Protein AF-A0A7J2NFL2-F1 (afdb_monomer)

pLDDT: mean 80.94, std 16.02, range [26.75, 98.38]

Solvent-accessible surface area (backbone atoms only — not comparable to full-atom values): 23659 Å² total; per-residue (Å²): 135,91,90,79,69,69,69,62,57,56,56,52,50,56,55,51,52,57,61,68,66,68,77,74,76,83,85,75,80,80,70,67,92,34,74,87,46,98,51,38,49,65,42,27,37,53,50,14,54,74,68,57,34,61,72,36,27,69,54,45,63,71,88,46,96,72,76,50,71,69,48,54,36,52,32,29,49,29,23,37,47,20,17,52,74,68,64,45,62,71,40,22,71,73,30,80,47,57,99,84,28,92,46,38,37,64,57,32,46,50,51,26,23,62,75,65,72,35,48,70,55,32,68,80,39,61,78,66,63,20,50,60,37,38,76,71,30,16,82,70,50,50,62,67,60,53,52,57,50,46,56,52,44,55,56,37,51,51,51,29,68,77,39,74,82,50,59,66,53,49,54,49,41,50,50,51,51,54,44,51,35,55,48,47,76,48,27,40,73,66,48,46,50,49,46,54,48,51,52,53,48,60,71,46,64,84,61,83,50,66,69,58,51,50,50,39,53,53,52,42,55,48,50,50,67,78,66,54,96,62,49,65,61,58,54,53,50,53,45,48,52,45,44,55,50,52,53,50,54,48,53,51,50,54,50,51,49,52,49,53,50,52,52,48,50,52,45,50,50,46,72,70,69,64,70,55,73,68,58,55,55,53,46,53,51,52,47,55,54,51,50,52,51,50,52,52,52,47,52,49,50,51,57,56,31,71,76,41,58,81,86,37,69,64,22,48,52,46,48,53,49,49,51,51,50,49,50,52,52,53,51,54,50,50,51,51,55,54,43,50,51,35,50,57,34,38,78,67,68,50,26,46,67,74,49,36,44,54,50,40,52,48,58,43,50,57,50,50,52,39,51,61,42,69,73,41,86,87,55,67,72,59,60,51,54,56,47,52,59,54,45,54,52,48,53,53,50,50,51,52,49,36,33,42,52,39,53,51,50,52,27,70,78,39,66,89,77,51,78,66,86,82,69,58,101,117

Sequence (426 aa):
MSCKSTTFLLFFLVILASLLLTGCDEFFTSRDPCRDDPDPNSCYMRVAAQMNSSFYCGKIGSQDEKADKSLISLKDECYSTVAMNTGDYSNCDEIVGGKDSKHTRDGCILSVATAKEDPVACTLLTGKSQRDCFDKLGSMIKISDFESLQEKIDRMEEAVRNNPRDRDLRDELKKLKEQKDTVYNNAPGIVQRDYFRQQREEILSSIYDEDVRRAIARDYIKYRNDVGEESITQLLEGLSEIKETQDTIKRIDEQANALIDKLKEGAIDYAKDGAGVVAEEGWKWAWQRSSEDMKWEMARLEGLKDKYDKASAQYQAINKKVQQFKKIYDEVNGVYKQVKKFDDLLAQGKIQEGHAEVLKGAVFLGKGLEYATAYVPVFGSTASTISKETFEVVVKLATQRAKRSTRLEDCFVDPANCDLDGITAY

Nearest PDB structures (foldseek):
  3lg7-assembly1_B  TM=7.490E-01  e=2.368E+00  synthetic construct
  6y6b-assembly1_B  TM=2.101E-01  e=3.793E+00  Homo sapiens
  7a6y-assembly2_D  TM=1.794E-01  e=8.557E+00  Homo sapiens

Structure (mmCIF, N/CA/C/O backbone):
data_AF-A0A7J2NFL2-F1
#
_entry.id   AF-A0A7J2NFL2-F1
#
loop_
_atom_site.group_PDB
_atom_site.id
_atom_site.type_symbol
_atom_site.label_atom_id
_atom_site.label_alt_id
_atom_site.label_comp_id
_atom_site.label_asym_id
_atom_site.label_entity_id
_atom_site.label_seq_id
_atom_site.pdbx_PDB_ins_code
_atom_site.Cartn_x
_atom_site.Cartn_y
_atom_site.Cartn_z
_atom_site.occupancy
_atom_site.B_iso_or_equiv
_atom_site.auth_seq_id
_atom_site.auth_comp_id
_atom_site.auth_asym_id
_atom_site.auth_atom_id
_atom_site.pdbx_PDB_model_num
ATOM 1 N N . MET A 1 1 ? -6.081 70.485 -18.821 1.00 50.84 1 MET A N 1
ATOM 2 C CA . MET A 1 1 ? -6.077 69.831 -20.147 1.00 50.84 1 MET A CA 1
ATOM 3 C C . MET A 1 1 ? -4.981 68.779 -20.166 1.00 50.84 1 MET A C 1
ATOM 5 O O . MET A 1 1 ? -3.891 69.073 -19.709 1.00 50.84 1 MET A O 1
ATOM 9 N N . SER A 1 2 ? -5.295 67.606 -20.720 1.00 52.56 2 SER A N 1
ATOM 10 C CA . SER A 1 2 ? -4.362 66.575 -21.201 1.00 52.56 2 SER A CA 1
ATOM 11 C C . SER A 1 2 ? -3.543 65.775 -20.174 1.00 52.56 2 SER A C 1
ATOM 13 O O . SER A 1 2 ? -2.442 66.161 -19.811 1.00 52.56 2 SER A O 1
ATOM 15 N N . CYS A 1 3 ? -4.066 64.608 -19.770 1.00 52.34 3 CYS A N 1
ATOM 16 C CA . CYS A 1 3 ? -3.257 63.422 -19.441 1.00 52.34 3 CYS A CA 1
ATOM 17 C C . CYS A 1 3 ? -4.160 62.169 -19.360 1.00 52.34 3 CYS A C 1
ATOM 19 O O . CYS A 1 3 ? -4.466 61.674 -18.281 1.00 52.34 3 CYS A O 1
ATOM 21 N N . LYS A 1 4 ? -4.693 61.703 -20.500 1.00 51.44 4 LYS A N 1
ATOM 22 C CA . LYS A 1 4 ? -5.447 60.426 -20.596 1.00 51.44 4 LYS A CA 1
ATOM 23 C C . LYS A 1 4 ? -5.134 59.602 -21.861 1.00 51.44 4 LYS A C 1
ATOM 25 O O . LYS A 1 4 ? -5.829 58.637 -22.141 1.00 51.44 4 LYS A O 1
ATOM 30 N N . SER A 1 5 ? -4.092 59.952 -22.623 1.00 57.38 5 SER A N 1
ATOM 31 C CA . SER A 1 5 ? -3.856 59.362 -23.957 1.00 57.38 5 SER A CA 1
ATOM 32 C C . SER A 1 5 ? -2.898 58.157 -23.976 1.00 57.38 5 SER A C 1
ATOM 34 O O . SER A 1 5 ? -2.893 57.385 -24.928 1.00 57.38 5 SER A O 1
ATOM 36 N N . THR A 1 6 ? -2.086 57.945 -22.937 1.00 59.09 6 THR A N 1
ATOM 37 C CA . THR A 1 6 ? -0.983 56.965 -22.988 1.00 59.09 6 THR A CA 1
ATOM 38 C C . THR A 1 6 ? -1.408 55.517 -22.731 1.00 59.09 6 THR A C 1
ATOM 40 O O . THR A 1 6 ? -0.791 54.600 -23.264 1.00 59.09 6 THR A O 1
ATOM 43 N N . THR A 1 7 ? -2.484 55.275 -21.978 1.00 63.94 7 THR A N 1
ATOM 44 C CA . THR A 1 7 ? -2.915 53.906 -21.632 1.00 63.94 7 THR A CA 1
ATOM 45 C C . THR A 1 7 ? -3.608 53.190 -22.799 1.00 63.94 7 THR A C 1
ATOM 47 O O . THR A 1 7 ? -3.533 51.971 -22.906 1.00 63.94 7 THR A O 1
ATOM 50 N N . PHE A 1 8 ? -4.237 53.936 -23.713 1.00 67.56 8 PHE A N 1
ATOM 51 C CA . PHE A 1 8 ? -4.969 53.356 -24.845 1.00 67.56 8 PHE A CA 1
ATOM 52 C C . PHE A 1 8 ? -4.033 52.859 -25.962 1.00 67.56 8 PHE A C 1
ATOM 54 O O . PHE A 1 8 ? -4.316 51.860 -26.619 1.00 67.56 8 PHE A O 1
ATOM 61 N N . LEU A 1 9 ? -2.877 53.511 -26.136 1.00 69.31 9 LEU A N 1
ATOM 62 C CA . LEU A 1 9 ? -1.899 53.154 -27.168 1.00 69.31 9 LEU A CA 1
ATOM 63 C C . LEU A 1 9 ? -1.137 51.858 -26.833 1.00 69.31 9 LEU A C 1
ATOM 65 O O . LEU A 1 9 ? -0.792 51.088 -27.726 1.00 69.31 9 LEU A O 1
ATOM 69 N N . LEU A 1 10 ? -0.924 51.588 -25.540 1.00 73.69 10 LEU A N 1
ATOM 70 C CA . LEU A 1 10 ? -0.232 50.385 -25.069 1.00 73.69 10 LEU A CA 1
ATOM 71 C C . LEU A 1 10 ? -1.102 49.126 -25.222 1.00 73.69 10 LEU A C 1
ATOM 73 O O . LEU A 1 10 ? -0.599 48.072 -25.596 1.00 73.69 10 LEU A O 1
ATOM 77 N N . PHE A 1 11 ? -2.417 49.252 -25.019 1.00 77.00 11 PHE A N 1
ATOM 78 C CA . PHE A 1 11 ? -3.362 48.146 -25.201 1.00 77.00 11 PHE A CA 1
ATOM 79 C C . PHE A 1 11 ? -3.479 47.725 -26.675 1.00 77.00 11 PHE A C 1
ATOM 81 O O . PHE A 1 11 ? -3.510 46.535 -26.981 1.00 77.00 11 PHE A O 1
ATOM 88 N N . PHE A 1 12 ? -3.459 48.691 -27.601 1.00 75.38 12 PHE A N 1
ATOM 89 C CA . PHE A 1 12 ? -3.464 48.400 -29.038 1.00 75.38 12 PHE A CA 1
ATOM 90 C C . PHE A 1 12 ? -2.170 47.722 -29.507 1.00 75.38 12 PHE A C 1
ATOM 92 O O . PHE A 1 12 ? -2.237 46.817 -30.332 1.00 75.38 12 PHE A O 1
ATOM 99 N N . LEU A 1 13 ? -1.008 48.092 -28.956 1.00 73.94 13 LEU A N 1
ATOM 100 C CA . LEU A 1 13 ? 0.273 47.451 -29.283 1.00 73.94 13 LEU A CA 1
ATOM 101 C C . LEU A 1 13 ? 0.348 45.990 -28.815 1.00 73.94 13 LEU A C 1
ATOM 103 O O . LEU A 1 13 ? 0.879 45.155 -29.542 1.00 73.94 13 LEU A O 1
ATOM 107 N N . VAL A 1 14 ? -0.226 45.656 -27.654 1.00 77.50 14 VAL A N 1
ATOM 108 C CA . VAL A 1 14 ? -0.270 44.268 -27.151 1.00 77.50 14 VAL A CA 1
ATOM 109 C C . VAL A 1 14 ? -1.196 43.388 -28.005 1.00 77.50 14 VAL A C 1
ATOM 111 O O . VAL A 1 14 ? -0.859 42.237 -28.286 1.00 77.50 14 VAL A O 1
ATOM 114 N N . ILE A 1 15 ? -2.318 43.936 -28.486 1.00 76.25 15 ILE A N 1
ATOM 115 C CA . ILE A 1 15 ? -3.248 43.224 -29.382 1.00 76.25 15 ILE A CA 1
ATOM 116 C C . ILE A 1 15 ? -2.659 43.080 -30.800 1.00 76.25 15 ILE A C 1
ATOM 118 O O . ILE A 1 15 ? -2.787 42.027 -31.421 1.00 76.25 15 ILE A O 1
ATOM 122 N N . LEU A 1 16 ? -1.952 44.094 -31.315 1.00 72.31 16 LEU A N 1
ATOM 123 C CA . LEU A 1 16 ? -1.306 44.006 -32.633 1.00 72.31 16 LEU A CA 1
ATOM 124 C C . LEU A 1 16 ? -0.098 43.053 -32.629 1.00 72.31 16 LEU A C 1
ATOM 126 O O . LEU A 1 16 ? 0.125 42.343 -33.607 1.00 72.31 16 LEU A O 1
ATOM 130 N N . ALA A 1 17 ? 0.664 43.005 -31.530 1.00 69.44 17 ALA A N 1
ATOM 131 C CA . ALA A 1 17 ? 1.794 42.086 -31.381 1.00 69.44 17 ALA A CA 1
ATOM 132 C C . ALA A 1 17 ? 1.346 40.616 -31.321 1.00 69.44 17 ALA A C 1
ATOM 134 O O . ALA A 1 17 ? 2.033 39.749 -31.854 1.00 69.44 17 ALA A O 1
ATOM 135 N N . SER A 1 18 ? 0.174 40.334 -30.743 1.00 69.06 18 SER A N 1
ATOM 136 C CA . SER A 1 18 ? -0.400 38.981 -30.738 1.00 69.06 18 SER A CA 1
ATOM 137 C C . SER A 1 18 ? -0.954 38.572 -32.111 1.00 69.06 18 SER A C 1
ATOM 139 O O . SER A 1 18 ? -0.861 37.404 -32.476 1.00 69.06 18 SER A O 1
ATOM 141 N N . LEU A 1 19 ? -1.422 39.519 -32.933 1.00 66.00 19 LEU A N 1
ATOM 142 C CA . LEU A 1 19 ? -1.824 39.248 -34.323 1.00 66.00 19 LEU A CA 1
ATOM 143 C C . LEU A 1 19 ? -0.634 39.047 -35.277 1.00 66.00 19 LEU A C 1
ATOM 145 O O . LEU A 1 19 ? -0.742 38.266 -36.215 1.00 66.00 19 LEU A O 1
ATOM 149 N N . LEU A 1 20 ? 0.516 39.685 -35.036 1.00 60.84 20 LEU A N 1
ATOM 150 C CA . LEU A 1 20 ? 1.722 39.486 -35.858 1.00 60.84 20 LEU A CA 1
ATOM 151 C C . LEU A 1 20 ? 2.505 38.207 -35.510 1.00 60.84 20 LEU A C 1
ATOM 153 O O . LEU A 1 20 ? 3.316 37.760 -36.316 1.00 60.84 20 LEU A O 1
ATOM 157 N N . LEU A 1 21 ? 2.249 37.594 -34.350 1.00 58.47 21 LEU A N 1
ATOM 158 C CA . LEU A 1 21 ? 2.882 36.335 -33.933 1.00 58.47 21 LEU A CA 1
ATOM 159 C C . LEU A 1 21 ? 2.086 35.075 -34.320 1.00 58.47 21 LEU A C 1
ATOM 161 O O . LEU A 1 21 ? 2.609 33.976 -34.178 1.00 58.47 21 LEU A O 1
ATOM 165 N N . THR A 1 22 ? 0.866 35.207 -34.853 1.00 60.78 22 THR A N 1
ATOM 166 C CA . THR A 1 22 ? 0.035 34.063 -35.303 1.00 60.78 22 THR A CA 1
ATOM 167 C C . THR A 1 22 ? 0.259 33.677 -36.774 1.00 60.78 22 THR A C 1
ATOM 169 O O . THR A 1 22 ? -0.422 32.805 -37.301 1.00 60.78 22 THR A O 1
ATOM 172 N N . GLY A 1 23 ? 1.236 34.292 -37.453 1.00 54.34 23 GLY A N 1
ATOM 173 C CA . GLY A 1 23 ? 1.531 34.064 -38.875 1.00 54.34 23 GLY A CA 1
ATOM 174 C C . GLY A 1 23 ? 2.550 32.959 -39.197 1.00 54.34 23 GLY A C 1
ATOM 175 O O . GLY A 1 23 ? 2.951 32.857 -40.354 1.00 54.34 23 GLY A O 1
ATOM 176 N N . CYS A 1 24 ? 3.000 32.160 -38.222 1.00 61.16 24 CYS A N 1
ATOM 177 C CA . CYS A 1 24 ? 4.076 31.171 -38.418 1.00 61.16 24 CYS A CA 1
ATOM 178 C C . CYS A 1 24 ? 3.637 29.693 -38.437 1.00 61.16 24 CYS A C 1
ATOM 180 O O . CYS A 1 24 ? 4.505 28.834 -38.580 1.00 61.16 24 CYS A O 1
ATOM 182 N N . ASP A 1 25 ? 2.344 29.367 -38.340 1.00 53.59 25 ASP A N 1
ATOM 183 C CA . ASP A 1 25 ? 1.936 27.980 -38.040 1.00 53.59 25 ASP A CA 1
ATOM 184 C C . ASP A 1 25 ? 1.555 27.095 -39.244 1.00 53.59 25 ASP A C 1
ATOM 186 O O . ASP A 1 25 ? 1.511 25.874 -39.101 1.00 53.59 25 ASP A O 1
ATOM 190 N N . GLU A 1 26 ? 1.351 27.633 -40.453 1.00 52.62 26 GLU A N 1
ATOM 191 C CA . GLU A 1 26 ? 0.763 26.822 -41.543 1.00 52.62 26 GLU A CA 1
ATOM 192 C C . GLU A 1 26 ? 1.717 26.384 -42.668 1.00 52.62 26 GLU A C 1
ATOM 194 O O . GLU A 1 26 ? 1.332 25.563 -43.498 1.00 52.62 26 GLU A O 1
ATOM 199 N N . PHE A 1 27 ? 2.972 26.852 -42.707 1.00 52.19 27 PHE A N 1
ATOM 200 C CA . PHE A 1 27 ? 3.875 26.549 -43.837 1.00 52.19 27 PHE A CA 1
ATOM 201 C C . PHE A 1 27 ? 5.063 25.622 -43.535 1.00 52.19 27 PHE A C 1
ATOM 203 O O . PHE A 1 27 ? 5.766 25.228 -44.466 1.00 52.19 27 PHE A O 1
ATOM 210 N N . PHE A 1 28 ? 5.276 25.215 -42.279 1.00 54.19 28 PHE A N 1
ATOM 211 C CA . PHE A 1 28 ? 6.429 24.381 -41.896 1.00 54.19 28 PHE A CA 1
ATOM 212 C C . PHE A 1 28 ? 6.093 22.932 -41.501 1.00 54.19 28 PHE A C 1
ATOM 214 O O . PHE A 1 28 ? 7.008 22.156 -41.248 1.00 54.19 28 PHE A O 1
ATOM 221 N N . THR A 1 29 ? 4.822 22.521 -41.474 1.00 53.81 29 THR A N 1
ATOM 222 C CA . THR A 1 29 ? 4.415 21.279 -40.779 1.00 53.81 29 THR A CA 1
ATOM 223 C C . THR A 1 29 ? 4.072 20.074 -41.660 1.00 53.81 29 THR A C 1
ATOM 225 O O . THR A 1 29 ? 3.751 19.022 -41.117 1.00 53.81 29 THR A O 1
ATOM 228 N N . SER A 1 30 ? 4.166 20.145 -42.993 1.00 61.22 30 SER A N 1
ATOM 229 C CA . SER A 1 30 ? 3.758 19.009 -43.851 1.00 61.22 30 SER A CA 1
ATOM 230 C C . SER A 1 30 ? 4.814 18.479 -44.815 1.00 61.22 30 SER A C 1
ATOM 232 O O . SER A 1 30 ? 4.600 17.428 -45.428 1.00 61.22 30 SER A O 1
ATOM 234 N N . ARG A 1 31 ? 5.960 19.154 -44.961 1.00 83.25 31 ARG A N 1
ATOM 235 C CA . ARG A 1 31 ? 7.034 18.629 -45.803 1.00 83.25 31 ARG A CA 1
ATOM 236 C C . ARG A 1 31 ? 7.958 17.782 -44.946 1.00 83.25 31 ARG A C 1
ATOM 238 O O . ARG A 1 31 ? 8.623 18.290 -44.052 1.00 83.25 31 ARG A O 1
ATOM 245 N N . ASP A 1 32 ? 7.952 16.485 -45.225 1.00 90.62 32 ASP A N 1
ATOM 246 C CA . ASP A 1 32 ? 8.875 15.530 -44.631 1.00 90.62 32 ASP A CA 1
ATOM 247 C C . ASP A 1 32 ? 10.321 16.054 -44.768 1.00 90.62 32 ASP A C 1
ATOM 249 O O . ASP A 1 32 ? 10.775 16.264 -45.902 1.00 90.62 32 ASP A O 1
ATOM 253 N N . PRO A 1 33 ? 11.023 16.304 -43.643 1.00 92.50 33 PRO A N 1
ATOM 254 C CA . PRO A 1 33 ? 12.310 16.995 -43.643 1.00 92.50 33 PRO A CA 1
ATOM 255 C C . PRO A 1 33 ? 13.410 16.215 -44.369 1.00 92.50 33 PRO A C 1
ATOM 257 O O . PRO A 1 33 ? 14.425 16.806 -44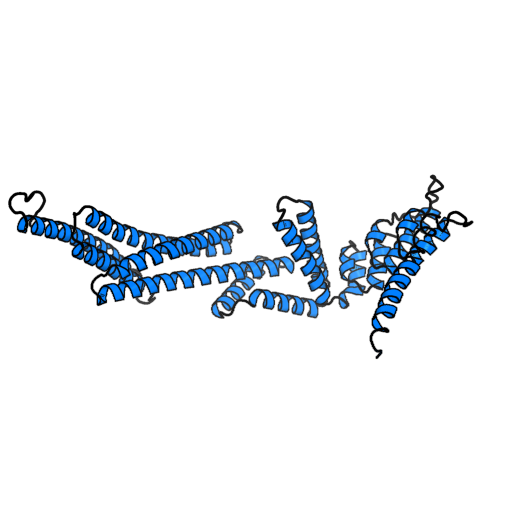.727 1.00 92.50 33 PRO A O 1
ATOM 260 N N . CYS A 1 34 ? 13.209 14.917 -44.607 1.00 94.69 34 CYS A N 1
ATOM 261 C CA . CYS A 1 34 ? 14.203 14.030 -45.199 1.00 94.69 34 CYS A CA 1
ATOM 262 C C . CYS A 1 34 ? 13.812 13.509 -46.585 1.00 94.69 34 CYS A C 1
ATOM 264 O O . CYS A 1 34 ? 14.545 12.711 -47.163 1.00 94.69 34 CYS A O 1
ATOM 266 N N . ARG A 1 35 ? 12.684 13.966 -47.148 1.00 92.38 35 ARG A N 1
ATOM 267 C CA . ARG A 1 35 ? 12.190 13.496 -48.454 1.00 92.38 35 ARG A CA 1
ATOM 268 C C . ARG A 1 35 ? 13.179 13.713 -49.597 1.00 92.38 35 ARG A C 1
ATOM 270 O O . ARG A 1 35 ? 13.257 12.878 -50.491 1.00 92.38 35 ARG A O 1
ATOM 277 N N . ASP A 1 36 ? 13.863 14.851 -49.578 1.00 92.50 36 ASP A N 1
ATOM 278 C CA . ASP A 1 36 ? 14.760 15.285 -50.650 1.00 92.50 36 ASP A CA 1
ATOM 279 C C . ASP A 1 36 ? 16.250 15.014 -50.296 1.00 92.50 36 ASP A C 1
ATOM 281 O O . ASP A 1 36 ? 17.141 15.428 -51.039 1.00 92.50 36 ASP A O 1
ATOM 285 N N . ASP A 1 37 ? 16.541 14.333 -49.173 1.00 93.88 37 ASP A N 1
ATOM 286 C CA . ASP A 1 37 ? 17.909 13.964 -48.763 1.00 93.88 37 ASP A CA 1
ATOM 287 C C . ASP A 1 37 ? 18.387 12.724 -49.555 1.00 93.88 37 ASP A C 1
ATOM 289 O O . ASP A 1 37 ? 17.621 11.770 -49.710 1.00 93.88 37 ASP A O 1
ATOM 293 N N . PRO A 1 38 ? 19.630 12.702 -50.077 1.00 93.81 38 PRO A N 1
ATOM 294 C CA . PRO A 1 38 ? 20.171 11.541 -50.789 1.00 93.81 38 PRO A CA 1
ATOM 295 C C . PRO A 1 38 ? 20.325 10.283 -49.915 1.00 93.81 38 PRO A C 1
ATOM 297 O O . PRO A 1 38 ? 20.423 9.186 -50.462 1.00 93.81 38 PRO A O 1
ATOM 300 N N . ASP A 1 39 ? 20.343 10.423 -48.586 1.00 94.00 39 ASP A N 1
ATOM 301 C CA . ASP A 1 39 ? 20.272 9.329 -47.614 1.00 94.00 39 ASP A CA 1
ATOM 302 C C . ASP A 1 39 ? 19.185 9.625 -46.557 1.00 94.00 39 ASP A C 1
ATOM 304 O O . ASP A 1 39 ? 19.474 10.091 -45.441 1.00 94.00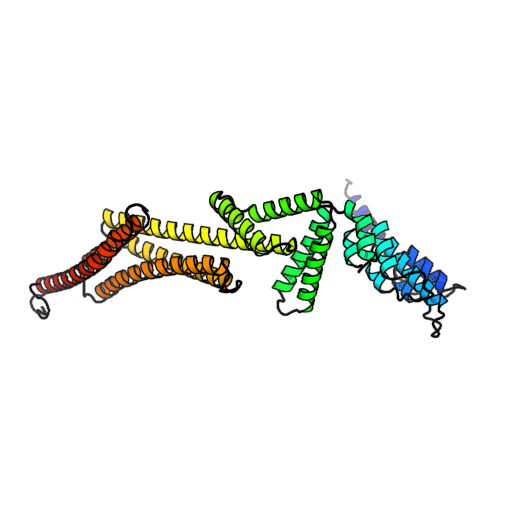 39 ASP A O 1
ATOM 308 N N . PRO A 1 40 ? 17.909 9.338 -46.884 1.00 93.50 40 PRO A N 1
ATOM 309 C CA . PRO A 1 40 ? 16.783 9.643 -46.008 1.00 93.50 40 PRO A CA 1
ATOM 310 C C . PRO A 1 40 ? 16.897 8.982 -44.632 1.00 93.50 40 PRO A C 1
ATOM 312 O O . PRO A 1 40 ? 16.525 9.583 -43.629 1.00 93.50 40 PRO A O 1
ATOM 315 N N . ASN A 1 41 ? 17.448 7.767 -44.553 1.00 94.56 41 ASN A N 1
ATOM 316 C CA . ASN A 1 41 ? 17.553 7.017 -43.300 1.00 94.56 41 ASN A CA 1
ATOM 317 C C . ASN A 1 41 ? 18.516 7.694 -42.316 1.00 94.56 41 ASN A C 1
ATOM 319 O O . ASN A 1 41 ? 18.159 7.916 -41.155 1.00 94.56 41 ASN A O 1
ATOM 323 N N . SER A 1 42 ? 19.705 8.088 -42.785 1.00 94.94 42 SER A N 1
ATOM 324 C CA . SER A 1 42 ? 20.645 8.869 -41.973 1.00 94.94 42 SER A CA 1
ATOM 325 C C . SER A 1 42 ? 20.077 10.240 -41.604 1.00 94.94 42 SER A C 1
ATOM 327 O O . SER A 1 42 ? 20.310 10.724 -40.494 1.00 94.94 42 SER A O 1
ATOM 329 N N . CYS A 1 43 ? 19.315 10.873 -42.503 1.00 96.81 43 CYS A N 1
ATOM 330 C CA . CYS A 1 43 ? 18.615 12.118 -42.199 1.00 96.81 43 CYS A CA 1
ATOM 331 C C . CYS A 1 43 ? 17.609 11.944 -41.054 1.00 96.81 43 CYS A C 1
ATOM 333 O O . CYS A 1 43 ? 17.693 12.679 -40.067 1.00 96.81 43 CYS A O 1
ATOM 335 N N . TYR A 1 44 ? 16.720 10.946 -41.121 1.00 96.94 44 TYR A N 1
ATOM 336 C CA . TYR A 1 44 ? 15.725 10.714 -40.071 1.00 96.94 44 TYR A CA 1
ATOM 337 C C . TYR A 1 44 ? 16.366 10.422 -38.721 1.00 96.94 44 TYR A C 1
ATOM 339 O O . TYR A 1 44 ? 15.879 10.929 -37.716 1.00 96.94 44 TYR A O 1
ATOM 347 N N . MET A 1 45 ? 17.471 9.673 -38.679 1.00 96.62 45 MET A N 1
ATOM 348 C CA . MET A 1 45 ? 18.195 9.428 -37.429 1.00 96.62 45 MET A CA 1
ATOM 349 C C . MET A 1 45 ? 18.723 10.730 -36.805 1.00 96.62 45 MET A C 1
ATOM 351 O O . MET A 1 45 ? 18.543 10.959 -35.609 1.00 96.62 45 MET A O 1
ATOM 355 N N . ARG A 1 46 ? 19.331 11.620 -37.606 1.00 97.19 46 ARG A N 1
ATOM 356 C CA . ARG A 1 46 ? 19.801 12.933 -37.123 1.00 97.19 46 ARG A CA 1
ATOM 357 C C . ARG A 1 46 ? 18.646 13.800 -36.629 1.00 97.19 46 ARG A C 1
ATOM 359 O O . ARG A 1 46 ? 18.755 14.400 -35.564 1.00 97.19 46 ARG A O 1
ATOM 366 N N . VAL A 1 47 ? 17.545 13.848 -37.382 1.00 96.50 47 VAL A N 1
ATOM 367 C CA . VAL A 1 47 ? 16.346 14.613 -37.009 1.00 96.50 47 VAL A CA 1
ATOM 368 C C . VAL A 1 47 ? 15.732 14.054 -35.726 1.00 96.50 47 VAL A C 1
ATOM 370 O O . VAL A 1 47 ? 15.423 14.827 -34.823 1.00 96.50 47 VAL A O 1
ATOM 373 N N . ALA A 1 48 ? 15.625 12.729 -35.594 1.00 97.31 48 ALA A N 1
ATOM 374 C CA . ALA A 1 48 ? 15.141 12.068 -34.384 1.00 97.31 48 ALA A CA 1
ATOM 375 C C . ALA A 1 48 ? 15.970 12.463 -33.159 1.00 97.31 48 ALA A C 1
ATOM 377 O O . ALA A 1 48 ? 15.405 12.852 -32.139 1.00 97.31 48 ALA A O 1
ATOM 378 N N . ALA A 1 49 ? 17.300 12.412 -33.276 1.00 96.56 49 ALA A N 1
ATOM 379 C CA . ALA A 1 49 ? 18.216 12.775 -32.201 1.00 96.56 49 ALA A CA 1
ATOM 380 C C . ALA A 1 49 ? 18.151 14.272 -31.856 1.00 96.56 49 ALA A C 1
ATOM 382 O O . ALA A 1 49 ? 18.155 14.627 -30.682 1.00 96.56 49 ALA A O 1
ATOM 383 N N . GLN A 1 50 ? 18.060 15.153 -32.858 1.00 96.75 50 GLN A N 1
ATOM 384 C CA . GLN A 1 50 ? 17.981 16.603 -32.652 1.00 96.75 50 GLN A CA 1
ATOM 385 C C . GLN A 1 50 ? 16.643 17.031 -32.038 1.00 96.75 50 GLN A C 1
ATOM 387 O O . GLN A 1 50 ? 16.603 17.923 -31.193 1.00 96.75 50 GLN A O 1
ATOM 392 N N . MET A 1 51 ? 15.547 16.409 -32.472 1.00 96.12 51 MET A N 1
ATOM 393 C CA . MET A 1 51 ? 14.195 16.715 -32.004 1.00 96.12 51 MET A CA 1
ATOM 394 C C . MET A 1 51 ? 13.776 15.876 -30.795 1.00 96.12 51 MET A C 1
ATOM 396 O O . MET A 1 51 ? 12.687 16.091 -30.271 1.00 96.12 51 MET A O 1
ATOM 400 N N . ASN A 1 52 ? 14.609 14.923 -30.364 1.00 97.19 52 ASN A N 1
ATOM 401 C CA . ASN A 1 52 ? 14.297 13.959 -29.310 1.00 97.19 52 ASN A CA 1
ATOM 402 C C . ASN A 1 52 ? 12.962 13.231 -29.544 1.00 97.19 52 ASN A C 1
ATOM 404 O O . ASN A 1 52 ? 12.168 13.055 -28.624 1.00 97.19 52 ASN A O 1
ATOM 408 N N . SER A 1 53 ? 12.693 12.835 -30.792 1.00 96.81 53 SER A N 1
ATOM 409 C CA . SER A 1 53 ? 11.414 12.243 -31.188 1.00 96.81 53 SER A CA 1
ATOM 410 C C . SER A 1 53 ? 11.610 10.904 -31.886 1.00 96.81 53 SER A C 1
ATOM 412 O O . SER A 1 53 ? 12.175 10.822 -32.978 1.00 96.81 53 SER A O 1
ATOM 414 N N . SER A 1 54 ? 11.076 9.851 -31.272 1.00 96.81 54 SER A N 1
ATOM 415 C CA . SER A 1 54 ? 11.128 8.482 -31.787 1.00 96.81 54 SER A CA 1
ATOM 416 C C . SER A 1 54 ? 10.241 8.243 -33.007 1.00 96.81 54 SER A C 1
ATOM 418 O O . SER A 1 54 ? 10.446 7.275 -33.742 1.00 96.81 54 SER A O 1
ATOM 420 N N . PHE A 1 55 ? 9.321 9.169 -33.296 1.00 96.19 55 PHE A N 1
ATOM 421 C CA . PHE A 1 55 ? 8.506 9.155 -34.509 1.00 96.19 55 PHE A CA 1
ATOM 422 C C . PHE A 1 55 ? 9.363 9.028 -35.778 1.00 96.19 55 PHE A C 1
ATOM 424 O O . PHE A 1 55 ? 9.046 8.235 -36.666 1.00 96.19 55 PHE A O 1
ATOM 431 N N . TYR A 1 56 ? 10.476 9.766 -35.850 1.00 96.56 56 TYR A N 1
ATOM 432 C CA . TYR A 1 56 ? 11.371 9.734 -37.008 1.00 96.56 56 TYR A CA 1
ATOM 433 C C . TYR A 1 56 ? 12.190 8.438 -37.084 1.00 96.56 56 TYR A C 1
ATOM 435 O O . TYR A 1 56 ? 12.448 7.961 -38.187 1.00 96.56 56 TYR A O 1
ATOM 443 N N . CYS A 1 57 ? 12.508 7.794 -35.954 1.00 97.00 57 CYS A N 1
ATOM 444 C CA . CYS A 1 57 ? 13.126 6.461 -35.967 1.00 97.00 57 CYS A CA 1
ATOM 445 C C . CYS A 1 57 ? 12.211 5.426 -36.642 1.00 97.00 57 CYS A C 1
ATOM 447 O O . CYS A 1 57 ? 12.676 4.578 -37.400 1.00 97.00 57 CYS A O 1
ATOM 449 N N . GLY A 1 58 ? 10.892 5.548 -36.464 1.00 95.38 58 GLY A N 1
ATOM 450 C CA . GLY A 1 58 ? 9.902 4.704 -37.139 1.00 95.38 58 GLY A CA 1
ATOM 451 C C . GLY A 1 58 ? 9.875 4.844 -38.668 1.00 95.38 58 GLY A C 1
ATOM 452 O O . GLY A 1 58 ? 9.384 3.942 -39.346 1.00 95.38 58 GLY A O 1
ATOM 453 N N . LYS A 1 59 ? 10.406 5.944 -39.222 1.00 94.94 59 LYS A N 1
ATOM 454 C CA . LYS A 1 59 ? 10.457 6.206 -40.673 1.00 94.94 59 LYS A CA 1
ATOM 455 C C . LYS A 1 59 ? 11.657 5.560 -41.369 1.00 94.94 59 LYS A C 1
ATOM 457 O O . LYS A 1 59 ? 11.608 5.383 -42.589 1.00 94.94 59 LYS A O 1
ATOM 462 N N . ILE A 1 60 ? 12.686 5.165 -40.618 1.00 93.75 60 ILE A N 1
ATOM 463 C CA . ILE A 1 60 ? 13.869 4.474 -41.146 1.00 93.75 60 ILE A CA 1
ATOM 464 C C . ILE A 1 60 ? 13.444 3.130 -41.755 1.00 93.75 60 ILE A C 1
ATOM 466 O O . ILE A 1 60 ? 12.793 2.317 -41.100 1.00 93.75 60 ILE A O 1
ATOM 470 N N . GLY A 1 61 ? 13.806 2.906 -43.021 1.00 88.38 61 GLY A N 1
ATOM 471 C CA . GLY A 1 61 ? 13.487 1.683 -43.766 1.00 88.38 61 GLY A CA 1
ATOM 472 C C . GLY A 1 61 ? 12.044 1.568 -44.271 1.00 88.38 61 GLY A C 1
ATOM 473 O O . GLY A 1 61 ? 11.667 0.518 -44.775 1.00 88.38 61 GLY A O 1
ATOM 474 N N . SER A 1 62 ? 11.232 2.628 -44.178 1.00 77.94 62 SER A N 1
ATOM 475 C CA . SER A 1 62 ? 9.825 2.597 -44.620 1.00 77.94 62 SER A CA 1
ATOM 476 C C . SER A 1 62 ? 9.619 2.559 -46.144 1.00 77.94 62 SER A C 1
ATOM 478 O O . SER A 1 62 ? 8.501 2.314 -46.589 1.00 77.94 62 SER A O 1
ATOM 480 N N . GLN A 1 63 ? 10.665 2.800 -46.943 1.00 69.00 63 GLN A N 1
ATOM 481 C CA . GLN A 1 63 ? 10.563 2.896 -48.407 1.00 69.00 63 GLN A CA 1
ATOM 482 C C . GLN A 1 63 ? 10.941 1.607 -49.156 1.00 69.00 63 GLN A C 1
ATOM 484 O O . GLN A 1 63 ? 10.559 1.470 -50.314 1.00 69.00 63 GLN A O 1
ATOM 489 N N . ASP A 1 64 ? 11.599 0.641 -48.502 1.00 64.62 64 ASP A N 1
ATOM 490 C CA . ASP A 1 64 ? 12.034 -0.617 -49.120 1.00 64.62 64 ASP A CA 1
ATOM 491 C C . ASP A 1 64 ? 11.637 -1.823 -48.248 1.00 64.62 64 ASP A C 1
ATOM 493 O O . ASP A 1 64 ? 12.258 -2.118 -47.230 1.00 64.62 64 ASP A O 1
ATOM 497 N N . GLU A 1 65 ? 10.599 -2.560 -48.664 1.00 58.72 65 GLU A N 1
ATOM 498 C CA . GLU A 1 65 ? 9.984 -3.671 -47.903 1.00 58.72 65 GLU A CA 1
ATOM 499 C C . GLU A 1 65 ? 10.905 -4.884 -47.653 1.00 58.72 65 GLU A C 1
ATOM 501 O O . GLU A 1 65 ? 10.554 -5.803 -46.909 1.00 58.72 65 GLU A O 1
ATOM 506 N N . LYS A 1 66 ? 12.105 -4.914 -48.238 1.00 69.19 66 LYS A N 1
ATOM 507 C CA . LYS A 1 66 ? 13.117 -5.926 -47.920 1.00 69.19 66 LYS A CA 1
ATOM 508 C C . LYS A 1 66 ? 14.070 -5.334 -46.899 1.00 69.19 66 LYS A C 1
ATOM 510 O O . LYS A 1 66 ? 15.089 -4.773 -47.280 1.00 69.19 66 LYS A O 1
ATOM 515 N N . ALA A 1 67 ? 13.716 -5.467 -45.620 1.00 62.25 67 ALA A N 1
ATOM 516 C CA . ALA A 1 67 ? 14.523 -5.002 -44.499 1.00 62.25 67 ALA A CA 1
ATOM 517 C C . ALA A 1 67 ? 15.962 -5.531 -44.613 1.00 62.25 67 ALA A C 1
ATOM 519 O O . ALA A 1 67 ? 16.263 -6.675 -44.262 1.00 62.25 67 ALA A O 1
ATOM 520 N N . ASP A 1 68 ? 16.848 -4.687 -45.138 1.00 82.44 68 ASP A N 1
ATOM 521 C CA . ASP A 1 68 ? 18.280 -4.894 -45.053 1.00 82.44 68 ASP A CA 1
ATOM 522 C C . ASP A 1 68 ? 18.635 -4.927 -43.564 1.00 82.44 68 ASP A C 1
ATOM 524 O O . ASP A 1 68 ? 18.192 -4.090 -42.773 1.00 82.44 68 ASP A O 1
ATOM 528 N N . LYS A 1 69 ? 19.434 -5.913 -43.164 1.00 82.81 69 LYS A N 1
ATOM 529 C CA . LYS A 1 69 ? 19.933 -6.049 -41.794 1.00 82.81 69 LYS A CA 1
ATOM 530 C C . LYS A 1 69 ? 20.610 -4.765 -41.310 1.00 82.81 69 LYS A C 1
ATOM 532 O O . LYS A 1 69 ? 20.527 -4.444 -40.126 1.00 82.81 69 LYS A O 1
ATOM 537 N N . SER A 1 70 ? 21.230 -4.013 -42.226 1.00 86.44 70 SER A N 1
ATOM 538 C CA . SER A 1 70 ? 21.829 -2.710 -41.929 1.00 86.44 70 SER A CA 1
ATOM 539 C C . SER A 1 70 ? 20.801 -1.686 -41.429 1.00 86.44 70 SER A C 1
ATOM 541 O O . SER A 1 70 ? 21.130 -0.861 -40.579 1.00 86.44 70 SER A O 1
ATOM 543 N N . LEU A 1 71 ? 19.553 -1.744 -41.907 1.00 90.25 71 LEU A N 1
ATOM 544 C CA . LEU A 1 71 ? 18.497 -0.809 -41.509 1.00 90.25 71 LEU A CA 1
ATOM 545 C C . LEU A 1 71 ? 17.969 -1.101 -40.104 1.00 90.25 71 LEU A C 1
ATOM 547 O O . LEU A 1 71 ? 17.654 -0.161 -39.381 1.00 90.25 71 LEU A O 1
ATOM 551 N N . ILE A 1 72 ? 17.924 -2.374 -39.690 1.00 90.62 72 ILE A N 1
ATOM 552 C CA . ILE A 1 72 ? 17.530 -2.747 -38.320 1.00 90.62 72 ILE A CA 1
ATOM 553 C C . ILE A 1 72 ? 18.530 -2.165 -37.319 1.00 90.62 72 ILE A C 1
ATOM 555 O O . ILE A 1 72 ? 18.125 -1.492 -36.378 1.00 90.62 72 ILE A O 1
ATOM 559 N N . SER A 1 73 ? 19.834 -2.344 -37.565 1.00 93.44 73 SER A N 1
ATOM 560 C CA . SER A 1 73 ? 20.864 -1.791 -36.678 1.00 93.44 73 SER A CA 1
ATOM 561 C C . SER A 1 73 ? 20.795 -0.263 -36.591 1.00 93.44 73 SER A C 1
ATOM 563 O O . SER A 1 73 ? 20.963 0.278 -35.503 1.00 93.44 73 SER A O 1
ATOM 565 N N . LEU A 1 74 ? 20.539 0.429 -37.709 1.00 94.25 74 LEU A N 1
ATOM 566 C CA . LEU A 1 74 ? 20.413 1.891 -37.728 1.00 94.25 74 LEU A CA 1
ATOM 567 C C . LEU A 1 74 ? 19.156 2.368 -36.983 1.00 94.25 74 LEU A C 1
ATOM 569 O O . LEU A 1 74 ? 19.184 3.368 -36.268 1.00 94.25 74 LEU A O 1
ATOM 573 N N . LYS A 1 75 ? 18.046 1.639 -37.131 1.00 95.44 75 LYS A N 1
ATOM 574 C CA . LYS A 1 75 ? 16.794 1.932 -36.431 1.00 95.44 75 LYS A CA 1
ATOM 575 C C . LYS A 1 75 ? 16.938 1.733 -34.920 1.00 95.44 75 LYS A C 1
ATOM 577 O O . LYS A 1 75 ? 16.538 2.611 -34.158 1.00 95.44 75 LYS A O 1
ATOM 582 N N . ASP A 1 76 ? 17.555 0.632 -34.496 1.00 96.62 76 ASP A N 1
ATOM 583 C CA . ASP A 1 76 ? 17.834 0.354 -33.083 1.00 96.62 76 ASP A CA 1
ATOM 584 C C . ASP A 1 76 ? 18.760 1.429 -32.468 1.00 96.62 76 ASP A C 1
ATOM 586 O O . ASP A 1 76 ? 18.519 1.898 -31.354 1.00 96.62 76 ASP A O 1
ATOM 590 N N . GLU A 1 77 ? 19.789 1.870 -33.204 1.00 96.88 77 GLU A N 1
ATOM 591 C CA . GLU A 1 77 ? 20.690 2.961 -32.794 1.00 96.88 77 GLU A CA 1
ATOM 592 C C . GLU A 1 77 ? 19.945 4.297 -32.634 1.00 96.88 77 GLU A C 1
ATOM 594 O O . GLU A 1 77 ? 20.159 5.022 -31.655 1.00 96.88 77 GLU A O 1
ATOM 599 N N . CYS A 1 78 ? 19.023 4.600 -33.556 1.00 97.94 78 CYS A N 1
ATOM 600 C CA . CYS A 1 78 ? 18.162 5.778 -33.485 1.00 97.94 78 CYS A CA 1
ATOM 601 C C . CYS A 1 78 ? 17.330 5.782 -32.198 1.00 97.94 78 CYS A C 1
ATOM 603 O O . CYS A 1 78 ? 17.400 6.741 -31.425 1.00 97.94 78 CYS A O 1
ATOM 605 N N . TYR A 1 79 ? 16.592 4.700 -31.925 1.00 98.38 79 TYR A N 1
ATOM 606 C CA . TYR A 1 79 ? 15.783 4.600 -30.708 1.00 98.38 79 TYR A CA 1
ATOM 607 C C . TYR A 1 79 ? 16.638 4.671 -29.444 1.00 98.38 79 TYR A C 1
ATOM 609 O O . TYR A 1 79 ? 16.283 5.398 -28.517 1.00 98.38 79 TYR A O 1
ATOM 617 N N . SER A 1 80 ? 17.793 3.997 -29.421 1.00 97.75 80 SER A N 1
ATOM 618 C CA . SER A 1 80 ? 18.720 4.056 -28.287 1.00 97.75 80 SER A CA 1
ATOM 619 C C . SER A 1 80 ? 19.218 5.480 -28.023 1.00 97.75 80 SER A C 1
ATOM 621 O O . SER A 1 80 ? 19.318 5.891 -26.869 1.00 97.75 80 SER A O 1
ATOM 623 N N . THR A 1 81 ? 19.508 6.251 -29.074 1.00 97.69 81 THR A N 1
ATOM 624 C CA . THR A 1 81 ? 19.965 7.645 -28.955 1.00 97.69 81 THR A CA 1
ATOM 625 C C . THR A 1 81 ? 18.853 8.554 -28.433 1.00 97.69 81 THR A C 1
ATOM 627 O O . THR A 1 81 ? 19.078 9.341 -27.512 1.00 97.69 81 THR A O 1
ATOM 630 N N . VAL A 1 82 ? 17.634 8.423 -28.968 1.00 97.94 82 VAL A N 1
ATOM 631 C CA . VAL A 1 82 ? 16.464 9.177 -28.483 1.00 97.94 82 VAL A CA 1
ATOM 632 C C . VAL A 1 82 ? 16.185 8.836 -27.018 1.00 97.94 82 VAL A C 1
ATOM 634 O O . VAL A 1 82 ? 15.994 9.750 -26.213 1.00 97.94 82 VAL A O 1
ATOM 637 N N . ALA A 1 83 ? 16.245 7.556 -26.640 1.00 97.94 83 ALA A N 1
ATOM 638 C CA . ALA A 1 83 ? 16.084 7.112 -25.257 1.00 97.94 83 ALA A CA 1
ATOM 639 C C . ALA A 1 83 ? 17.136 7.743 -24.330 1.00 97.94 83 ALA A C 1
ATOM 641 O O . ALA A 1 83 ? 16.797 8.253 -23.267 1.00 97.94 83 ALA A O 1
ATOM 642 N N . MET A 1 84 ? 18.410 7.782 -24.739 1.00 97.00 84 MET A N 1
ATOM 643 C CA . MET A 1 84 ? 19.483 8.399 -23.946 1.00 97.00 84 MET A CA 1
ATOM 644 C C . MET A 1 84 ? 19.297 9.907 -23.774 1.00 97.00 84 MET A C 1
ATOM 646 O O . MET A 1 84 ? 19.515 10.438 -22.681 1.00 97.00 84 MET A O 1
ATOM 650 N N . ASN A 1 85 ? 18.864 10.607 -24.822 1.00 97.19 85 ASN A N 1
ATOM 651 C CA . ASN A 1 85 ? 18.638 12.045 -24.743 1.00 97.19 85 ASN A CA 1
ATOM 652 C C . ASN A 1 85 ? 17.450 12.374 -23.829 1.00 97.19 85 ASN A C 1
ATOM 654 O O . ASN A 1 85 ? 17.565 13.218 -22.935 1.00 97.19 85 ASN A O 1
ATOM 658 N N . THR A 1 86 ? 16.331 11.671 -24.009 1.00 97.12 86 THR A N 1
ATOM 659 C CA . THR A 1 86 ? 15.063 11.932 -23.306 1.00 97.12 86 THR A CA 1
ATOM 660 C C . THR A 1 86 ? 15.006 11.349 -21.897 1.00 97.12 86 THR A C 1
ATOM 662 O O . THR A 1 86 ? 14.405 11.955 -21.018 1.00 97.12 86 THR A O 1
ATOM 665 N N . GLY A 1 87 ? 15.649 10.204 -21.660 1.00 96.38 87 GLY A N 1
ATOM 666 C CA . GLY A 1 87 ? 15.414 9.374 -20.476 1.00 96.38 87 GLY A CA 1
ATOM 667 C C . GLY A 1 87 ? 14.152 8.507 -20.566 1.00 96.38 87 GLY A C 1
ATOM 668 O O . GLY A 1 87 ? 13.757 7.924 -19.563 1.00 96.38 87 GLY A O 1
ATOM 669 N N . ASP A 1 88 ? 13.501 8.428 -21.729 1.00 96.75 88 ASP A N 1
ATOM 670 C CA . ASP A 1 88 ? 12.283 7.639 -21.915 1.00 96.75 88 ASP A CA 1
ATOM 671 C C . ASP A 1 88 ? 12.612 6.209 -22.368 1.00 96.75 88 ASP A C 1
ATOM 673 O O . ASP A 1 88 ? 12.970 5.959 -23.526 1.00 96.75 88 ASP A O 1
ATOM 677 N N . TYR A 1 89 ? 12.464 5.271 -21.429 1.00 96.56 89 TYR A N 1
ATOM 678 C CA . TYR A 1 89 ? 12.739 3.847 -21.613 1.00 96.56 89 TYR A CA 1
ATOM 679 C C . TYR A 1 89 ? 11.785 3.146 -22.582 1.00 96.56 89 TYR A C 1
ATOM 681 O O . TYR A 1 89 ? 12.162 2.098 -23.103 1.00 96.56 89 TYR A O 1
ATOM 689 N N . SER A 1 90 ? 10.604 3.707 -22.872 1.00 96.44 90 SER A N 1
ATOM 690 C CA . SER A 1 90 ? 9.676 3.099 -23.839 1.00 96.44 90 SER A CA 1
ATOM 691 C C . SER A 1 90 ? 10.284 3.028 -25.244 1.00 96.44 90 SER A C 1
ATOM 693 O O . SER A 1 90 ? 10.042 2.086 -25.991 1.00 96.44 90 SER A O 1
ATOM 695 N N . ASN A 1 91 ? 11.199 3.945 -25.573 1.00 97.56 91 ASN A N 1
ATOM 696 C CA . ASN A 1 91 ? 11.960 3.894 -26.821 1.00 97.56 91 ASN A CA 1
ATOM 697 C C . ASN A 1 91 ? 12.902 2.680 -26.887 1.00 97.56 91 ASN A C 1
ATOM 699 O O . ASN A 1 91 ? 13.179 2.184 -27.974 1.00 97.56 91 ASN A O 1
ATOM 703 N N . CYS A 1 92 ? 13.379 2.163 -25.749 1.00 98.00 92 CYS A N 1
ATOM 704 C CA . CYS A 1 92 ? 14.166 0.929 -25.733 1.00 98.00 92 CYS A CA 1
ATOM 705 C C . CYS A 1 92 ? 13.306 -0.313 -26.030 1.00 98.00 92 CYS A C 1
ATOM 707 O O . CYS A 1 92 ? 13.860 -1.318 -26.474 1.00 98.00 92 CYS A O 1
ATOM 709 N N . ASP A 1 93 ? 11.986 -0.270 -25.806 1.00 97.19 93 ASP A N 1
ATOM 710 C CA . ASP A 1 93 ? 11.077 -1.382 -26.123 1.00 97.19 93 ASP A CA 1
ATOM 711 C C . ASP A 1 93 ? 10.860 -1.542 -27.639 1.00 97.19 93 ASP A C 1
ATOM 713 O O . ASP A 1 93 ? 10.554 -2.639 -28.103 1.00 97.19 93 ASP A O 1
ATOM 717 N N . GLU A 1 94 ? 11.100 -0.482 -28.418 1.00 97.00 94 GLU A N 1
ATOM 718 C CA . GLU A 1 94 ? 11.044 -0.491 -29.888 1.00 97.00 94 GLU A CA 1
ATOM 719 C C . GLU A 1 94 ? 12.297 -1.107 -30.543 1.00 97.00 94 GLU A C 1
ATOM 721 O O . GLU A 1 94 ? 12.333 -1.311 -31.761 1.00 97.00 94 GLU A O 1
ATOM 726 N N . ILE A 1 95 ? 13.335 -1.415 -29.754 1.00 96.50 95 ILE A N 1
ATOM 727 C CA . ILE A 1 95 ? 14.560 -2.062 -30.238 1.00 96.50 95 ILE A CA 1
ATOM 728 C C . ILE A 1 95 ? 14.283 -3.542 -30.489 1.00 96.50 95 ILE A C 1
ATOM 730 O O . ILE A 1 95 ? 14.026 -4.317 -29.565 1.00 96.50 95 ILE A O 1
ATOM 734 N N . VAL A 1 96 ? 14.417 -3.952 -31.749 1.00 94.31 96 VAL A N 1
ATOM 735 C CA . VAL A 1 96 ? 14.194 -5.343 -32.168 1.00 94.31 96 VAL A CA 1
ATOM 736 C C . VAL A 1 96 ? 15.405 -6.203 -31.809 1.00 94.31 96 VAL A C 1
ATOM 738 O O . VAL A 1 96 ? 15.265 -7.354 -31.385 1.00 94.31 96 VAL A O 1
ATOM 741 N N . GLY A 1 97 ? 16.607 -5.641 -31.962 1.00 91.56 97 GLY A N 1
ATOM 742 C CA . GLY A 1 97 ? 17.860 -6.360 -31.790 1.00 91.56 97 GLY A CA 1
ATOM 743 C C . GLY A 1 97 ? 18.100 -7.413 -32.880 1.00 91.56 97 GLY A C 1
ATOM 744 O O . GLY A 1 97 ? 17.471 -7.441 -33.937 1.00 91.56 97 GLY A O 1
ATOM 745 N N . GLY A 1 98 ? 19.063 -8.302 -32.637 1.00 89.31 98 GLY A N 1
ATOM 746 C CA . GLY A 1 98 ? 19.421 -9.393 -33.547 1.00 89.31 98 GLY A CA 1
ATOM 747 C C . GLY A 1 98 ? 20.898 -9.765 -33.444 1.00 89.31 98 GLY A C 1
ATOM 748 O O . GLY A 1 98 ? 21.668 -9.074 -32.789 1.00 89.31 98 GLY A O 1
ATOM 749 N N . LYS A 1 99 ? 21.321 -10.850 -34.112 1.00 86.00 99 LYS A N 1
ATOM 750 C CA . LYS A 1 99 ? 22.741 -11.275 -34.121 1.00 86.00 99 LYS A CA 1
ATOM 751 C C . LYS A 1 99 ? 23.683 -10.208 -34.687 1.00 86.00 99 LYS A C 1
ATOM 753 O O . LYS A 1 99 ? 24.845 -10.169 -34.299 1.00 86.00 99 LYS A O 1
ATOM 758 N N . ASP A 1 100 ? 23.163 -9.385 -35.594 1.00 82.62 100 ASP A N 1
ATOM 759 C CA . ASP A 1 100 ? 23.916 -8.355 -36.309 1.00 82.62 100 ASP A CA 1
ATOM 760 C C . ASP A 1 100 ? 23.671 -6.941 -35.734 1.00 82.62 100 ASP A C 1
ATOM 762 O O . ASP A 1 100 ? 24.363 -6.004 -36.125 1.00 82.62 100 ASP A O 1
ATOM 766 N N . SER A 1 101 ? 22.719 -6.773 -34.799 1.00 86.31 101 SER A N 1
ATOM 767 C CA . SER A 1 101 ? 22.478 -5.485 -34.133 1.00 86.31 101 SER A CA 1
ATOM 768 C C . SER A 1 101 ? 23.422 -5.331 -32.945 1.00 86.31 101 SER A C 1
ATOM 770 O O . SER A 1 101 ? 23.537 -6.219 -32.098 1.00 86.31 101 SER A O 1
ATOM 772 N N . LYS A 1 102 ? 24.105 -4.186 -32.870 1.00 91.25 102 LYS A N 1
ATOM 773 C CA . LYS A 1 102 ? 24.953 -3.830 -31.719 1.00 91.25 102 LYS A CA 1
ATOM 774 C C . LYS A 1 102 ? 24.135 -3.393 -30.504 1.00 91.25 102 LYS A C 1
ATOM 776 O O . LYS A 1 102 ? 24.677 -3.326 -29.403 1.00 91.25 102 LYS A O 1
ATOM 781 N N . HIS A 1 103 ? 22.859 -3.085 -30.711 1.00 94.25 103 HIS A N 1
ATOM 782 C CA . HIS A 1 103 ? 21.967 -2.564 -29.693 1.00 94.25 103 HIS A CA 1
ATOM 783 C C . HIS A 1 103 ? 20.974 -3.650 -29.296 1.00 94.25 103 HIS A C 1
ATOM 785 O O . HIS A 1 103 ? 20.340 -4.298 -30.126 1.00 94.25 103 HIS A O 1
ATOM 791 N N . THR A 1 104 ? 20.854 -3.865 -27.995 1.00 96.44 104 THR A N 1
ATOM 792 C CA . THR A 1 104 ? 19.815 -4.708 -27.411 1.00 96.44 104 THR A CA 1
ATOM 793 C C . THR A 1 104 ? 18.941 -3.838 -26.528 1.00 96.44 104 THR A C 1
ATOM 795 O O . THR A 1 104 ? 19.415 -2.834 -25.991 1.00 96.44 104 THR A O 1
ATOM 798 N N . ARG A 1 105 ? 17.683 -4.239 -26.336 1.00 96.62 105 ARG A N 1
ATOM 799 C CA . ARG A 1 105 ? 16.769 -3.585 -25.392 1.00 96.62 105 ARG A CA 1
ATOM 800 C C . ARG A 1 105 ? 17.424 -3.378 -24.021 1.00 96.62 105 ARG A C 1
ATOM 802 O O . ARG A 1 105 ? 17.487 -2.257 -23.528 1.00 96.62 105 ARG A O 1
ATOM 809 N N . ASP A 1 106 ? 17.991 -4.438 -23.446 1.00 97.12 106 ASP A N 1
ATOM 810 C CA . ASP A 1 106 ? 18.674 -4.375 -22.148 1.00 97.12 106 ASP A CA 1
ATOM 811 C C . ASP A 1 106 ? 19.901 -3.448 -22.168 1.00 97.12 106 ASP A C 1
ATOM 813 O O . ASP A 1 106 ? 20.145 -2.715 -21.211 1.00 97.12 106 ASP A O 1
ATOM 817 N N . GLY A 1 107 ? 20.671 -3.450 -23.261 1.00 96.69 107 GLY A N 1
ATOM 818 C CA . GLY A 1 107 ? 21.819 -2.558 -23.429 1.00 96.69 107 GLY A CA 1
ATOM 819 C C . GLY A 1 107 ? 21.412 -1.086 -23.526 1.00 96.69 107 GLY A C 1
ATOM 820 O O . GLY A 1 107 ? 22.096 -0.229 -22.963 1.00 96.69 107 GLY A O 1
ATOM 821 N N . CYS A 1 108 ? 20.280 -0.799 -24.175 1.00 97.81 108 CYS A N 1
ATOM 822 C CA . CYS A 1 108 ? 19.669 0.527 -24.219 1.00 97.81 108 CYS A CA 1
ATOM 823 C C . CYS A 1 108 ? 19.240 0.964 -22.820 1.00 97.81 108 CYS A C 1
ATOM 825 O O . CYS A 1 108 ? 19.728 1.982 -22.337 1.00 97.81 108 CYS A O 1
ATOM 827 N N . ILE A 1 109 ? 18.432 0.158 -22.121 1.00 98.06 109 ILE A N 1
ATOM 828 C CA . ILE A 1 109 ? 17.953 0.479 -20.767 1.00 98.06 109 ILE A CA 1
ATOM 829 C C . ILE A 1 109 ? 19.129 0.730 -19.820 1.00 98.06 109 ILE A C 1
ATOM 831 O O . ILE A 1 109 ? 19.137 1.737 -19.120 1.00 98.06 109 ILE A O 1
ATOM 835 N N . LEU A 1 110 ? 20.155 -0.128 -19.833 1.00 97.19 110 LEU A N 1
ATOM 836 C CA . LEU A 1 110 ? 21.343 0.049 -18.995 1.00 97.19 110 LEU A CA 1
ATOM 837 C C . LEU A 1 110 ? 22.094 1.349 -19.322 1.00 97.19 110 LEU A C 1
ATOM 839 O O . LEU A 1 110 ? 22.550 2.042 -18.411 1.00 97.19 110 LEU A O 1
ATOM 843 N N . SER A 1 111 ? 22.229 1.680 -20.608 1.00 96.50 111 SER A N 1
ATOM 844 C CA . SER A 1 111 ? 22.891 2.911 -21.055 1.00 96.50 111 SER A CA 1
ATOM 845 C C . SER A 1 111 ? 22.122 4.154 -20.616 1.00 96.50 111 SER A C 1
ATOM 847 O O . SER A 1 111 ? 22.727 5.088 -20.095 1.00 96.50 111 SER A O 1
ATOM 849 N N . VAL A 1 112 ? 20.795 4.145 -20.767 1.00 97.69 112 VAL A N 1
ATOM 850 C CA . VAL A 1 112 ? 19.918 5.242 -20.337 1.00 97.69 112 VAL A CA 1
ATOM 851 C C . VAL A 1 112 ? 19.949 5.384 -18.816 1.00 97.69 112 VAL A C 1
ATOM 853 O O . VAL A 1 112 ? 20.232 6.474 -18.328 1.00 97.69 112 VAL A O 1
ATOM 856 N N . ALA A 1 113 ? 19.768 4.288 -18.074 1.00 97.12 113 ALA A N 1
ATOM 857 C CA . ALA A 1 113 ? 19.795 4.274 -16.611 1.00 97.12 113 ALA A CA 1
ATOM 858 C C . ALA A 1 113 ? 21.122 4.816 -16.066 1.00 97.12 113 ALA A C 1
ATOM 860 O O . ALA A 1 113 ? 21.141 5.638 -15.155 1.00 97.12 113 ALA A O 1
ATOM 861 N N . THR A 1 114 ? 22.245 4.413 -16.670 1.00 95.62 114 THR A N 1
ATOM 862 C CA . THR A 1 114 ? 23.572 4.899 -16.268 1.00 95.62 114 THR A CA 1
ATOM 863 C C . THR A 1 114 ? 23.754 6.379 -16.598 1.00 95.62 114 THR A C 1
ATOM 865 O O . THR A 1 114 ? 24.270 7.128 -15.778 1.00 95.62 114 THR A O 1
ATOM 868 N N . ALA A 1 115 ? 23.324 6.819 -17.785 1.00 96.12 115 ALA A N 1
ATOM 869 C CA . ALA A 1 115 ? 23.460 8.209 -18.214 1.00 96.12 115 ALA A CA 1
ATOM 870 C C . ALA A 1 115 ? 22.564 9.177 -17.424 1.00 96.12 115 ALA A C 1
ATOM 872 O O . ALA A 1 115 ? 22.917 10.344 -17.267 1.00 96.12 115 ALA A O 1
ATOM 873 N N . LYS A 1 116 ? 21.403 8.706 -16.958 1.00 96.19 11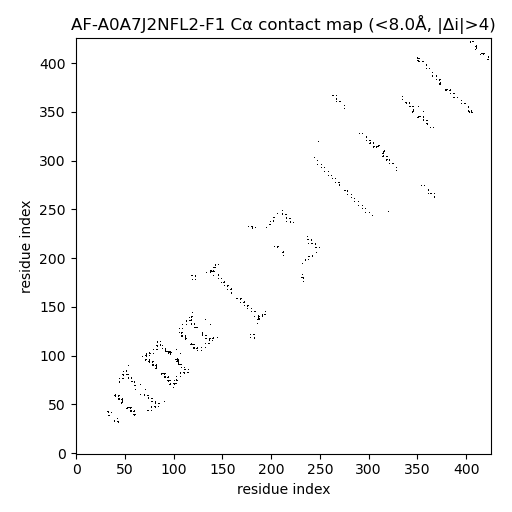6 LYS A N 1
ATOM 874 C CA . LYS A 1 116 ? 20.448 9.481 -16.156 1.00 96.19 116 LYS A CA 1
ATOM 875 C C . LYS A 1 116 ? 20.616 9.288 -14.648 1.00 96.19 116 LYS A C 1
ATOM 877 O O . LYS A 1 116 ? 19.875 9.915 -13.902 1.00 96.19 116 LYS A O 1
ATOM 882 N N . GLU A 1 117 ? 21.572 8.458 -14.220 1.00 94.94 117 GLU A N 1
ATOM 883 C CA . GLU A 1 117 ? 21.758 8.060 -12.816 1.00 94.94 117 GLU A CA 1
ATOM 884 C C . GLU A 1 117 ? 20.441 7.585 -12.174 1.00 94.94 117 GLU A C 1
ATOM 886 O O . GLU A 1 117 ? 20.117 7.939 -11.044 1.00 94.94 117 GLU A O 1
ATOM 891 N N . ASP A 1 118 ? 19.664 6.799 -12.923 1.00 94.81 118 ASP A N 1
ATOM 892 C CA . ASP A 1 118 ? 18.336 6.320 -12.537 1.00 94.81 118 ASP A CA 1
ATOM 893 C C . ASP A 1 118 ? 18.400 4.832 -12.149 1.00 94.81 118 ASP A C 1
ATOM 895 O O . ASP A 1 118 ? 18.261 3.946 -13.001 1.00 94.81 118 ASP A O 1
ATOM 899 N N . PRO A 1 119 ? 18.626 4.516 -10.862 1.00 93.19 119 PRO A N 1
ATOM 900 C CA . PRO A 1 119 ? 18.690 3.135 -10.400 1.00 93.19 119 PRO A CA 1
ATOM 901 C C . PRO A 1 119 ? 17.330 2.428 -10.446 1.00 93.19 119 PRO A C 1
ATOM 903 O O . PRO A 1 119 ? 17.283 1.196 -10.461 1.00 93.19 119 PRO A O 1
ATOM 906 N N . VAL A 1 120 ? 16.216 3.167 -10.482 1.00 93.38 120 VAL A N 1
ATOM 907 C CA . VAL A 1 120 ? 14.873 2.578 -10.539 1.00 93.38 120 VAL A CA 1
ATOM 908 C C . VAL A 1 120 ? 14.680 1.859 -11.871 1.00 93.38 120 VAL A C 1
ATOM 910 O O . VAL A 1 120 ? 14.086 0.780 -11.911 1.00 93.38 120 VAL A O 1
ATOM 913 N N . ALA A 1 121 ? 15.265 2.369 -12.952 1.00 95.69 121 ALA A N 1
ATOM 914 C CA . ALA A 1 121 ? 15.220 1.729 -14.261 1.00 95.69 121 ALA A CA 1
ATOM 915 C C . ALA A 1 121 ? 15.917 0.363 -14.338 1.00 95.69 121 ALA A C 1
ATOM 917 O O . ALA A 1 121 ? 15.576 -0.442 -15.206 1.00 95.69 121 ALA A O 1
ATOM 918 N N . CYS A 1 122 ? 16.816 0.028 -13.403 1.00 97.06 122 CYS A N 1
ATOM 919 C CA . CYS A 1 122 ? 17.396 -1.318 -13.325 1.00 97.06 122 CYS A CA 1
ATOM 920 C C . CYS A 1 122 ? 16.325 -2.409 -13.124 1.00 97.06 122 CYS A C 1
ATOM 922 O O . CYS A 1 122 ? 16.540 -3.571 -13.465 1.00 97.06 122 CYS A O 1
ATOM 924 N N . THR A 1 123 ? 15.140 -2.052 -12.623 1.00 96.25 123 THR A N 1
ATOM 925 C CA . THR A 1 123 ? 13.993 -2.968 -12.490 1.00 96.25 123 THR A CA 1
ATOM 926 C C . THR A 1 123 ? 13.344 -3.361 -13.823 1.00 96.25 123 THR A C 1
ATOM 928 O O . THR A 1 123 ? 12.638 -4.363 -13.874 1.00 96.25 123 THR A O 1
ATOM 931 N N . LEU A 1 124 ? 13.620 -2.628 -14.910 1.00 95.31 124 LEU A N 1
ATOM 932 C CA . LEU A 1 124 ? 13.160 -2.949 -16.270 1.00 95.31 124 LEU A CA 1
ATOM 933 C C . LEU A 1 124 ? 14.032 -4.017 -16.960 1.00 95.31 124 LEU A C 1
ATOM 935 O O . LEU A 1 124 ? 13.673 -4.530 -18.027 1.00 95.31 124 LEU A O 1
ATOM 939 N N . LEU A 1 125 ? 15.186 -4.324 -16.361 1.00 96.44 125 LEU A N 1
ATOM 940 C CA . LEU A 1 125 ? 16.121 -5.363 -16.782 1.00 96.44 125 LEU A CA 1
ATOM 941 C C . LEU A 1 125 ? 15.828 -6.677 -16.054 1.00 96.44 125 LEU A C 1
ATOM 943 O O . LEU A 1 125 ? 15.216 -6.698 -14.990 1.00 96.44 125 LEU A O 1
ATOM 947 N N . THR A 1 126 ? 16.346 -7.786 -16.585 1.00 94.75 126 THR A N 1
ATOM 948 C CA . THR A 1 126 ? 16.250 -9.099 -15.929 1.00 94.75 126 THR A CA 1
ATOM 949 C C . THR A 1 126 ? 17.612 -9.786 -15.824 1.00 94.75 126 THR A C 1
ATOM 951 O O . THR A 1 126 ? 18.582 -9.429 -16.498 1.00 94.75 126 THR A O 1
ATOM 954 N N . GLY A 1 127 ? 17.711 -10.787 -14.945 1.00 94.94 127 GLY A N 1
ATOM 955 C CA . GLY A 1 127 ? 18.865 -11.683 -14.880 1.00 94.94 127 GLY A CA 1
ATOM 956 C C . GLY A 1 127 ? 20.187 -10.972 -14.572 1.00 94.94 127 GLY A C 1
ATOM 957 O O . GLY A 1 127 ? 20.327 -10.312 -13.545 1.00 94.94 127 GLY A O 1
ATOM 958 N N . LYS A 1 128 ? 21.198 -11.178 -15.427 1.00 95.69 128 LYS A N 1
ATOM 959 C CA . LYS A 1 128 ? 22.543 -10.619 -15.221 1.00 95.69 128 LYS A CA 1
ATOM 960 C C . LYS A 1 128 ? 22.570 -9.101 -15.419 1.00 95.69 128 LYS A C 1
ATOM 962 O O . LYS A 1 128 ? 23.146 -8.416 -14.586 1.00 95.69 128 LYS A O 1
ATOM 967 N N . SER A 1 129 ? 21.909 -8.587 -16.458 1.00 95.69 129 SER A N 1
ATOM 968 C CA . SER A 1 129 ? 21.878 -7.152 -16.773 1.00 95.69 129 SER A CA 1
ATOM 969 C C . SER A 1 129 ? 21.328 -6.325 -15.608 1.00 95.69 129 SER A C 1
ATOM 971 O O . SER A 1 129 ? 21.865 -5.269 -15.296 1.00 95.69 129 SER A O 1
ATOM 973 N N . GLN A 1 130 ? 20.292 -6.833 -14.932 1.00 96.62 130 GLN A N 1
ATOM 974 C CA . GLN A 1 130 ? 19.713 -6.196 -13.748 1.00 96.62 130 GLN A CA 1
ATOM 975 C C . GLN A 1 130 ? 20.711 -6.102 -12.590 1.00 96.62 130 GLN A C 1
ATOM 977 O O . GLN A 1 130 ? 20.857 -5.036 -11.998 1.00 96.62 130 GLN A O 1
ATOM 982 N N . ARG A 1 131 ? 21.416 -7.198 -12.284 1.00 96.00 131 ARG A N 1
ATOM 983 C CA . ARG A 1 131 ? 22.440 -7.203 -11.228 1.00 96.00 131 ARG A CA 1
ATOM 984 C C . ARG A 1 131 ? 23.583 -6.255 -11.562 1.00 96.00 131 ARG A C 1
ATOM 986 O O . ARG A 1 131 ? 23.889 -5.391 -10.757 1.00 96.00 131 ARG A O 1
ATOM 993 N N . ASP A 1 132 ? 24.115 -6.336 -12.781 1.00 95.81 132 ASP A N 1
ATOM 994 C CA . ASP A 1 132 ? 25.199 -5.462 -13.240 1.00 95.81 132 ASP A CA 1
ATOM 995 C C . ASP A 1 132 ? 24.783 -3.971 -13.211 1.00 95.81 132 ASP A C 1
ATOM 997 O O . ASP A 1 132 ? 25.620 -3.091 -13.011 1.00 95.81 132 ASP A O 1
ATOM 1001 N N . CYS A 1 133 ? 23.494 -3.674 -13.414 1.00 97.56 133 CYS A N 1
ATOM 1002 C CA . CYS A 1 133 ? 22.928 -2.330 -13.290 1.00 97.56 133 CYS A CA 1
ATOM 1003 C C . CYS A 1 133 ? 22.913 -1.856 -11.830 1.00 97.56 133 CYS A C 1
ATOM 1005 O O . CYS A 1 133 ? 23.443 -0.785 -11.530 1.00 97.56 133 CYS A O 1
ATOM 1007 N N . PHE A 1 134 ? 22.378 -2.664 -10.910 1.00 97.69 134 PHE A N 1
ATOM 1008 C CA . PHE A 1 134 ? 22.354 -2.333 -9.482 1.00 97.69 134 PHE A CA 1
ATOM 1009 C C . PHE A 1 134 ? 23.749 -2.307 -8.848 1.00 97.69 134 PHE A C 1
ATOM 1011 O O . PHE A 1 134 ? 23.997 -1.472 -7.987 1.00 97.69 134 PHE A O 1
ATOM 1018 N N . ASP A 1 135 ? 24.695 -3.117 -9.316 1.00 96.31 135 ASP A N 1
ATOM 1019 C CA . ASP A 1 135 ? 26.090 -3.045 -8.869 1.00 96.31 135 ASP A CA 1
ATOM 1020 C C . ASP A 1 135 ? 26.723 -1.681 -9.201 1.00 96.31 135 ASP A C 1
ATOM 1022 O O . ASP A 1 135 ? 27.576 -1.186 -8.462 1.00 96.31 135 ASP A O 1
ATOM 1026 N N . LYS A 1 136 ? 26.295 -1.048 -10.303 1.00 96.38 136 LYS A N 1
ATOM 1027 C CA . LYS A 1 136 ? 26.775 0.277 -10.726 1.00 96.38 136 LYS A CA 1
ATOM 1028 C C . LYS A 1 136 ? 26.020 1.427 -10.068 1.00 96.38 136 LYS A C 1
ATOM 1030 O O . LYS A 1 136 ? 26.649 2.401 -9.666 1.00 96.38 136 LYS A O 1
ATOM 1035 N N . LEU A 1 137 ? 24.692 1.335 -10.004 1.00 96.62 137 LEU A N 1
ATOM 1036 C CA . LEU A 1 137 ? 23.811 2.449 -9.631 1.00 96.62 137 LEU A CA 1
ATOM 1037 C C . LEU A 1 137 ? 23.194 2.306 -8.238 1.00 96.62 137 LEU A C 1
ATOM 1039 O O . LEU A 1 137 ? 22.651 3.269 -7.710 1.00 96.62 137 LEU A O 1
ATOM 1043 N N . GLY A 1 138 ? 23.288 1.139 -7.601 1.00 93.94 138 GLY A N 1
ATOM 1044 C CA . GLY A 1 138 ? 22.658 0.871 -6.308 1.00 93.94 138 GLY A CA 1
ATOM 1045 C C . GLY A 1 138 ? 23.127 1.823 -5.210 1.00 93.94 138 GLY A C 1
ATOM 1046 O O . GLY A 1 138 ? 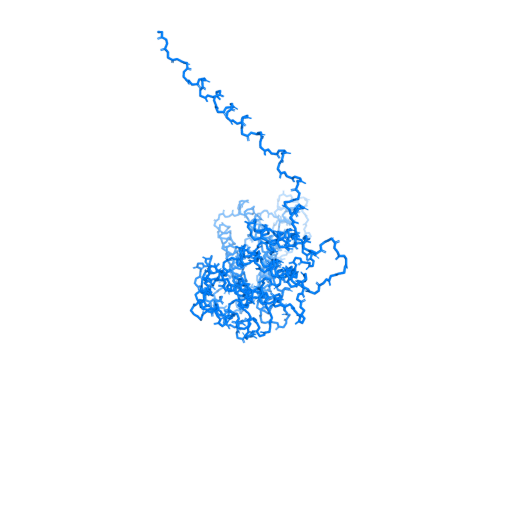22.330 2.254 -4.385 1.00 93.94 138 GLY A O 1
ATOM 1047 N N . SER A 1 139 ? 24.392 2.257 -5.246 1.00 95.88 139 SER A N 1
ATOM 1048 C CA . SER A 1 139 ? 24.932 3.260 -4.315 1.00 95.88 139 SER A CA 1
ATOM 1049 C C . SER A 1 139 ? 24.328 4.661 -4.476 1.00 95.88 139 SER A C 1
ATOM 1051 O O . SER A 1 139 ? 24.453 5.477 -3.563 1.00 95.88 139 SER A O 1
ATOM 1053 N N . MET A 1 140 ? 23.676 4.935 -5.609 1.00 96.00 140 MET A N 1
ATOM 1054 C CA . MET A 1 140 ? 23.027 6.209 -5.921 1.00 96.00 140 MET A CA 1
ATOM 1055 C C . MET A 1 140 ? 21.561 6.255 -5.483 1.00 96.00 140 MET A C 1
ATOM 1057 O O . MET A 1 140 ? 20.986 7.341 -5.507 1.00 96.00 140 MET A O 1
ATOM 1061 N N . ILE A 1 141 ? 20.971 5.126 -5.062 1.00 96.31 141 ILE A N 1
ATOM 1062 C CA . ILE A 1 141 ? 19.579 5.073 -4.598 1.00 96.31 141 ILE A CA 1
ATOM 1063 C C . ILE A 1 141 ? 19.407 5.969 -3.368 1.00 96.31 141 ILE A C 1
ATOM 1065 O O . ILE A 1 141 ? 20.112 5.822 -2.364 1.00 96.31 141 ILE A O 1
ATOM 1069 N N . LYS A 1 142 ? 18.434 6.877 -3.435 1.00 96.88 142 LYS A N 1
ATOM 1070 C CA . LYS A 1 142 ? 18.067 7.839 -2.390 1.00 96.88 142 LYS A CA 1
ATOM 1071 C C . LYS A 1 142 ? 16.658 7.569 -1.877 1.00 96.88 142 LYS A C 1
ATOM 1073 O O . LYS A 1 142 ? 15.857 6.883 -2.501 1.00 96.88 142 LYS A O 1
ATOM 1078 N N . ILE A 1 143 ? 16.329 8.179 -0.738 1.00 95.38 143 ILE A N 1
ATOM 1079 C CA . ILE A 1 143 ? 14.976 8.130 -0.161 1.00 95.38 143 ILE A CA 1
ATOM 1080 C C . ILE A 1 143 ? 13.930 8.692 -1.141 1.00 95.38 143 ILE A C 1
ATOM 1082 O O . ILE A 1 143 ? 12.867 8.098 -1.296 1.00 95.38 143 ILE A O 1
ATOM 1086 N N . SER A 1 144 ? 14.265 9.763 -1.871 1.00 94.75 144 SER A N 1
ATOM 1087 C CA . SER A 1 144 ? 13.386 10.389 -2.871 1.00 94.75 144 SER A CA 1
ATOM 1088 C C . SER A 1 144 ? 12.941 9.440 -3.989 1.00 94.75 144 SER A C 1
ATOM 1090 O O . SER A 1 144 ? 11.858 9.608 -4.547 1.00 94.75 144 SER A O 1
ATOM 1092 N N . ASP A 1 145 ? 13.747 8.424 -4.310 1.00 94.38 145 ASP A N 1
ATOM 1093 C CA . ASP A 1 145 ? 13.403 7.442 -5.344 1.00 94.38 145 ASP A CA 1
ATOM 1094 C C . ASP A 1 145 ? 12.247 6.547 -4.873 1.00 94.38 145 ASP A C 1
ATOM 1096 O O . ASP A 1 145 ? 11.351 6.202 -5.648 1.00 94.38 145 ASP A O 1
ATOM 1100 N N . PHE A 1 146 ? 12.211 6.234 -3.573 1.00 94.56 146 PHE A N 1
ATOM 1101 C CA . PHE A 1 146 ? 11.093 5.522 -2.959 1.00 94.56 146 PHE A CA 1
ATOM 1102 C C . PHE A 1 146 ? 9.841 6.385 -2.862 1.00 94.56 146 PHE A C 1
ATOM 1104 O O . PHE A 1 146 ? 8.750 5.865 -3.068 1.00 94.56 146 PHE A O 1
ATOM 1111 N N . GLU A 1 147 ? 9.979 7.681 -2.572 1.00 93.19 147 GLU A N 1
ATOM 1112 C CA . GLU A 1 147 ? 8.846 8.616 -2.513 1.00 93.19 147 GLU A CA 1
ATOM 1113 C C . GLU A 1 147 ? 8.142 8.706 -3.875 1.00 93.19 147 GLU A C 1
ATOM 1115 O O . GLU A 1 147 ? 6.919 8.600 -3.945 1.00 93.19 147 GLU A O 1
ATOM 1120 N N . SER A 1 148 ? 8.905 8.783 -4.972 1.00 93.12 148 SER A N 1
ATOM 1121 C CA . SER A 1 148 ? 8.340 8.779 -6.328 1.00 93.12 148 SER A CA 1
ATOM 1122 C C . SER A 1 148 ? 7.607 7.473 -6.664 1.00 93.12 148 SER A C 1
ATOM 1124 O O . SER A 1 148 ? 6.535 7.491 -7.278 1.00 93.12 148 SER A O 1
ATOM 1126 N N . LEU A 1 149 ? 8.160 6.323 -6.260 1.00 94.38 149 LEU A N 1
ATOM 1127 C CA . LEU A 1 149 ? 7.495 5.028 -6.429 1.00 94.38 149 LEU A CA 1
ATOM 1128 C C . LEU A 1 149 ? 6.234 4.920 -5.566 1.00 94.38 149 LEU A C 1
ATOM 1130 O O . LEU A 1 149 ? 5.218 4.419 -6.046 1.00 94.38 149 LEU A O 1
ATOM 1134 N N . GLN A 1 150 ? 6.277 5.415 -4.329 1.00 94.88 150 GLN A N 1
ATOM 1135 C CA . GLN A 1 150 ? 5.135 5.402 -3.422 1.00 94.88 150 GLN A CA 1
ATOM 1136 C C . GLN A 1 150 ? 3.990 6.266 -3.960 1.00 94.88 150 GLN A C 1
ATOM 1138 O O . GLN A 1 150 ? 2.866 5.791 -4.019 1.00 94.88 150 GLN A O 1
ATOM 1143 N N . GLU A 1 151 ? 4.271 7.459 -4.489 1.00 95.62 151 GLU A N 1
ATOM 1144 C CA . GLU A 1 151 ? 3.252 8.317 -5.110 1.00 95.62 151 GLU A CA 1
ATOM 1145 C C . GLU A 1 151 ? 2.552 7.628 -6.301 1.00 95.62 151 GLU A C 1
ATOM 1147 O O . GLU A 1 151 ? 1.344 7.768 -6.512 1.00 95.62 151 GLU A O 1
ATOM 1152 N N . LYS A 1 152 ? 3.298 6.852 -7.103 1.00 96.12 152 LYS A N 1
ATOM 1153 C CA . LYS A 1 152 ? 2.717 6.032 -8.181 1.00 96.12 152 LYS A CA 1
ATOM 1154 C C . LYS A 1 152 ? 1.854 4.899 -7.627 1.00 96.12 152 LYS A C 1
ATOM 1156 O O . LYS A 1 152 ? 0.771 4.673 -8.163 1.00 96.12 152 LYS A O 1
ATOM 1161 N N . ILE A 1 153 ? 2.322 4.216 -6.581 1.00 95.69 153 ILE A N 1
ATOM 1162 C CA . ILE A 1 153 ? 1.562 3.167 -5.892 1.00 95.69 153 ILE A CA 1
ATOM 1163 C C . ILE A 1 153 ? 0.255 3.746 -5.348 1.00 95.69 153 ILE A C 1
ATOM 1165 O O . ILE A 1 153 ? -0.793 3.199 -5.663 1.00 95.69 153 ILE A O 1
ATOM 1169 N N . ASP A 1 154 ? 0.285 4.876 -4.644 1.00 94.81 154 ASP A N 1
ATOM 1170 C CA . ASP A 1 154 ? -0.899 5.487 -4.028 1.00 94.81 154 ASP A CA 1
ATOM 1171 C C . ASP A 1 154 ? -1.959 5.860 -5.076 1.00 94.81 154 ASP A C 1
ATOM 1173 O O . ASP A 1 154 ? -3.134 5.511 -4.936 1.00 94.81 154 ASP A O 1
ATOM 1177 N N . ARG A 1 155 ? -1.545 6.491 -6.188 1.00 96.81 155 ARG A N 1
ATOM 1178 C CA . ARG A 1 155 ? -2.444 6.774 -7.323 1.00 96.81 155 ARG A CA 1
ATOM 1179 C C . ARG A 1 155 ? -3.052 5.502 -7.911 1.00 96.81 155 ARG A C 1
ATOM 1181 O O . ARG A 1 155 ? -4.232 5.481 -8.262 1.00 96.81 155 ARG A O 1
ATOM 1188 N N . MET A 1 156 ? -2.248 4.449 -8.044 1.00 97.38 156 MET A N 1
ATOM 1189 C CA . MET A 1 156 ? -2.703 3.176 -8.593 1.00 97.38 156 MET A CA 1
ATOM 1190 C C . MET A 1 156 ? -3.644 2.446 -7.623 1.00 97.38 156 MET A C 1
ATOM 1192 O O . MET A 1 156 ? -4.647 1.879 -8.047 1.00 97.38 156 MET A O 1
ATOM 1196 N N . GLU A 1 157 ? -3.386 2.504 -6.316 1.00 95.06 157 GLU A N 1
ATOM 1197 C CA . GLU A 1 157 ? -4.278 1.974 -5.284 1.00 95.06 157 GLU A CA 1
ATOM 1198 C C . GLU A 1 157 ? -5.630 2.689 -5.281 1.00 95.06 157 GLU A C 1
ATOM 1200 O O . GLU A 1 157 ? -6.670 2.039 -5.150 1.00 95.06 157 GLU A O 1
ATOM 1205 N N . GLU A 1 158 ? -5.645 4.009 -5.474 1.00 95.75 158 GLU A N 1
ATOM 1206 C CA . GLU A 1 158 ? -6.880 4.774 -5.642 1.00 95.75 158 GLU A CA 1
ATOM 1207 C C . GLU A 1 158 ? -7.636 4.362 -6.917 1.00 95.75 158 GLU A C 1
ATOM 1209 O O . GLU A 1 158 ? -8.846 4.117 -6.871 1.00 95.75 158 GLU A O 1
ATOM 1214 N N . ALA A 1 159 ? -6.936 4.193 -8.044 1.00 96.44 159 ALA A N 1
ATOM 1215 C CA . ALA A 1 159 ? -7.535 3.718 -9.292 1.00 96.44 159 ALA A CA 1
ATOM 1216 C C . ALA A 1 159 ? -8.148 2.311 -9.147 1.00 96.44 159 ALA A C 1
ATOM 1218 O O . ALA A 1 159 ? -9.287 2.087 -9.571 1.00 96.44 159 ALA A O 1
ATOM 1219 N N . VAL A 1 160 ? -7.440 1.386 -8.487 1.00 95.62 160 VAL A N 1
ATOM 1220 C CA . VAL A 1 160 ? -7.934 0.036 -8.163 1.00 95.62 160 VAL A CA 1
ATOM 1221 C C . VAL A 1 160 ? -9.128 0.102 -7.213 1.00 95.62 160 VAL A C 1
ATOM 1223 O O . VAL A 1 160 ? -10.093 -0.635 -7.395 1.00 95.62 160 VAL A O 1
ATOM 1226 N N . ARG A 1 161 ? -9.116 0.992 -6.216 1.00 94.19 161 ARG A N 1
ATOM 1227 C CA . ARG A 1 161 ? -10.244 1.176 -5.290 1.00 94.19 161 ARG A CA 1
ATOM 1228 C C . ARG A 1 161 ? -11.506 1.636 -6.017 1.00 94.19 161 ARG A C 1
ATOM 1230 O O . ARG A 1 161 ? -12.591 1.145 -5.712 1.00 94.19 161 ARG A O 1
ATOM 1237 N N . ASN A 1 162 ? -11.355 2.531 -6.991 1.00 95.94 162 ASN A N 1
ATOM 1238 C CA . ASN A 1 162 ? -12.455 3.017 -7.821 1.00 95.94 162 ASN A CA 1
ATOM 1239 C C . ASN A 1 162 ? -12.929 1.963 -8.837 1.00 95.94 162 ASN A C 1
ATOM 1241 O O . ASN A 1 162 ? -14.108 1.940 -9.187 1.00 95.94 162 ASN A O 1
ATOM 1245 N N . ASN A 1 163 ? -12.047 1.051 -9.262 1.00 96.19 163 ASN A N 1
ATOM 1246 C CA . ASN A 1 163 ? -12.339 0.005 -10.246 1.00 96.19 163 ASN A CA 1
ATOM 1247 C C . ASN A 1 163 ? -11.822 -1.383 -9.804 1.00 96.19 163 ASN A C 1
ATOM 1249 O O . ASN A 1 163 ? -10.955 -1.966 -10.454 1.00 96.19 163 ASN A O 1
ATOM 1253 N N . PRO A 1 164 ? -12.383 -1.998 -8.745 1.00 93.88 164 PRO A N 1
ATOM 1254 C CA . PRO A 1 164 ? -11.789 -3.179 -8.097 1.00 93.88 164 PRO A CA 1
ATOM 1255 C C . PRO A 1 164 ? -11.795 -4.454 -8.952 1.00 93.88 164 PRO A C 1
ATOM 1257 O O . PRO A 1 164 ? -11.133 -5.440 -8.623 1.00 93.88 164 PRO A O 1
ATOM 1260 N N . ARG A 1 165 ? -12.577 -4.470 -10.038 1.00 95.38 165 ARG A N 1
ATOM 1261 C CA . ARG A 1 165 ? -12.654 -5.598 -10.977 1.00 95.38 165 ARG A CA 1
ATOM 1262 C C . ARG A 1 165 ? -11.671 -5.482 -12.135 1.00 95.38 165 ARG A C 1
ATOM 1264 O O . ARG A 1 165 ? -11.463 -6.484 -12.817 1.00 95.38 165 ARG A O 1
ATOM 1271 N N . ASP A 1 166 ? -11.069 -4.314 -12.334 1.00 97.12 166 ASP A N 1
ATOM 1272 C CA . ASP A 1 166 ? -10.059 -4.123 -13.362 1.00 97.12 166 ASP A CA 1
ATOM 1273 C C . ASP A 1 166 ? -8.836 -4.989 -13.031 1.00 97.12 166 ASP A C 1
ATOM 1275 O O . ASP A 1 166 ? -8.291 -4.956 -11.923 1.00 97.12 166 ASP A O 1
ATOM 1279 N N . ARG A 1 167 ? -8.484 -5.891 -13.946 1.00 97.44 167 ARG A N 1
ATOM 1280 C CA . ARG A 1 167 ? -7.355 -6.803 -13.762 1.00 97.44 167 ARG A CA 1
ATOM 1281 C C . ARG A 1 167 ? -6.038 -6.103 -14.083 1.00 97.44 167 ARG A C 1
ATOM 1283 O O . ARG A 1 167 ? -5.074 -6.328 -13.359 1.00 97.44 167 ARG A O 1
ATOM 1290 N N . ASP A 1 168 ? -6.023 -5.250 -15.099 1.00 96.62 168 ASP A N 1
ATOM 1291 C CA . ASP A 1 168 ? -4.805 -4.622 -15.598 1.00 96.62 168 ASP A CA 1
ATOM 1292 C C . ASP A 1 168 ? -4.266 -3.630 -14.562 1.00 96.62 168 ASP A C 1
ATOM 1294 O O . ASP A 1 168 ? -3.083 -3.683 -14.232 1.00 96.62 168 ASP A O 1
ATOM 1298 N N . LEU A 1 169 ? -5.149 -2.849 -13.921 1.00 96.69 169 LEU A N 1
ATOM 1299 C CA . LEU A 1 169 ? -4.770 -1.961 -12.809 1.00 96.69 169 LEU A CA 1
ATOM 1300 C C . LEU A 1 169 ? -4.164 -2.723 -11.618 1.00 96.69 169 LEU A C 1
ATOM 1302 O O . LEU A 1 169 ? -3.230 -2.251 -10.972 1.00 96.69 169 LEU A O 1
ATOM 1306 N N . ARG A 1 170 ? -4.675 -3.922 -11.309 1.00 95.81 170 ARG A N 1
ATOM 1307 C CA . ARG A 1 170 ? -4.145 -4.751 -10.211 1.00 95.81 170 ARG A CA 1
ATOM 1308 C C . ARG A 1 170 ? -2.799 -5.374 -10.562 1.00 95.81 170 ARG A C 1
ATOM 1310 O O . ARG A 1 170 ? -1.917 -5.425 -9.705 1.00 95.81 170 ARG A O 1
ATOM 1317 N N . ASP A 1 171 ? -2.641 -5.830 -11.801 1.00 96.12 171 ASP A N 1
ATOM 1318 C CA . ASP A 1 171 ? -1.378 -6.376 -12.296 1.00 96.12 171 ASP A CA 1
ATOM 1319 C C . ASP A 1 171 ? -0.303 -5.269 -12.364 1.00 96.12 171 ASP A C 1
ATOM 1321 O O . ASP A 1 171 ? 0.852 -5.513 -12.009 1.00 96.12 171 ASP A O 1
ATOM 1325 N N . GLU A 1 172 ? -0.671 -4.036 -12.729 1.00 95.88 172 GLU A N 1
ATOM 1326 C CA . GLU A 1 172 ? 0.222 -2.870 -12.702 1.00 95.88 172 GLU A CA 1
ATOM 1327 C C . GLU A 1 172 ? 0.600 -2.453 -11.273 1.00 95.88 172 GLU A C 1
ATOM 1329 O O . GLU A 1 172 ? 1.785 -2.283 -10.978 1.00 95.88 172 GLU A O 1
ATOM 1334 N N . LEU A 1 173 ? -0.369 -2.385 -10.352 1.00 95.94 173 LEU A N 1
ATOM 1335 C CA . LEU A 1 173 ? -0.107 -2.128 -8.932 1.00 95.94 173 LEU A CA 1
ATOM 1336 C C . LEU A 1 173 ? 0.879 -3.145 -8.348 1.00 95.94 173 LEU A C 1
ATOM 1338 O O . LEU A 1 173 ? 1.813 -2.780 -7.633 1.00 95.94 173 LEU A O 1
ATOM 1342 N N . LYS A 1 174 ? 0.689 -4.429 -8.670 1.00 95.94 174 LYS A N 1
ATOM 1343 C CA . LYS A 1 174 ? 1.580 -5.498 -8.220 1.00 95.94 174 LYS A CA 1
ATOM 1344 C C . LYS A 1 174 ? 3.007 -5.291 -8.736 1.00 95.94 174 LYS A C 1
ATOM 1346 O O . LYS A 1 174 ? 3.942 -5.372 -7.943 1.00 95.94 174 LYS A O 1
ATOM 1351 N N . LYS A 1 175 ? 3.174 -4.961 -10.022 1.00 94.94 175 LYS A N 1
ATOM 1352 C CA . LYS A 1 175 ? 4.491 -4.655 -10.610 1.00 94.94 175 LYS A CA 1
ATOM 1353 C C . LYS A 1 175 ? 5.165 -3.469 -9.923 1.00 94.94 175 LYS A C 1
ATOM 1355 O O . LYS A 1 175 ? 6.358 -3.538 -9.653 1.00 94.94 175 LYS A O 1
ATOM 1360 N N . LEU A 1 176 ? 4.422 -2.407 -9.600 1.00 96.06 176 LEU A N 1
ATOM 1361 C CA . LEU A 1 176 ? 4.967 -1.246 -8.884 1.00 96.06 176 LEU A CA 1
ATOM 1362 C C . LEU A 1 176 ? 5.440 -1.606 -7.466 1.00 96.06 176 LEU A C 1
ATOM 1364 O O . LEU A 1 176 ? 6.488 -1.132 -7.027 1.00 96.06 176 LEU A O 1
ATOM 1368 N N . LYS A 1 177 ? 4.712 -2.476 -6.755 1.00 95.50 177 LYS A N 1
ATOM 1369 C CA . LYS A 1 177 ? 5.129 -2.978 -5.433 1.00 95.50 177 LYS A CA 1
ATOM 1370 C C . LYS A 1 177 ? 6.400 -3.829 -5.526 1.00 95.50 177 LYS A C 1
ATOM 1372 O O . LYS A 1 177 ? 7.362 -3.561 -4.810 1.00 95.50 177 LYS A O 1
ATOM 1377 N N . GLU A 1 178 ? 6.460 -4.760 -6.479 1.00 94.62 178 GLU A N 1
ATOM 1378 C CA . GLU A 1 178 ? 7.663 -5.563 -6.761 1.00 94.62 178 GLU A CA 1
ATOM 1379 C C . GLU A 1 178 ? 8.862 -4.685 -7.164 1.00 94.62 178 GLU A C 1
ATOM 1381 O O . GLU A 1 178 ? 10.002 -4.939 -6.761 1.00 94.62 178 GLU A O 1
ATOM 1386 N N . GLN A 1 179 ? 8.609 -3.616 -7.923 1.00 94.75 179 GLN A N 1
ATOM 1387 C CA . GLN A 1 179 ? 9.610 -2.624 -8.297 1.00 94.75 179 GLN A CA 1
ATOM 1388 C C . GLN A 1 179 ? 10.178 -1.918 -7.061 1.00 94.75 179 GLN A C 1
ATOM 1390 O O . GLN A 1 179 ? 11.398 -1.856 -6.901 1.00 94.75 179 GLN A O 1
ATOM 1395 N N . LYS A 1 180 ? 9.309 -1.444 -6.159 1.00 95.88 180 LYS A N 1
ATOM 1396 C CA . LYS A 1 180 ? 9.710 -0.821 -4.889 1.00 95.88 180 LYS A CA 1
ATOM 1397 C C . LYS A 1 180 ? 10.549 -1.769 -4.034 1.00 95.88 180 LYS A C 1
ATOM 1399 O O . LYS A 1 180 ? 11.600 -1.367 -3.536 1.00 95.88 180 LYS A O 1
ATOM 1404 N N . ASP A 1 181 ? 10.131 -3.025 -3.914 1.00 95.62 181 ASP A N 1
ATOM 1405 C CA . ASP A 1 181 ? 10.859 -4.042 -3.150 1.00 95.62 181 ASP A CA 1
ATOM 1406 C C . ASP A 1 181 ? 12.238 -4.335 -3.757 1.00 95.62 181 ASP A C 1
ATOM 1408 O O . ASP A 1 181 ? 13.236 -4.443 -3.043 1.00 95.62 181 ASP A O 1
ATOM 1412 N N . THR A 1 182 ? 12.321 -4.396 -5.087 1.00 94.88 182 THR A N 1
ATOM 1413 C CA . THR A 1 182 ? 13.587 -4.598 -5.801 1.00 94.88 182 THR A CA 1
ATOM 1414 C C . THR A 1 182 ? 14.543 -3.430 -5.575 1.00 94.88 182 THR A C 1
ATOM 1416 O O . THR A 1 182 ? 15.713 -3.650 -5.259 1.00 94.88 182 THR A O 1
ATOM 1419 N N . VAL A 1 183 ? 14.063 -2.188 -5.689 1.00 95.31 183 VAL A N 1
ATOM 1420 C CA . VAL A 1 183 ? 14.877 -0.993 -5.411 1.00 95.31 183 VAL A CA 1
ATOM 1421 C C . VAL A 1 183 ? 15.328 -0.983 -3.950 1.00 95.31 183 VAL A C 1
ATOM 1423 O O . VAL A 1 183 ? 16.499 -0.735 -3.679 1.00 95.31 183 VAL A O 1
ATOM 1426 N N . TYR A 1 184 ? 14.448 -1.339 -3.010 1.00 96.31 184 TYR A N 1
ATOM 1427 C CA . TYR A 1 184 ? 14.785 -1.406 -1.587 1.00 96.31 184 TYR A CA 1
ATOM 1428 C C . TYR A 1 184 ? 15.926 -2.382 -1.314 1.00 96.31 184 TYR A C 1
ATOM 1430 O O . TYR A 1 184 ? 16.926 -2.004 -0.707 1.00 96.31 184 TYR A O 1
ATOM 1438 N N . ASN A 1 185 ? 15.820 -3.606 -1.829 1.00 95.81 185 ASN A N 1
ATOM 1439 C CA . ASN A 1 185 ? 16.807 -4.659 -1.598 1.00 95.81 185 ASN A CA 1
ATOM 1440 C C . ASN A 1 185 ? 18.192 -4.334 -2.178 1.00 95.81 185 ASN A C 1
ATOM 1442 O O . ASN A 1 185 ? 19.194 -4.829 -1.667 1.00 95.81 185 ASN A O 1
ATOM 1446 N N . ASN A 1 186 ? 18.259 -3.482 -3.206 1.00 96.38 186 ASN A N 1
ATOM 1447 C CA . ASN A 1 186 ? 19.512 -3.052 -3.832 1.00 96.38 186 ASN A CA 1
ATOM 1448 C C . ASN A 1 186 ? 20.017 -1.685 -3.331 1.00 96.38 186 ASN A C 1
ATOM 1450 O O . ASN A 1 186 ? 21.104 -1.255 -3.714 1.00 96.38 186 ASN A O 1
ATOM 1454 N N . ALA A 1 187 ? 19.258 -0.998 -2.472 1.00 96.44 187 ALA A N 1
ATOM 1455 C CA . ALA A 1 187 ? 19.662 0.279 -1.896 1.00 96.44 187 ALA A CA 1
ATOM 1456 C C . ALA A 1 187 ? 20.761 0.117 -0.832 1.00 96.44 187 ALA A C 1
ATOM 1458 O O . ALA A 1 187 ? 20.873 -0.942 -0.205 1.00 96.44 187 ALA A O 1
ATOM 1459 N N . PRO A 1 188 ? 21.545 1.170 -0.533 1.00 96.81 188 PRO A N 1
ATOM 1460 C CA . PRO A 1 188 ? 22.521 1.124 0.544 1.00 96.81 188 PRO A CA 1
ATOM 1461 C C . PRO A 1 188 ? 21.831 0.835 1.877 1.00 96.81 188 PRO A C 1
ATOM 1463 O O . PRO A 1 188 ? 20.784 1.404 2.182 1.00 96.81 188 PRO A O 1
ATOM 1466 N N . GLY A 1 189 ? 22.453 0.024 2.735 1.00 95.56 189 GLY A N 1
ATOM 1467 C CA . GLY A 1 189 ? 21.839 -0.366 4.011 1.00 95.56 189 GLY A CA 1
ATOM 1468 C C . GLY A 1 189 ? 21.469 0.811 4.930 1.00 95.56 189 GLY A C 1
ATOM 1469 O O . GLY A 1 189 ? 20.585 0.674 5.770 1.00 95.56 189 GLY A O 1
ATOM 1470 N N . ILE A 1 190 ? 22.115 1.978 4.789 1.00 94.81 190 ILE A N 1
ATOM 1471 C CA . ILE A 1 190 ? 21.703 3.201 5.499 1.00 94.81 190 ILE A CA 1
ATOM 1472 C C . ILE A 1 190 ? 20.376 3.754 4.967 1.00 94.81 190 ILE A C 1
ATOM 1474 O O . ILE A 1 190 ? 19.484 4.032 5.761 1.00 94.81 190 ILE A O 1
ATOM 1478 N N . VAL A 1 191 ? 20.211 3.794 3.644 1.00 96.31 191 VAL A N 1
ATOM 1479 C CA . VAL A 1 191 ? 18.988 4.246 2.971 1.00 96.31 191 VAL A CA 1
ATOM 1480 C C . VAL A 1 191 ? 17.832 3.300 3.284 1.00 96.31 191 VAL A C 1
ATOM 1482 O O . VAL A 1 191 ? 16.760 3.764 3.654 1.00 96.31 191 VAL A O 1
ATOM 1485 N N . GLN A 1 192 ? 18.064 1.983 3.253 1.00 95.38 192 GLN A N 1
ATOM 1486 C CA . GLN A 1 192 ? 17.062 0.984 3.646 1.00 95.38 192 GLN A CA 1
ATOM 1487 C C . GLN A 1 192 ? 16.530 1.212 5.070 1.00 95.38 192 GLN A C 1
ATOM 1489 O O . GLN A 1 192 ? 15.320 1.165 5.314 1.00 95.38 192 GLN A O 1
ATOM 1494 N N . ARG A 1 193 ? 17.434 1.462 6.029 1.00 94.44 193 ARG A N 1
ATOM 1495 C CA . ARG A 1 193 ? 17.063 1.723 7.427 1.00 94.44 193 ARG A CA 1
ATOM 1496 C C . ARG A 1 193 ? 16.335 3.050 7.590 1.00 94.44 193 ARG A C 1
ATOM 1498 O O . ARG A 1 193 ? 15.352 3.095 8.325 1.00 94.44 193 ARG A O 1
ATOM 1505 N N . ASP A 1 194 ? 16.824 4.106 6.947 1.00 95.94 194 ASP A N 1
ATOM 1506 C CA . ASP A 1 194 ? 16.246 5.443 7.067 1.00 95.94 194 ASP A CA 1
ATOM 1507 C C . ASP A 1 194 ? 14.856 5.504 6.429 1.00 95.94 194 ASP A C 1
ATOM 1509 O O . ASP A 1 194 ? 13.929 5.981 7.082 1.00 95.94 194 ASP A O 1
ATOM 1513 N N . TYR A 1 195 ? 14.679 4.921 5.237 1.00 95.75 195 TYR A N 1
ATOM 1514 C CA . TYR A 1 195 ? 13.374 4.795 4.585 1.00 95.75 195 TYR A CA 1
ATOM 1515 C C . TYR A 1 195 ? 12.381 4.031 5.467 1.00 95.75 195 TYR A C 1
ATOM 1517 O O . TYR A 1 195 ? 11.302 4.535 5.773 1.00 95.75 195 TYR A O 1
ATOM 1525 N N . PHE A 1 196 ? 12.758 2.842 5.956 1.00 94.50 196 PHE A N 1
ATOM 1526 C CA . PHE A 1 196 ? 11.869 2.061 6.817 1.00 94.50 196 PHE A CA 1
ATOM 1527 C C . PHE A 1 196 ? 11.527 2.796 8.121 1.00 94.50 196 PHE A C 1
ATOM 1529 O O . PHE A 1 196 ? 10.386 2.749 8.580 1.00 94.50 196 PHE A O 1
ATOM 1536 N N . ARG A 1 197 ? 12.497 3.498 8.728 1.00 94.62 197 ARG A N 1
ATOM 1537 C CA . ARG A 1 197 ? 12.256 4.317 9.924 1.00 94.62 197 ARG A CA 1
ATOM 1538 C C . ARG A 1 197 ? 11.254 5.434 9.634 1.00 94.62 197 ARG A C 1
ATOM 1540 O O . ARG A 1 197 ? 10.316 5.569 10.415 1.00 94.62 197 ARG A O 1
ATOM 1547 N N . GLN A 1 198 ? 11.441 6.185 8.547 1.00 95.81 198 GLN A N 1
ATOM 1548 C CA . GLN A 1 198 ? 10.559 7.284 8.144 1.00 95.81 198 GLN A CA 1
ATOM 1549 C C . GLN A 1 198 ? 9.132 6.785 7.903 1.00 95.81 198 GLN A C 1
ATOM 1551 O O . GLN A 1 198 ? 8.198 7.314 8.495 1.00 95.81 198 GLN A O 1
ATOM 1556 N N . GLN A 1 199 ? 8.967 5.708 7.133 1.00 94.75 199 GLN A N 1
ATOM 1557 C CA . GLN A 1 199 ? 7.654 5.116 6.861 1.00 94.75 199 GLN A CA 1
ATOM 1558 C C . GLN A 1 199 ? 6.975 4.596 8.134 1.00 94.75 199 GLN A C 1
ATOM 1560 O O . GLN A 1 199 ? 5.790 4.825 8.362 1.00 94.75 199 GLN A O 1
ATOM 1565 N N . ARG A 1 200 ? 7.730 3.953 9.033 1.00 94.62 200 ARG A N 1
ATOM 1566 C CA . ARG A 1 200 ? 7.207 3.537 10.342 1.00 94.62 200 ARG A CA 1
ATOM 1567 C C . ARG A 1 200 ? 6.751 4.732 11.183 1.00 94.62 200 ARG A C 1
ATOM 1569 O O . ARG A 1 200 ? 5.732 4.641 11.859 1.00 94.62 200 ARG A O 1
ATOM 1576 N N . GLU A 1 201 ? 7.518 5.819 11.204 1.00 93.69 201 GLU A N 1
ATOM 1577 C CA . GLU A 1 201 ? 7.164 7.038 11.941 1.00 93.69 201 GLU A CA 1
ATOM 1578 C C . GLU A 1 201 ? 5.918 7.708 11.359 1.00 93.69 201 GLU A C 1
ATOM 1580 O O . GLU A 1 201 ? 5.037 8.098 12.120 1.00 93.69 201 GLU A O 1
ATOM 1585 N N . GLU A 1 202 ? 5.801 7.757 10.035 1.00 94.75 202 GLU A N 1
ATOM 1586 C CA . GLU A 1 202 ? 4.628 8.266 9.330 1.00 94.75 202 GLU A CA 1
ATOM 1587 C C . GLU A 1 202 ? 3.372 7.441 9.643 1.00 94.75 202 GLU A C 1
ATOM 1589 O O . GLU A 1 202 ? 2.366 7.999 10.090 1.00 94.75 202 GLU A O 1
ATOM 1594 N N . ILE A 1 203 ? 3.450 6.108 9.532 1.00 94.44 203 ILE A N 1
ATOM 1595 C CA . ILE A 1 203 ? 2.344 5.197 9.866 1.00 94.44 203 ILE A CA 1
ATOM 1596 C C . ILE A 1 203 ? 1.890 5.416 11.315 1.00 94.44 203 ILE A C 1
ATOM 1598 O O . ILE A 1 203 ? 0.690 5.482 11.586 1.00 94.44 203 ILE A O 1
ATOM 1602 N N . LEU A 1 204 ? 2.825 5.572 12.255 1.00 93.75 204 LEU A N 1
ATOM 1603 C CA . LEU A 1 204 ? 2.525 5.721 13.683 1.00 93.75 204 LEU A CA 1
ATOM 1604 C C . LEU A 1 204 ? 2.270 7.168 14.131 1.00 93.75 204 LEU A C 1
ATOM 1606 O O . LEU A 1 204 ? 1.958 7.378 15.301 1.00 93.75 204 LEU A O 1
ATOM 1610 N N . SER A 1 205 ? 2.359 8.153 13.235 1.00 95.25 205 SER A N 1
ATOM 1611 C CA . SER A 1 205 ? 2.277 9.585 13.569 1.00 95.25 205 SER A CA 1
ATOM 1612 C C . SER A 1 205 ? 0.968 9.992 14.257 1.00 95.25 205 SER A C 1
ATOM 1614 O O . SER A 1 205 ? 0.957 10.911 15.073 1.00 95.25 205 SER A O 1
ATOM 1616 N N . SER A 1 206 ? -0.128 9.281 13.975 1.00 94.44 206 SER A N 1
ATOM 1617 C CA . SER A 1 206 ? -1.446 9.537 14.566 1.00 94.44 206 SER A CA 1
ATOM 1618 C C . SER A 1 206 ? -1.675 8.845 15.918 1.00 94.44 206 SER A C 1
ATOM 1620 O O . SER A 1 206 ? -2.755 8.980 16.489 1.00 94.44 206 SER A O 1
ATOM 1622 N N . ILE A 1 207 ? -0.712 8.062 16.419 1.00 90.69 207 ILE A N 1
ATOM 1623 C CA . ILE A 1 207 ? -0.840 7.304 17.670 1.00 90.69 207 ILE A CA 1
ATOM 1624 C C . ILE A 1 207 ? -0.100 8.042 18.788 1.00 90.69 207 ILE A C 1
ATOM 1626 O O . ILE A 1 207 ? 1.114 7.920 18.942 1.00 90.69 207 ILE A O 1
ATOM 1630 N N . TYR A 1 208 ? -0.855 8.793 19.590 1.00 90.69 208 TYR A N 1
ATOM 1631 C CA . TYR A 1 208 ? -0.323 9.537 20.740 1.00 90.69 208 TYR A CA 1
ATOM 1632 C C . TYR A 1 208 ? -0.253 8.709 22.027 1.00 90.69 208 TYR A C 1
ATOM 1634 O O . TYR A 1 208 ? 0.463 9.065 22.959 1.00 90.69 208 TYR A O 1
ATOM 1642 N N . ASP A 1 209 ? -1.016 7.620 22.095 1.00 85.00 209 ASP A N 1
ATOM 1643 C CA . ASP A 1 209 ? -1.096 6.775 23.279 1.00 85.00 209 ASP A CA 1
ATOM 1644 C C . ASP A 1 209 ? 0.079 5.787 23.330 1.00 85.00 209 ASP A C 1
ATOM 1646 O O . ASP A 1 209 ? 0.237 4.931 22.454 1.00 85.00 209 ASP A O 1
ATOM 1650 N N . GLU A 1 210 ? 0.912 5.913 24.363 1.00 84.31 210 GLU A N 1
ATOM 1651 C CA . GLU A 1 210 ? 2.111 5.089 24.547 1.00 84.31 210 GLU A CA 1
ATOM 1652 C C . GLU A 1 210 ? 1.797 3.603 24.760 1.00 84.31 210 GLU A C 1
ATOM 1654 O O . GLU A 1 210 ? 2.567 2.741 24.324 1.00 84.31 210 GLU A O 1
ATOM 1659 N N . ASP A 1 211 ? 0.665 3.264 25.379 1.00 80.25 211 ASP A N 1
ATOM 1660 C CA . ASP A 1 211 ? 0.289 1.868 25.590 1.00 80.25 211 ASP A CA 1
ATOM 1661 C C . ASP A 1 211 ? -0.172 1.224 24.280 1.00 80.25 211 ASP A C 1
ATOM 1663 O O . ASP A 1 211 ? 0.228 0.095 23.973 1.00 80.25 211 ASP A O 1
ATOM 1667 N N . VAL A 1 212 ? -0.902 1.971 23.445 1.00 79.62 212 VAL A N 1
ATOM 1668 C CA . VAL A 1 212 ? -1.235 1.549 22.073 1.00 79.62 212 VAL A CA 1
ATOM 1669 C C . VAL A 1 212 ? 0.033 1.397 21.236 1.00 79.62 212 VAL A C 1
ATOM 1671 O O . VAL A 1 212 ? 0.214 0.379 20.568 1.00 79.62 212 VAL A O 1
ATOM 1674 N N . ARG A 1 213 ? 0.969 2.350 21.318 1.00 83.81 213 ARG A N 1
ATOM 1675 C CA . ARG A 1 213 ? 2.251 2.281 20.603 1.00 83.81 213 ARG A CA 1
ATOM 1676 C C . ARG A 1 213 ? 3.071 1.049 21.004 1.00 83.81 213 ARG A C 1
ATOM 1678 O O . ARG A 1 213 ? 3.636 0.377 20.138 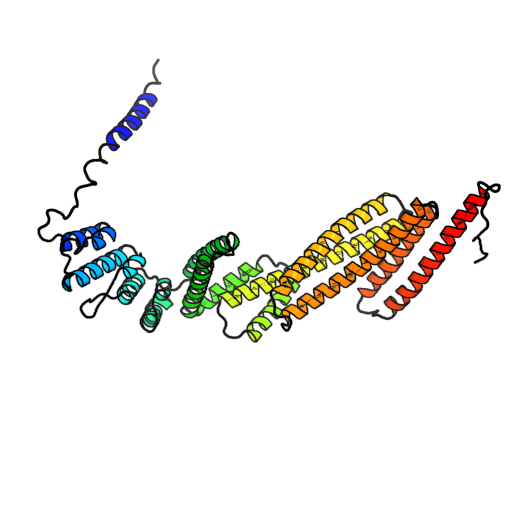1.00 83.81 213 ARG A O 1
ATOM 1685 N N . ARG A 1 214 ? 3.107 0.705 22.297 1.00 79.38 214 ARG A N 1
ATOM 1686 C CA . ARG A 1 214 ? 3.748 -0.524 22.807 1.00 79.38 214 ARG A CA 1
ATOM 1687 C C . ARG A 1 214 ? 3.045 -1.791 22.329 1.00 79.38 214 ARG A C 1
ATOM 1689 O O . ARG A 1 214 ? 3.729 -2.768 22.019 1.00 79.38 214 ARG A O 1
ATOM 1696 N N . ALA A 1 215 ? 1.713 -1.793 22.277 1.00 78.06 215 ALA A N 1
ATOM 1697 C CA . ALA A 1 215 ? 0.939 -2.917 21.756 1.00 78.06 215 ALA A CA 1
ATOM 1698 C C . ALA A 1 215 ? 1.238 -3.151 20.268 1.00 78.06 215 ALA A C 1
ATOM 1700 O O . ALA A 1 215 ? 1.604 -4.265 19.898 1.00 78.06 215 ALA A O 1
ATOM 1701 N N . ILE A 1 216 ? 1.216 -2.088 19.454 1.00 83.56 216 ILE A N 1
ATOM 1702 C CA . ILE A 1 216 ? 1.584 -2.139 18.032 1.00 83.56 216 ILE A CA 1
ATOM 1703 C C . ILE A 1 216 ? 3.005 -2.682 17.860 1.00 83.56 216 ILE A C 1
ATOM 1705 O O . ILE A 1 216 ? 3.223 -3.591 17.065 1.00 83.56 216 ILE A O 1
ATOM 1709 N N . ALA A 1 217 ? 3.977 -2.179 18.628 1.00 85.44 217 ALA A N 1
ATOM 1710 C CA . ALA A 1 217 ? 5.359 -2.645 18.537 1.00 85.44 217 ALA A CA 1
ATOM 1711 C C . ALA A 1 217 ? 5.499 -4.144 18.862 1.00 85.44 217 ALA A C 1
ATOM 1713 O O . ALA A 1 217 ? 6.218 -4.859 18.165 1.00 85.44 217 ALA A O 1
ATOM 1714 N N . ARG A 1 218 ? 4.804 -4.631 19.900 1.00 84.75 218 ARG A N 1
ATOM 1715 C CA . ARG A 1 218 ? 4.806 -6.051 20.284 1.00 84.75 218 ARG A CA 1
ATOM 1716 C C . ARG A 1 218 ? 4.213 -6.929 19.183 1.00 84.75 218 ARG A C 1
ATOM 1718 O O . ARG A 1 218 ? 4.822 -7.934 18.817 1.00 84.75 218 ARG A O 1
ATOM 1725 N N . ASP A 1 219 ? 3.055 -6.542 18.664 1.00 81.19 219 ASP A N 1
ATOM 1726 C CA . ASP A 1 219 ? 2.353 -7.296 17.627 1.00 81.19 219 ASP A CA 1
ATOM 1727 C C . ASP A 1 219 ? 3.130 -7.280 16.311 1.00 81.19 219 ASP A C 1
ATOM 1729 O O . ASP A 1 219 ? 3.218 -8.305 15.642 1.00 81.19 219 ASP A O 1
ATOM 1733 N N . TYR A 1 220 ? 3.782 -6.163 15.983 1.00 90.19 220 TYR A N 1
ATOM 1734 C CA . TYR A 1 220 ? 4.618 -6.051 14.793 1.00 90.19 220 TYR A CA 1
ATOM 1735 C C . TYR A 1 220 ? 5.884 -6.914 14.873 1.00 90.19 220 TYR A C 1
ATOM 1737 O O . TYR A 1 220 ? 6.249 -7.564 13.896 1.00 90.19 220 TYR A O 1
ATOM 1745 N N . ILE A 1 221 ? 6.541 -6.985 16.038 1.00 86.50 221 ILE A N 1
ATOM 1746 C CA . ILE A 1 221 ? 7.672 -7.909 16.247 1.00 86.50 221 ILE A CA 1
ATOM 1747 C C . ILE A 1 221 ? 7.219 -9.353 16.036 1.00 86.50 221 ILE A C 1
ATOM 1749 O O . ILE A 1 221 ? 7.920 -10.127 15.387 1.00 86.50 221 ILE A O 1
ATOM 1753 N N . LYS A 1 222 ? 6.046 -9.713 16.566 1.00 84.19 222 LYS A N 1
ATOM 1754 C CA . LYS A 1 222 ? 5.481 -11.045 16.373 1.00 84.19 222 LYS A CA 1
ATOM 1755 C C . LYS A 1 222 ? 5.181 -11.315 14.897 1.00 84.19 222 LYS A C 1
ATOM 1757 O O . LYS A 1 222 ? 5.648 -12.321 14.384 1.00 84.19 222 LYS A O 1
ATOM 1762 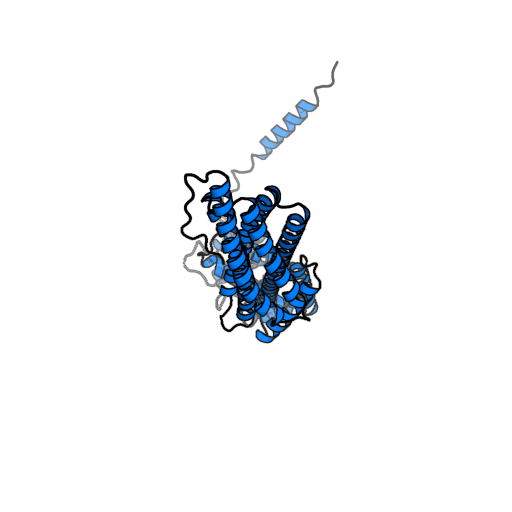N N . TYR A 1 223 ? 4.486 -10.399 14.223 1.00 87.00 223 TYR A N 1
ATOM 1763 C CA . TYR A 1 223 ? 4.196 -10.483 12.791 1.00 87.00 223 TYR A CA 1
ATOM 1764 C C . TYR A 1 223 ? 5.470 -10.723 11.983 1.00 87.00 223 TYR A C 1
ATOM 1766 O O . TYR A 1 223 ? 5.563 -11.708 11.264 1.00 87.00 223 TYR A O 1
ATOM 1774 N N . ARG A 1 224 ? 6.501 -9.899 12.192 1.00 88.50 224 ARG A N 1
ATOM 1775 C CA . ARG A 1 224 ? 7.787 -10.040 11.505 1.00 88.50 224 ARG A CA 1
ATOM 1776 C C . ARG A 1 224 ? 8.447 -11.405 11.747 1.00 88.50 224 ARG A C 1
ATOM 1778 O O . ARG A 1 224 ? 9.037 -11.960 10.826 1.00 88.50 224 ARG A O 1
ATOM 1785 N N . ASN A 1 225 ? 8.363 -11.942 12.965 1.00 87.56 225 ASN A N 1
ATOM 1786 C CA . ASN A 1 225 ? 8.919 -13.260 13.288 1.00 87.56 225 ASN A CA 1
ATOM 1787 C C . ASN A 1 225 ? 8.134 -14.408 12.639 1.00 87.56 225 ASN A C 1
ATOM 1789 O O . ASN A 1 225 ? 8.744 -15.389 12.224 1.00 87.56 225 ASN A O 1
ATOM 1793 N N . ASP A 1 226 ? 6.806 -14.292 12.573 1.00 87.25 226 ASP A N 1
ATOM 1794 C CA . ASP A 1 226 ? 5.923 -15.316 12.001 1.00 87.25 226 ASP A CA 1
ATOM 1795 C C . ASP A 1 226 ? 6.066 -15.392 10.471 1.00 87.25 226 ASP A C 1
ATOM 1797 O O . ASP A 1 226 ? 5.892 -16.450 9.869 1.00 87.25 226 ASP A O 1
ATOM 1801 N N . VAL A 1 227 ? 6.392 -14.260 9.856 1.00 85.75 227 VAL A N 1
ATOM 1802 C CA . VAL A 1 227 ? 6.339 -14.048 8.414 1.00 85.75 227 VAL A CA 1
ATOM 1803 C C . VAL A 1 227 ? 7.715 -14.184 7.730 1.00 85.75 227 VAL A C 1
ATOM 1805 O O . VAL A 1 227 ? 7.797 -14.637 6.590 1.00 85.75 227 VAL A O 1
ATOM 1808 N N . GLY A 1 228 ? 8.816 -13.903 8.437 1.00 88.44 228 GLY A N 1
ATOM 1809 C CA . GLY A 1 228 ? 10.180 -14.166 7.957 1.00 88.44 228 GLY A CA 1
ATOM 1810 C C . GLY A 1 228 ? 10.781 -13.063 7.074 1.00 88.44 228 GLY A C 1
ATOM 1811 O O . GLY A 1 228 ? 10.585 -11.873 7.331 1.00 88.44 228 GLY A O 1
ATOM 1812 N N . GLU A 1 229 ? 11.585 -13.453 6.074 1.00 79.69 229 GLU A N 1
ATOM 1813 C CA . GLU A 1 229 ? 12.206 -12.544 5.091 1.00 79.69 229 GLU A CA 1
ATOM 1814 C C . GLU A 1 229 ? 11.182 -12.086 4.042 1.00 79.69 229 GLU A C 1
ATOM 1816 O O . GLU A 1 229 ? 11.246 -12.457 2.871 1.00 79.69 229 GLU A O 1
ATOM 1821 N N . GLU A 1 230 ? 10.203 -11.299 4.480 1.00 84.06 230 GLU A N 1
ATOM 1822 C CA . GLU A 1 230 ? 9.240 -10.666 3.584 1.00 84.06 230 GLU A CA 1
ATOM 1823 C C . GLU A 1 230 ? 9.737 -9.352 2.986 1.00 84.06 230 GLU A C 1
ATOM 1825 O O . GLU A 1 230 ? 10.708 -8.739 3.443 1.00 84.06 230 GLU A O 1
ATOM 1830 N N . SER A 1 231 ? 9.036 -8.924 1.936 1.00 92.50 231 SER A N 1
ATOM 1831 C CA . SER A 1 231 ? 9.332 -7.682 1.245 1.00 92.50 231 SER A CA 1
ATOM 1832 C C . SER A 1 231 ? 9.046 -6.462 2.125 1.00 92.50 231 SER A C 1
ATOM 1834 O O . SER A 1 231 ? 8.218 -6.496 3.041 1.00 92.50 231 SER A O 1
ATOM 1836 N N . ILE A 1 232 ? 9.729 -5.345 1.853 1.00 93.00 232 ILE A N 1
ATOM 1837 C CA . ILE A 1 232 ? 9.523 -4.116 2.626 1.00 93.00 232 ILE A CA 1
ATOM 1838 C C . ILE A 1 232 ? 8.078 -3.625 2.526 1.00 93.00 232 ILE A C 1
ATOM 1840 O O . ILE A 1 232 ? 7.535 -3.100 3.498 1.00 93.00 232 ILE A O 1
ATOM 1844 N N . THR A 1 233 ? 7.444 -3.837 1.372 1.00 92.44 233 THR A N 1
ATOM 1845 C CA . THR A 1 233 ? 6.042 -3.497 1.153 1.00 92.44 233 THR A CA 1
ATOM 1846 C C . THR A 1 233 ? 5.136 -4.287 2.089 1.00 92.44 233 THR A C 1
ATOM 1848 O O . THR A 1 233 ? 4.342 -3.677 2.802 1.00 92.44 233 THR A O 1
ATOM 1851 N N . GLN A 1 234 ? 5.310 -5.607 2.176 1.00 92.06 234 GLN A N 1
ATOM 1852 C CA . GLN A 1 234 ? 4.483 -6.443 3.051 1.00 92.06 234 GLN A CA 1
ATOM 1853 C C . GLN A 1 234 ? 4.713 -6.135 4.539 1.00 92.06 234 GLN A C 1
ATOM 1855 O O . GLN A 1 234 ? 3.773 -6.118 5.333 1.00 92.06 234 GLN A O 1
ATOM 1860 N N . LEU A 1 235 ? 5.953 -5.820 4.927 1.00 93.00 235 LEU A N 1
ATOM 1861 C CA . LEU A 1 235 ? 6.274 -5.395 6.291 1.00 93.00 235 LEU A CA 1
ATOM 1862 C C . LEU A 1 235 ? 5.568 -4.082 6.674 1.00 93.00 235 LEU A C 1
ATOM 1864 O O . LEU A 1 235 ? 5.025 -3.971 7.775 1.00 93.00 235 LEU A O 1
ATOM 1868 N N . LEU A 1 236 ? 5.557 -3.087 5.783 1.00 94.62 236 LEU A N 1
ATOM 1869 C CA . LEU A 1 236 ? 4.882 -1.807 6.024 1.00 94.62 236 LEU A CA 1
ATOM 1870 C C . LEU A 1 236 ? 3.352 -1.941 6.005 1.00 94.62 236 LEU A C 1
ATOM 1872 O O . LEU A 1 236 ? 2.684 -1.342 6.848 1.00 94.62 236 LEU A O 1
ATOM 1876 N N . GLU A 1 237 ? 2.801 -2.762 5.109 1.00 92.19 237 GLU A N 1
ATOM 1877 C CA . GLU A 1 237 ? 1.369 -3.089 5.079 1.00 92.19 237 GLU A CA 1
ATOM 1878 C C . GLU A 1 237 ? 0.933 -3.778 6.377 1.00 92.19 237 GLU A C 1
ATOM 1880 O O . GLU A 1 237 ? 0.005 -3.309 7.036 1.00 92.19 237 GLU A O 1
ATOM 1885 N N . GLY A 1 238 ? 1.664 -4.807 6.819 1.00 90.38 238 GLY A N 1
ATOM 1886 C CA . GLY A 1 238 ? 1.394 -5.491 8.083 1.00 90.38 238 GLY A CA 1
ATOM 1887 C C . GLY A 1 238 ? 1.461 -4.554 9.294 1.00 90.38 238 GLY A C 1
ATOM 1888 O O . GLY A 1 238 ? 0.619 -4.629 10.190 1.00 90.38 238 GLY A O 1
ATOM 1889 N N . LEU A 1 239 ? 2.413 -3.613 9.321 1.00 93.38 239 LEU A N 1
ATOM 1890 C CA . LEU A 1 239 ? 2.464 -2.578 10.359 1.00 93.38 239 LEU A CA 1
ATOM 1891 C C . LEU A 1 239 ? 1.226 -1.667 10.329 1.00 93.38 239 LEU A C 1
ATOM 1893 O O . LEU A 1 239 ? 0.679 -1.353 11.390 1.00 93.38 239 LEU A O 1
ATOM 1897 N N . SER A 1 240 ? 0.798 -1.239 9.139 1.00 91.81 240 SER A N 1
ATOM 1898 C CA . SER A 1 240 ? -0.388 -0.397 8.961 1.00 91.81 240 SER A CA 1
ATOM 1899 C C . SER A 1 240 ? -1.656 -1.109 9.445 1.00 91.81 240 SER A C 1
ATOM 1901 O O . SER A 1 240 ? -2.419 -0.551 10.234 1.00 91.81 240 SER A O 1
ATOM 1903 N N . GLU A 1 241 ? -1.834 -2.383 9.090 1.00 87.81 241 GLU A N 1
ATOM 1904 C CA . GLU A 1 241 ? -2.969 -3.193 9.545 1.00 87.81 241 GLU A CA 1
ATOM 1905 C C . GLU A 1 241 ? -2.987 -3.400 11.068 1.00 87.81 241 GLU A C 1
ATOM 1907 O O . GLU A 1 241 ? -4.038 -3.291 11.713 1.00 87.81 241 GLU A O 1
ATOM 1912 N N . ILE A 1 242 ? -1.823 -3.666 11.674 1.00 85.75 242 ILE A N 1
ATOM 1913 C CA . ILE A 1 242 ? -1.691 -3.786 13.134 1.00 85.75 242 ILE A CA 1
ATOM 1914 C C . ILE A 1 242 ? -2.056 -2.462 13.805 1.00 85.75 242 ILE A C 1
ATOM 1916 O O . ILE A 1 242 ? -2.786 -2.460 14.800 1.00 85.75 242 ILE A O 1
ATOM 1920 N N . LYS A 1 243 ? -1.588 -1.333 13.259 1.00 92.50 243 LYS A N 1
ATOM 1921 C CA . LYS A 1 243 ? -1.943 0.002 13.748 1.00 92.50 243 LYS A CA 1
ATOM 1922 C C . LYS A 1 243 ? -3.454 0.227 13.683 1.00 92.50 243 LYS A C 1
ATOM 1924 O O . LYS A 1 243 ? -4.037 0.586 14.702 1.00 92.50 243 LYS A O 1
ATOM 1929 N N . GLU A 1 244 ? -4.096 -0.010 12.539 1.00 85.62 244 GLU A N 1
ATOM 1930 C CA . GLU A 1 244 ? -5.552 0.144 12.383 1.00 85.62 244 GLU A CA 1
ATOM 1931 C C . GLU A 1 244 ? -6.342 -0.738 13.358 1.00 85.62 244 GLU A C 1
ATOM 1933 O O . GLU A 1 244 ? -7.347 -0.304 13.932 1.00 85.62 244 GLU A O 1
ATOM 1938 N N . THR A 1 245 ? -5.871 -1.966 13.583 1.00 78.69 245 THR A N 1
ATOM 1939 C CA . THR A 1 245 ? -6.482 -2.907 14.526 1.00 78.69 245 THR A CA 1
ATOM 1940 C C . THR A 1 245 ? -6.384 -2.393 15.960 1.00 78.69 245 THR A C 1
ATOM 1942 O O . THR A 1 245 ? -7.393 -2.350 16.665 1.00 78.69 245 THR A O 1
ATOM 1945 N N . GLN A 1 246 ? -5.197 -1.967 16.399 1.00 81.75 246 GLN A N 1
ATOM 1946 C CA . GLN A 1 246 ? -4.984 -1.476 17.763 1.00 81.75 246 GLN A CA 1
ATOM 1947 C C . GLN A 1 246 ? -5.706 -0.149 18.021 1.00 81.75 246 GLN A C 1
ATOM 1949 O O . GLN A 1 246 ? -6.343 0.010 19.061 1.00 81.75 246 GLN A O 1
ATOM 1954 N N . ASP A 1 247 ? -5.695 0.766 17.053 1.00 79.06 247 ASP A N 1
ATOM 1955 C CA . ASP A 1 247 ? -6.450 2.020 17.113 1.00 79.06 247 ASP A CA 1
ATOM 1956 C C . ASP A 1 247 ? -7.966 1.768 17.197 1.00 79.06 247 ASP A C 1
ATOM 1958 O O . ASP A 1 247 ? -8.673 2.368 18.007 1.00 79.06 247 ASP A O 1
ATOM 1962 N N . THR A 1 248 ? -8.473 0.798 16.429 1.00 73.19 248 THR A N 1
ATOM 1963 C CA . THR A 1 248 ? -9.874 0.367 16.517 1.00 73.19 248 THR A CA 1
ATOM 1964 C C . THR A 1 248 ? -10.205 -0.215 17.885 1.00 73.19 248 THR A C 1
ATOM 1966 O O . THR A 1 248 ? -11.199 0.183 18.484 1.00 73.19 248 THR A O 1
ATOM 1969 N N . ILE A 1 249 ? -9.381 -1.127 18.408 1.00 71.50 249 ILE A N 1
ATOM 1970 C CA . ILE A 1 249 ? -9.591 -1.709 19.742 1.00 71.50 249 ILE A CA 1
ATOM 1971 C C . ILE A 1 249 ? -9.655 -0.604 20.799 1.00 71.50 249 ILE A C 1
ATOM 1973 O O . ILE A 1 249 ? -10.526 -0.653 21.667 1.00 71.50 249 ILE A O 1
ATOM 1977 N N . LYS A 1 250 ? -8.774 0.396 20.699 1.00 78.31 250 LYS A N 1
ATOM 1978 C CA . LYS A 1 250 ? -8.736 1.528 21.622 1.00 78.31 250 LYS A CA 1
ATOM 1979 C C . LYS A 1 250 ? -10.006 2.374 21.561 1.00 78.31 250 LYS A C 1
ATOM 1981 O O . LYS A 1 250 ? -10.610 2.616 22.599 1.00 78.31 250 LYS A O 1
ATOM 1986 N N . ARG A 1 251 ? -10.448 2.771 20.360 1.00 71.81 251 ARG A N 1
ATOM 1987 C CA . ARG A 1 251 ? -11.690 3.546 20.185 1.00 71.81 251 ARG A CA 1
ATOM 1988 C C . ARG A 1 251 ? -12.891 2.849 20.808 1.00 71.81 251 ARG A C 1
ATOM 1990 O O . ARG A 1 251 ? -13.705 3.497 21.455 1.00 71.81 251 ARG A O 1
ATOM 1997 N N . ILE A 1 252 ? -12.999 1.535 20.626 1.00 65.31 252 ILE A N 1
ATOM 1998 C CA . ILE A 1 252 ? -14.131 0.784 21.170 1.00 65.31 252 ILE A CA 1
ATOM 1999 C C . ILE A 1 252 ? -14.031 0.693 22.698 1.00 65.31 252 ILE A C 1
ATOM 2001 O O . ILE A 1 252 ? -15.049 0.801 23.377 1.00 65.31 252 ILE A O 1
ATOM 2005 N N . ASP A 1 253 ? -12.826 0.545 23.256 1.00 68.56 253 ASP A N 1
ATOM 2006 C CA . ASP A 1 253 ? -12.618 0.594 24.708 1.00 68.56 253 ASP A CA 1
ATOM 2007 C C . ASP A 1 253 ? -13.010 1.964 25.292 1.00 68.56 253 ASP A C 1
ATOM 2009 O O . ASP A 1 253 ? -13.772 2.035 26.253 1.00 68.56 253 ASP A O 1
ATOM 2013 N N . GLU A 1 254 ? -12.591 3.060 24.654 1.00 74.12 254 GLU A N 1
ATOM 2014 C CA . GLU A 1 254 ? -12.969 4.428 25.032 1.00 74.12 254 GLU A CA 1
ATOM 2015 C C . GLU A 1 254 ? -14.489 4.652 24.937 1.00 74.12 254 GLU A C 1
ATOM 2017 O O . GLU A 1 254 ? -15.088 5.214 25.855 1.00 74.12 254 GLU A O 1
ATOM 2022 N N . GLN A 1 255 ? -15.145 4.163 23.879 1.00 68.81 255 GLN A N 1
ATOM 2023 C CA . GLN A 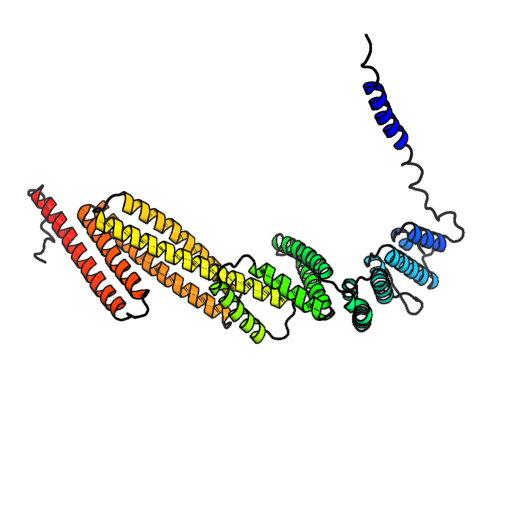1 255 ? -16.604 4.228 23.728 1.00 68.81 255 GLN A CA 1
ATOM 2024 C C . GLN A 1 255 ? -17.341 3.387 24.776 1.00 68.81 255 GLN A C 1
ATOM 2026 O O . GLN A 1 255 ? -18.360 3.829 25.310 1.00 68.81 255 GLN A O 1
ATOM 2031 N N . ALA A 1 256 ? -16.837 2.193 25.092 1.00 62.41 256 ALA A N 1
ATOM 2032 C CA . ALA A 1 256 ? -17.406 1.335 26.123 1.00 62.41 256 ALA A CA 1
ATOM 2033 C C . ALA A 1 256 ? -17.275 1.979 27.510 1.00 62.41 256 ALA A C 1
ATOM 2035 O O . ALA A 1 256 ? -18.251 2.006 28.260 1.00 62.41 256 ALA A O 1
ATOM 2036 N N . ASN A 1 257 ? -16.115 2.562 27.825 1.00 69.00 257 ASN A N 1
ATOM 2037 C CA . ASN A 1 257 ? -15.893 3.295 29.071 1.00 69.00 257 ASN A CA 1
ATOM 2038 C C . ASN A 1 257 ? -16.791 4.535 29.156 1.00 69.00 257 ASN A C 1
ATOM 2040 O O . ASN A 1 257 ? -17.480 4.714 30.155 1.00 69.00 257 ASN A O 1
ATOM 2044 N N . ALA A 1 258 ? -16.891 5.325 28.083 1.00 70.12 258 ALA A N 1
ATOM 2045 C CA . ALA A 1 258 ? -17.783 6.482 28.030 1.00 70.12 258 ALA A CA 1
ATOM 2046 C C . ALA A 1 258 ? -19.263 6.094 28.181 1.00 70.12 258 ALA A C 1
ATOM 2048 O O . ALA A 1 258 ? -20.034 6.815 28.815 1.00 70.12 258 ALA A O 1
ATOM 2049 N N . LEU A 1 259 ? -19.677 4.954 27.616 1.00 63.28 259 LEU A N 1
ATOM 2050 C CA . LEU A 1 259 ? -21.015 4.414 27.834 1.00 63.28 259 LEU A CA 1
ATOM 2051 C C . LEU A 1 259 ? -21.202 4.037 29.305 1.00 63.28 259 LEU A C 1
ATOM 2053 O O . LEU A 1 259 ? -22.175 4.470 29.911 1.00 63.28 259 LEU A O 1
ATOM 2057 N N . ILE A 1 260 ? -20.276 3.277 29.891 1.00 65.50 260 ILE A N 1
ATOM 2058 C CA . ILE A 1 260 ? -20.336 2.871 31.301 1.00 65.50 260 ILE A CA 1
ATOM 2059 C C . ILE A 1 260 ? -20.380 4.088 32.231 1.00 65.50 260 ILE A C 1
ATOM 2061 O O . ILE A 1 260 ? -21.136 4.083 33.198 1.00 65.50 260 ILE A O 1
ATOM 2065 N N . ASP A 1 261 ? -19.618 5.139 31.952 1.00 68.56 261 ASP A N 1
ATOM 2066 C CA . ASP A 1 261 ? -19.609 6.336 32.789 1.00 68.56 261 ASP A CA 1
ATOM 2067 C C . ASP A 1 261 ? -20.910 7.129 32.658 1.00 68.56 261 ASP A C 1
ATOM 2069 O O . ASP A 1 261 ? -21.498 7.471 33.680 1.00 68.56 261 ASP A O 1
ATOM 2073 N N . LYS A 1 262 ? -21.471 7.272 31.449 1.00 65.25 262 LYS A N 1
ATOM 2074 C CA . LYS A 1 262 ? -22.832 7.816 31.270 1.00 65.25 262 LYS A CA 1
ATOM 2075 C C . LYS A 1 262 ? -23.893 6.984 31.989 1.00 65.25 262 LYS A C 1
ATOM 2077 O O . LYS A 1 262 ? -24.852 7.531 32.525 1.00 65.25 262 LYS A O 1
ATOM 2082 N N . LEU A 1 263 ? -23.732 5.659 32.012 1.00 61.44 263 LEU A N 1
ATOM 2083 C CA . LEU A 1 263 ? -24.615 4.766 32.762 1.00 61.44 263 LEU A CA 1
ATOM 2084 C C . LEU A 1 263 ? -24.508 5.007 34.271 1.00 61.44 263 LEU A C 1
ATOM 2086 O O . LEU A 1 263 ? -25.531 5.014 34.953 1.00 61.44 263 LEU A O 1
ATOM 2090 N N . LYS A 1 264 ? -23.294 5.220 34.793 1.00 64.81 264 LYS A N 1
ATOM 2091 C CA . LYS A 1 264 ? -23.071 5.557 36.206 1.00 64.81 264 LYS A CA 1
ATOM 2092 C C . LYS A 1 264 ? -23.642 6.927 36.552 1.00 64.81 264 LYS A C 1
ATOM 2094 O O . LYS A 1 264 ? -24.321 7.034 37.565 1.00 64.81 264 LYS A O 1
ATOM 2099 N N . GLU A 1 265 ? -23.392 7.942 35.729 1.00 67.12 265 GLU A N 1
ATOM 2100 C CA . GLU A 1 265 ? -23.925 9.298 35.909 1.00 67.12 265 GLU A CA 1
ATOM 2101 C C . GLU A 1 265 ? -25.452 9.274 35.922 1.00 67.12 265 GLU A C 1
ATOM 2103 O O . GLU A 1 265 ? -26.058 9.686 36.906 1.00 67.12 265 GLU A O 1
ATOM 2108 N N . GLY A 1 266 ? -26.072 8.646 34.917 1.00 63.00 266 GLY A N 1
ATOM 2109 C CA . GLY A 1 266 ? -27.522 8.482 34.868 1.00 63.00 266 GLY A CA 1
ATOM 2110 C C . GLY A 1 266 ? -28.080 7.719 36.073 1.00 63.00 266 GLY A C 1
ATOM 2111 O O . GLY A 1 266 ? -29.137 8.076 36.582 1.00 63.00 266 GLY A O 1
ATOM 2112 N N . ALA A 1 267 ? -27.372 6.703 36.579 1.00 61.03 267 ALA A N 1
ATOM 2113 C CA . ALA A 1 267 ? -27.779 5.987 37.788 1.00 61.03 267 ALA A CA 1
ATOM 2114 C C . ALA A 1 267 ? -27.647 6.841 39.066 1.00 61.03 267 ALA A C 1
ATOM 2116 O O . ALA A 1 267 ? -28.478 6.720 39.966 1.00 61.03 267 ALA A O 1
ATOM 2117 N N . ILE A 1 268 ? -26.622 7.695 39.157 1.00 64.94 268 ILE A N 1
ATOM 2118 C CA . ILE A 1 268 ? -26.405 8.609 40.288 1.00 64.94 268 ILE A CA 1
ATOM 2119 C C . ILE A 1 268 ? -27.456 9.720 40.290 1.00 64.94 268 ILE A C 1
ATOM 2121 O O . ILE A 1 268 ? -28.037 9.985 41.342 1.00 64.94 268 ILE A O 1
ATOM 2125 N N . ASP A 1 269 ? -27.716 10.343 39.143 1.00 62.44 269 ASP A N 1
ATOM 2126 C CA . ASP A 1 269 ? -28.712 11.410 39.008 1.00 62.44 269 ASP A CA 1
ATOM 2127 C C . ASP A 1 269 ? -30.112 10.870 39.296 1.00 62.44 269 ASP A C 1
ATOM 2129 O O . ASP A 1 269 ? -30.862 11.445 40.083 1.00 62.44 269 ASP A O 1
ATOM 2133 N N . TYR A 1 270 ? -30.413 9.675 38.779 1.00 57.75 270 TYR A N 1
ATOM 2134 C CA . TYR A 1 270 ? -31.638 8.956 39.104 1.00 57.75 270 TYR A CA 1
ATOM 2135 C C . TYR A 1 270 ? -31.796 8.721 40.620 1.00 57.75 270 TYR A C 1
ATOM 2137 O O . TYR A 1 270 ? -32.889 8.880 41.166 1.00 57.75 270 TYR A O 1
ATOM 2145 N N . ALA A 1 271 ? -30.713 8.356 41.316 1.00 62.22 271 ALA A N 1
ATOM 2146 C CA . ALA A 1 271 ? -30.731 8.124 42.759 1.00 62.22 271 ALA A CA 1
ATOM 2147 C C . ALA A 1 271 ? -30.850 9.414 43.592 1.00 62.22 271 ALA A C 1
ATOM 2149 O O . ALA A 1 271 ? -31.320 9.349 44.728 1.00 62.22 271 ALA A O 1
ATOM 2150 N N . LYS A 1 272 ? -30.409 10.562 43.063 1.00 66.00 272 LYS A N 1
ATOM 2151 C CA . LYS A 1 272 ? -30.419 11.853 43.768 1.00 66.00 272 LYS A CA 1
ATOM 2152 C C . LYS A 1 272 ? -31.723 12.621 43.600 1.00 66.00 272 LYS A C 1
ATOM 2154 O O . LYS A 1 272 ? -32.234 13.134 44.591 1.00 66.00 272 LYS A O 1
ATOM 2159 N N . ASP A 1 273 ? -32.250 12.681 42.381 1.00 59.47 273 ASP A N 1
ATOM 2160 C CA . ASP A 1 273 ? -33.284 13.664 42.042 1.00 59.47 273 ASP A CA 1
ATOM 2161 C C . ASP A 1 273 ? -34.707 13.107 42.081 1.00 59.47 273 ASP A C 1
ATOM 2163 O O . ASP A 1 273 ? -35.655 13.870 41.931 1.00 59.47 273 ASP A O 1
ATOM 2167 N N . GLY A 1 274 ? -34.877 11.804 42.335 1.00 56.03 274 GLY A N 1
ATOM 2168 C CA . GLY A 1 274 ? -36.197 11.182 42.338 1.00 56.03 274 GLY A CA 1
ATOM 2169 C C . GLY A 1 274 ? -36.845 11.308 40.962 1.00 56.03 274 GLY A C 1
ATOM 2170 O O . GLY A 1 274 ? -37.700 12.156 40.763 1.00 56.03 274 GLY A O 1
ATOM 2171 N N . ALA A 1 275 ? -36.383 10.472 40.029 1.00 51.22 275 ALA A N 1
ATOM 2172 C CA . ALA A 1 275 ? -37.039 10.133 38.767 1.00 51.22 275 ALA A CA 1
ATOM 2173 C C . ALA A 1 275 ? -37.756 11.290 38.031 1.00 51.22 275 ALA A C 1
ATOM 2175 O O . ALA A 1 275 ? -38.942 11.547 38.192 1.00 51.22 275 ALA A O 1
ATOM 2176 N N . GLY A 1 276 ? -37.014 11.984 37.170 1.00 54.31 276 GLY A N 1
ATOM 2177 C CA . GLY A 1 276 ? -37.587 12.912 36.197 1.00 54.31 276 GLY A CA 1
ATOM 2178 C C . GLY A 1 276 ? -37.423 12.412 34.761 1.00 54.31 276 GLY A C 1
ATOM 2179 O O . GLY A 1 276 ? -36.422 11.774 34.428 1.00 54.31 276 GLY A O 1
ATOM 2180 N N . VAL A 1 277 ? -38.363 12.808 33.892 1.00 54.78 277 VAL A N 1
ATOM 2181 C CA . VAL A 1 277 ? -38.422 12.583 32.424 1.00 54.78 277 VAL A CA 1
ATOM 2182 C C . VAL A 1 277 ? -37.080 12.827 31.703 1.00 54.78 277 VAL A C 1
ATOM 2184 O O . VAL A 1 277 ? -36.764 12.159 30.718 1.00 54.78 277 VAL A O 1
ATOM 2187 N N . VAL A 1 278 ? -36.247 13.736 32.224 1.00 51.97 278 VAL A N 1
ATOM 2188 C CA . VAL A 1 278 ? -34.920 14.080 31.678 1.00 51.97 278 VAL A CA 1
ATOM 2189 C C . VAL A 1 278 ? -33.948 12.892 31.712 1.00 51.97 278 VAL A C 1
ATOM 2191 O O . VAL A 1 278 ? -33.161 12.715 30.780 1.00 51.97 278 VAL A O 1
ATOM 2194 N N . ALA A 1 279 ? -34.025 12.037 32.738 1.00 61.69 279 ALA A N 1
ATOM 2195 C CA . ALA A 1 279 ? -33.172 10.858 32.843 1.00 61.69 279 ALA A CA 1
ATOM 2196 C C . ALA A 1 279 ? -33.546 9.799 31.795 1.00 61.69 279 ALA A C 1
ATOM 2198 O O . ALA A 1 279 ? -32.665 9.171 31.217 1.00 61.69 279 ALA A O 1
ATOM 2199 N N . GLU A 1 280 ? -34.835 9.626 31.497 1.00 65.50 280 GLU A N 1
ATOM 2200 C CA . GLU A 1 280 ? -35.320 8.600 30.572 1.00 65.50 280 GLU A CA 1
ATOM 2201 C C . GLU A 1 280 ? -35.034 8.936 29.101 1.00 65.50 280 GLU A C 1
ATOM 2203 O O . GLU A 1 280 ? -34.533 8.084 28.359 1.00 65.50 280 GLU A O 1
ATOM 2208 N N . GLU A 1 281 ? -35.276 10.180 28.676 1.00 67.88 281 GLU A N 1
ATOM 2209 C CA . GLU A 1 281 ? -34.946 10.619 27.314 1.00 67.88 281 GLU A CA 1
ATOM 2210 C C . GLU A 1 281 ? -33.433 10.653 27.071 1.00 67.88 281 GLU A C 1
ATOM 2212 O O . GLU A 1 281 ? -32.967 10.181 26.027 1.00 67.88 281 GLU A O 1
ATOM 2217 N N . GLY A 1 282 ? -32.656 11.127 28.052 1.00 64.56 282 GLY A N 1
ATOM 2218 C CA . GLY A 1 282 ? -31.194 11.114 27.996 1.00 64.56 282 GLY A CA 1
ATOM 2219 C C . GLY A 1 282 ? -30.636 9.698 27.855 1.00 64.56 282 GLY A C 1
ATOM 2220 O O . GLY A 1 282 ? -29.742 9.455 27.040 1.00 64.56 282 GLY A O 1
ATOM 2221 N N . TRP A 1 283 ? -31.218 8.734 28.570 1.00 67.12 283 TRP A N 1
ATOM 2222 C CA . TRP A 1 283 ? -30.812 7.332 28.497 1.00 67.12 283 TRP A CA 1
ATOM 2223 C C . TRP A 1 283 ? -31.211 6.681 27.179 1.00 67.12 283 TRP A C 1
ATOM 2225 O O . TRP A 1 283 ? -30.403 5.998 26.554 1.00 67.12 283 TRP A O 1
ATOM 2235 N N . LYS A 1 284 ? -32.445 6.903 26.719 1.00 71.50 284 LYS A N 1
ATOM 2236 C CA . LYS A 1 284 ? -32.920 6.380 25.434 1.00 71.50 284 LYS A CA 1
ATOM 2237 C C . LYS A 1 284 ? -32.048 6.884 24.287 1.00 71.50 284 LYS A C 1
ATOM 2239 O O . LYS A 1 284 ? -31.668 6.088 23.430 1.00 71.50 284 LYS A O 1
ATOM 2244 N N . TRP A 1 285 ? -31.682 8.166 24.307 1.00 70.44 285 TRP A N 1
ATOM 2245 C CA . TRP A 1 285 ? -30.756 8.757 23.346 1.00 70.44 285 TRP A CA 1
ATOM 2246 C C . TRP A 1 285 ? -29.343 8.169 23.462 1.00 70.44 285 TRP A C 1
ATOM 2248 O O . TRP A 1 285 ? -28.781 7.730 22.457 1.00 70.44 285 TRP A O 1
ATOM 2258 N N . ALA A 1 286 ? -28.785 8.102 24.678 1.00 66.19 286 ALA A N 1
ATOM 2259 C CA . ALA A 1 286 ? -27.450 7.553 24.918 1.00 66.19 286 ALA A CA 1
ATOM 2260 C C . ALA A 1 286 ? -27.359 6.085 24.486 1.00 66.19 286 ALA A C 1
ATOM 2262 O O . ALA A 1 286 ? -26.383 5.688 23.858 1.00 66.19 286 ALA A O 1
ATOM 2263 N N . TRP A 1 287 ? -28.397 5.294 24.752 1.00 72.56 287 TRP A N 1
ATOM 2264 C CA . TRP A 1 287 ? -28.479 3.906 24.324 1.00 72.56 287 TRP A CA 1
ATOM 2265 C C . TRP A 1 287 ? -28.618 3.774 22.816 1.00 72.56 287 TRP A C 1
ATOM 2267 O O . TRP A 1 287 ? -27.858 3.025 22.218 1.00 72.56 287 TRP A O 1
ATOM 2277 N N . GLN A 1 288 ? -29.552 4.490 22.185 1.00 76.25 288 GLN A N 1
ATOM 2278 C CA . GLN A 1 288 ? -29.739 4.406 20.735 1.00 76.25 288 GLN A CA 1
ATOM 2279 C C . GLN A 1 288 ? -28.457 4.771 19.990 1.00 76.25 288 GLN A C 1
ATOM 2281 O O . GLN A 1 288 ? -28.042 4.033 19.101 1.00 76.25 288 GLN A O 1
ATOM 2286 N N . ARG A 1 289 ? -27.800 5.865 20.384 1.00 73.75 289 ARG A N 1
ATOM 2287 C CA . ARG A 1 289 ? -26.573 6.314 19.728 1.00 73.75 289 ARG A CA 1
ATOM 2288 C C . ARG A 1 289 ? -25.407 5.359 19.978 1.00 73.75 289 ARG A C 1
ATOM 2290 O O . ARG A 1 289 ? -24.813 4.876 19.023 1.00 73.75 289 ARG A O 1
ATOM 2297 N N . SER A 1 290 ? -25.145 5.006 21.237 1.00 70.06 290 SER A N 1
ATOM 2298 C CA . SER A 1 290 ? -24.047 4.091 21.570 1.00 70.06 290 SER A CA 1
ATOM 2299 C C . SER A 1 290 ? -24.275 2.673 21.035 1.00 70.06 290 SER A C 1
ATOM 2301 O O . SER A 1 290 ? -23.318 2.001 20.673 1.00 70.06 290 SER A O 1
ATOM 2303 N N . SER A 1 291 ? -25.524 2.202 20.953 1.00 76.44 291 SER A N 1
ATOM 2304 C CA . SER A 1 291 ? -25.866 0.889 20.389 1.00 76.44 291 SER A CA 1
ATOM 2305 C C . SER A 1 291 ? -25.549 0.822 18.898 1.00 76.44 291 SER A C 1
ATOM 2307 O O . SER A 1 291 ? -24.948 -0.156 18.456 1.00 76.44 291 SER A O 1
ATOM 2309 N N . GLU A 1 292 ? -25.918 1.848 18.128 1.00 80.25 292 GLU A N 1
ATOM 2310 C CA . GLU A 1 292 ? -25.587 1.917 16.701 1.00 80.25 292 GLU A CA 1
ATOM 2311 C C . GLU A 1 292 ? -24.074 2.051 16.480 1.00 80.25 292 GLU A C 1
ATOM 2313 O O . GLU A 1 292 ? -23.520 1.300 15.676 1.00 80.25 292 GLU A O 1
ATOM 2318 N N . ASP A 1 293 ? -23.389 2.898 17.256 1.00 74.50 293 ASP A N 1
ATOM 2319 C CA . ASP A 1 293 ? -21.929 3.052 17.178 1.00 74.50 293 ASP A CA 1
ATOM 2320 C C . ASP A 1 293 ? -21.204 1.728 17.504 1.00 74.50 293 ASP A C 1
ATOM 2322 O O . ASP A 1 293 ? -20.334 1.287 16.750 1.00 74.50 293 ASP A O 1
ATOM 2326 N N . MET A 1 294 ? -21.615 1.020 18.567 1.00 75.31 294 MET A N 1
ATOM 2327 C CA . MET A 1 294 ? -21.052 -0.290 18.927 1.00 75.31 294 MET A CA 1
ATOM 2328 C C . MET A 1 294 ? -21.328 -1.352 17.861 1.00 75.31 294 MET A C 1
ATOM 2330 O O . MET A 1 294 ? -20.441 -2.146 17.552 1.00 75.31 294 MET A O 1
ATOM 2334 N N . LYS A 1 295 ? -22.541 -1.402 17.291 1.00 83.50 295 LYS A N 1
ATOM 2335 C CA . LYS A 1 295 ? -22.856 -2.327 16.188 1.00 83.50 295 LYS A CA 1
ATOM 2336 C C . LYS A 1 295 ? -21.968 -2.059 14.983 1.00 83.50 295 LYS A C 1
ATOM 2338 O O . LYS A 1 295 ? -21.456 -3.010 14.397 1.00 83.50 295 LYS A O 1
ATOM 2343 N N . TRP A 1 296 ? -21.794 -0.789 14.626 1.00 82.44 296 TRP A N 1
ATOM 2344 C CA . TRP A 1 296 ? -20.966 -0.387 13.499 1.00 82.44 296 TRP A CA 1
ATOM 2345 C C . TRP A 1 296 ? -19.500 -0.780 13.713 1.00 82.44 296 TRP A C 1
ATOM 2347 O O . TRP A 1 296 ? -18.905 -1.421 12.847 1.00 82.44 296 TRP A O 1
ATOM 2357 N N . GLU A 1 297 ? -18.934 -0.502 14.889 1.00 75.56 297 GLU A N 1
ATOM 2358 C CA . GLU A 1 297 ? -17.556 -0.890 15.208 1.00 75.56 297 GLU A CA 1
ATOM 2359 C C . GLU A 1 297 ? -17.369 -2.413 15.307 1.00 75.56 297 GLU A C 1
ATOM 2361 O O . GLU A 1 297 ? -16.368 -2.947 14.825 1.00 75.56 297 GLU A O 1
ATOM 2366 N N . MET A 1 298 ? -18.339 -3.146 15.869 1.00 81.69 298 MET A N 1
ATOM 2367 C CA . MET A 1 298 ? -18.318 -4.614 15.868 1.00 81.69 298 MET A CA 1
ATOM 2368 C C . MET A 1 298 ? -18.347 -5.166 14.442 1.00 81.69 298 MET A C 1
ATOM 2370 O O . MET A 1 298 ? -17.556 -6.052 14.128 1.00 81.69 298 MET A O 1
ATOM 2374 N N . ALA A 1 299 ? -19.199 -4.624 13.568 1.00 86.12 299 ALA A N 1
ATOM 2375 C CA . ALA A 1 299 ? -19.243 -5.011 12.161 1.00 86.12 299 ALA A CA 1
ATOM 2376 C C . ALA A 1 299 ? -17.915 -4.704 11.449 1.00 86.12 299 ALA A C 1
ATOM 2378 O O . ALA A 1 299 ? -17.439 -5.511 10.652 1.00 86.12 299 ALA A O 1
ATOM 2379 N N . ARG A 1 300 ? -17.267 -3.578 11.775 1.00 81.38 300 ARG A N 1
ATOM 2380 C CA . ARG A 1 300 ? -15.938 -3.241 11.250 1.00 81.38 300 ARG A CA 1
ATOM 2381 C C . ARG A 1 300 ? -14.865 -4.226 11.717 1.00 81.38 300 ARG A C 1
ATOM 2383 O O . ARG A 1 300 ? -14.074 -4.684 10.895 1.00 81.38 300 ARG A O 1
ATOM 2390 N N . LEU A 1 301 ? -14.854 -4.597 12.999 1.00 78.50 301 LEU A N 1
ATOM 2391 C CA . LEU A 1 301 ? -13.965 -5.639 13.524 1.00 78.50 301 LEU A CA 1
ATOM 2392 C C . LEU A 1 301 ? -14.241 -7.009 12.893 1.00 78.50 301 LEU A C 1
ATOM 2394 O O . LEU A 1 301 ? -13.299 -7.752 12.630 1.00 78.50 301 LEU A O 1
ATOM 2398 N N . GLU A 1 302 ? -15.503 -7.358 12.638 1.00 86.00 302 GLU A N 1
ATOM 2399 C CA . GLU A 1 302 ? -15.853 -8.584 11.917 1.00 86.00 302 GLU A CA 1
ATOM 2400 C C . GLU A 1 302 ? -15.344 -8.555 10.472 1.00 86.00 302 GLU A C 1
ATOM 2402 O O . GLU A 1 302 ? -14.764 -9.539 10.022 1.00 86.00 302 GLU A O 1
ATOM 2407 N N . GLY A 1 303 ? -15.446 -7.414 9.787 1.00 83.94 303 GLY A N 1
ATOM 2408 C CA . GLY A 1 303 ? -14.860 -7.231 8.459 1.00 83.94 303 GLY A CA 1
ATOM 2409 C C . GLY A 1 303 ? -13.330 -7.333 8.456 1.00 83.94 303 GLY A C 1
ATOM 2410 O O . GLY A 1 303 ? -12.761 -7.944 7.556 1.00 83.94 303 GLY A O 1
ATOM 2411 N N . LEU A 1 304 ? -12.649 -6.786 9.472 1.00 78.56 304 LEU A N 1
ATOM 2412 C CA . LEU A 1 304 ? -11.199 -6.953 9.647 1.00 78.56 304 LEU A CA 1
ATOM 2413 C C . LEU A 1 304 ? -10.829 -8.411 9.922 1.00 78.56 304 LEU A C 1
ATOM 2415 O O . LEU A 1 304 ? -9.891 -8.931 9.330 1.00 78.56 304 LEU A O 1
ATOM 2419 N N . LYS A 1 305 ? -11.588 -9.085 10.789 1.00 85.19 305 LYS A N 1
ATOM 2420 C CA . LYS A 1 305 ? -11.411 -10.502 11.114 1.00 85.19 305 LYS A CA 1
ATOM 2421 C C . LYS A 1 305 ? -11.455 -11.374 9.856 1.00 85.19 305 LYS A C 1
ATOM 2423 O O . LYS A 1 305 ? -10.640 -12.282 9.737 1.00 85.19 305 LYS A O 1
ATOM 2428 N N . ASP A 1 306 ? -12.360 -11.089 8.923 1.00 86.94 306 ASP A N 1
ATOM 2429 C CA . ASP A 1 306 ? -12.527 -11.868 7.691 1.00 86.94 306 ASP A CA 1
ATOM 2430 C C . ASP A 1 306 ? -11.367 -11.702 6.687 1.00 86.94 306 ASP A C 1
ATOM 2432 O O . ASP A 1 306 ? -11.262 -12.491 5.748 1.00 86.94 306 ASP A O 1
ATOM 2436 N N . LYS A 1 307 ? -10.457 -10.737 6.901 1.00 83.69 307 LYS A N 1
ATOM 2437 C CA . LYS A 1 307 ? -9.203 -10.615 6.134 1.00 83.69 307 LYS A CA 1
ATOM 2438 C C . LYS A 1 307 ? -8.141 -11.637 6.548 1.00 83.69 307 LYS A C 1
ATOM 2440 O O . LYS A 1 307 ? -7.207 -11.879 5.789 1.00 83.69 307 LYS A O 1
ATOM 2445 N N . TYR A 1 308 ? -8.268 -12.229 7.736 1.00 79.19 308 TYR A N 1
ATOM 2446 C CA . TYR A 1 308 ? -7.272 -13.137 8.297 1.00 79.19 308 TYR A CA 1
ATOM 2447 C C . TYR A 1 308 ? -7.742 -14.591 8.262 1.00 79.19 308 TYR A C 1
ATOM 2449 O O . TYR A 1 308 ? -8.925 -14.896 8.428 1.00 79.19 308 TYR A O 1
ATOM 2457 N N . ASP A 1 309 ? -6.793 -15.519 8.123 1.00 82.94 309 ASP A N 1
ATOM 2458 C CA . ASP A 1 309 ? -7.083 -16.944 8.272 1.00 82.94 309 ASP A CA 1
ATOM 2459 C C . ASP A 1 309 ? -7.616 -17.250 9.684 1.00 82.94 309 ASP A C 1
ATOM 2461 O O . ASP A 1 309 ? -7.116 -16.721 10.681 1.00 82.94 309 ASP A O 1
ATOM 2465 N N . LYS A 1 310 ? -8.618 -18.132 9.790 1.00 90.19 310 LYS A N 1
ATOM 2466 C CA . LYS A 1 310 ? -9.280 -18.467 11.066 1.00 90.19 310 LYS A CA 1
ATOM 2467 C C . LYS A 1 310 ? -8.328 -19.066 12.108 1.00 90.19 310 LYS A C 1
ATOM 2469 O O . LYS A 1 310 ? -8.595 -18.965 13.309 1.00 90.19 310 LYS A O 1
ATOM 2474 N N . ALA A 1 311 ? -7.242 -19.700 11.673 1.00 85.06 311 ALA A N 1
ATOM 2475 C CA . ALA A 1 311 ? -6.207 -20.248 12.541 1.00 85.06 311 ALA A CA 1
ATOM 2476 C C . ALA A 1 311 ? -5.150 -19.208 12.952 1.00 85.06 311 ALA A C 1
ATOM 2478 O O . ALA A 1 311 ? -4.364 -19.476 13.861 1.00 85.06 311 ALA A O 1
ATOM 2479 N N . SER A 1 312 ? -5.128 -18.022 12.333 1.00 76.81 312 SER A N 1
ATOM 2480 C CA . SER A 1 312 ? -4.152 -16.975 12.651 1.00 76.81 312 SER A CA 1
ATOM 2481 C C . SER A 1 312 ? -4.348 -16.415 14.064 1.00 76.81 312 SER A C 1
ATOM 2483 O O . SER A 1 312 ? -5.464 -16.308 14.587 1.00 76.81 312 SER A O 1
ATOM 2485 N N . ALA A 1 313 ? -3.249 -16.005 14.697 1.00 73.06 313 ALA A N 1
ATOM 2486 C CA . ALA A 1 313 ? -3.306 -15.392 16.020 1.00 73.06 313 ALA A CA 1
ATOM 2487 C C . ALA A 1 313 ? -4.060 -14.050 16.009 1.00 73.06 313 ALA A C 1
ATOM 2489 O O . ALA A 1 313 ? -4.731 -13.718 16.986 1.00 73.06 313 ALA A O 1
ATOM 2490 N N . GLN A 1 314 ? -3.974 -13.312 14.901 1.00 74.06 314 GLN A N 1
ATOM 2491 C CA . GLN A 1 314 ? -4.669 -12.053 14.646 1.00 74.06 314 GLN A CA 1
ATOM 2492 C C . GLN A 1 314 ? -6.180 -12.278 14.634 1.00 74.06 314 GLN A C 1
ATOM 2494 O O . GLN A 1 314 ? -6.899 -11.624 15.391 1.00 74.06 314 GLN A O 1
ATOM 2499 N N . TYR A 1 315 ? -6.656 -13.274 13.876 1.00 85.12 315 TYR A N 1
ATOM 2500 C CA . TYR A 1 315 ? -8.065 -13.663 13.878 1.00 85.12 315 TYR A CA 1
ATOM 2501 C C . TYR A 1 315 ? -8.543 -13.987 15.290 1.00 85.12 315 TYR A C 1
ATOM 2503 O O . TYR A 1 315 ? -9.579 -13.490 15.725 1.00 85.12 315 TYR A O 1
ATOM 2511 N N . GLN A 1 316 ? -7.785 -14.796 16.036 1.00 82.06 316 GLN A N 1
ATOM 2512 C CA . GLN A 1 316 ? -8.167 -15.190 17.393 1.00 82.06 316 GLN A CA 1
ATOM 2513 C C . GLN A 1 316 ? -8.203 -13.995 18.356 1.00 82.06 316 GLN A C 1
ATOM 2515 O O . GLN A 1 316 ? -9.116 -13.901 19.180 1.00 82.06 316 GLN A O 1
ATOM 2520 N N . ALA A 1 317 ? -7.261 -13.055 18.238 1.00 75.62 317 ALA A N 1
ATOM 2521 C CA . ALA A 1 317 ? -7.232 -11.835 19.041 1.00 75.62 317 ALA A CA 1
ATOM 2522 C C . ALA A 1 317 ? -8.429 -10.920 18.734 1.00 75.62 317 ALA A C 1
ATOM 2524 O O . ALA A 1 317 ? -9.142 -10.521 19.660 1.00 75.62 317 ALA A O 1
ATOM 2525 N N . ILE A 1 318 ? -8.695 -10.653 17.449 1.00 76.44 318 ILE A N 1
ATOM 2526 C CA . ILE A 1 318 ? -9.838 -9.846 17.003 1.00 76.44 318 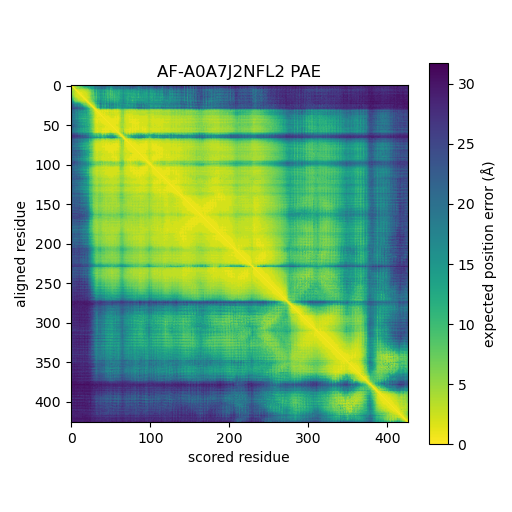ILE A CA 1
ATOM 2527 C C . ILE A 1 318 ? -11.146 -10.524 17.413 1.00 76.44 318 ILE A C 1
ATOM 2529 O O . ILE A 1 318 ? -11.995 -9.898 18.040 1.00 76.44 318 ILE A O 1
ATOM 2533 N N . ASN A 1 319 ? -11.297 -11.823 17.148 1.00 87.44 319 ASN A N 1
ATOM 2534 C CA . ASN A 1 319 ? -12.493 -12.578 17.505 1.00 87.44 319 ASN A CA 1
ATOM 2535 C C . ASN A 1 319 ? -12.738 -12.565 19.019 1.00 87.44 319 ASN A C 1
ATOM 2537 O O . ASN A 1 319 ? -13.863 -12.333 19.449 1.00 87.44 319 ASN A O 1
ATOM 2541 N N . LYS A 1 320 ? -11.699 -12.737 19.847 1.00 82.38 320 LYS A N 1
ATOM 2542 C CA . LYS A 1 320 ? -11.829 -12.628 21.308 1.00 82.38 320 LYS A CA 1
ATOM 2543 C C . LYS A 1 320 ? -12.353 -11.251 21.722 1.00 82.38 320 LYS A C 1
ATOM 2545 O O . LYS A 1 320 ? -13.238 -11.186 22.573 1.00 82.38 320 LYS A O 1
ATOM 2550 N N . LYS A 1 321 ? -11.851 -10.170 21.115 1.00 76.38 321 LYS A N 1
ATOM 2551 C CA . LYS A 1 321 ? -12.331 -8.802 21.366 1.00 76.38 321 LYS A CA 1
ATOM 2552 C C . LYS A 1 321 ? -13.777 -8.610 20.905 1.00 76.38 321 LYS A C 1
ATOM 2554 O O . LYS A 1 321 ? -14.585 -8.126 21.689 1.00 76.38 321 LYS A O 1
ATOM 2559 N N . VAL A 1 322 ? -14.136 -9.078 19.709 1.00 80.94 322 VAL A N 1
ATOM 2560 C CA . VAL A 1 322 ? -15.524 -9.066 19.206 1.00 80.94 322 VAL A CA 1
ATOM 2561 C C . VAL A 1 322 ? -16.462 -9.801 20.165 1.00 80.94 322 VAL A C 1
ATOM 2563 O O . VAL A 1 322 ? -17.510 -9.270 20.509 1.00 80.94 322 VAL A O 1
ATOM 2566 N N . GLN A 1 323 ? -16.087 -10.986 20.660 1.00 85.25 323 GLN A N 1
ATOM 2567 C CA . GLN A 1 323 ? -16.907 -11.730 21.625 1.00 85.25 323 GLN A CA 1
ATOM 2568 C C . GLN A 1 323 ? -17.045 -10.997 22.965 1.00 85.25 323 GLN A C 1
ATOM 2570 O O . GLN A 1 323 ? -18.123 -11.004 23.556 1.00 85.25 323 GLN A O 1
ATOM 2575 N N . GLN A 1 324 ? -15.981 -10.343 23.445 1.00 77.56 324 GLN A N 1
ATOM 2576 C CA . GLN A 1 324 ? -16.044 -9.509 24.648 1.00 77.56 324 GLN A CA 1
ATOM 2577 C C . GLN A 1 324 ? -17.010 -8.332 24.459 1.00 77.56 324 GLN A C 1
ATOM 2579 O O . GLN A 1 324 ? -17.874 -8.121 25.308 1.00 77.56 324 GLN A O 1
ATOM 2584 N N . PHE A 1 325 ? -16.928 -7.622 23.330 1.00 73.81 325 PHE A N 1
ATOM 2585 C CA . PHE A 1 325 ? -17.835 -6.513 23.029 1.00 73.81 325 PHE A CA 1
ATOM 2586 C C . PHE A 1 325 ? -19.272 -6.967 22.830 1.00 73.81 325 PHE A C 1
ATOM 2588 O O . PHE A 1 325 ? -20.180 -6.363 23.391 1.00 73.81 325 PHE A O 1
ATOM 2595 N N . LYS A 1 326 ? -19.481 -8.072 22.115 1.00 84.25 326 LYS A N 1
ATOM 2596 C CA . LYS A 1 326 ? -20.800 -8.671 21.936 1.00 84.25 326 LYS A CA 1
ATOM 2597 C C . LYS A 1 326 ? -21.427 -9.047 23.274 1.00 84.25 326 LYS A C 1
ATOM 2599 O O . LYS A 1 326 ? -22.593 -8.750 23.495 1.00 84.25 326 LYS A O 1
ATOM 2604 N N . LYS A 1 327 ? -20.646 -9.627 24.192 1.00 82.75 327 LYS A N 1
ATOM 2605 C CA . LYS A 1 327 ? -21.112 -9.939 25.546 1.00 82.75 327 LYS A CA 1
ATOM 2606 C C . LYS A 1 327 ? -21.561 -8.678 26.291 1.00 82.75 327 LYS A C 1
ATOM 2608 O O . LYS A 1 327 ? -22.656 -8.680 26.842 1.00 82.75 327 LYS A O 1
ATOM 2613 N N . ILE A 1 328 ? -20.754 -7.613 26.281 1.00 74.75 328 ILE A N 1
ATOM 2614 C CA . ILE A 1 328 ? -21.114 -6.331 26.916 1.00 74.75 328 ILE A CA 1
ATOM 2615 C C . ILE A 1 328 ? -22.387 -5.768 26.274 1.00 74.75 328 ILE A C 1
ATOM 2617 O O . ILE A 1 328 ? -23.336 -5.428 26.972 1.00 74.75 328 ILE A O 1
ATOM 2621 N N . TYR A 1 329 ? -22.445 -5.729 24.944 1.00 79.50 329 TYR A N 1
ATOM 2622 C CA . TYR A 1 329 ? -23.607 -5.262 24.195 1.00 79.50 329 TYR A CA 1
ATOM 2623 C C . TYR A 1 329 ? -24.880 -6.044 24.556 1.00 79.50 329 TYR A C 1
ATOM 2625 O O . TYR A 1 329 ? -25.916 -5.443 24.840 1.00 79.50 329 TYR A O 1
ATOM 2633 N N . ASP A 1 330 ? -24.807 -7.377 24.580 1.00 84.19 330 ASP A N 1
ATOM 2634 C CA . ASP A 1 330 ? -25.933 -8.252 24.912 1.00 84.19 330 ASP A CA 1
ATOM 2635 C C . ASP A 1 330 ? -26.391 -8.056 26.363 1.00 84.19 330 ASP A C 1
ATOM 2637 O O . ASP A 1 330 ? -27.596 -8.037 26.632 1.00 84.19 330 ASP A O 1
ATOM 2641 N N . GLU A 1 331 ? -25.454 -7.860 27.295 1.00 78.88 331 GLU A N 1
ATOM 2642 C CA . GLU A 1 331 ? -25.756 -7.555 28.693 1.00 78.88 331 GLU A CA 1
ATOM 2643 C C . GLU A 1 331 ? -26.480 -6.213 28.835 1.00 78.88 331 GLU A C 1
ATOM 2645 O O . GLU A 1 331 ? -27.556 -6.179 29.439 1.00 78.88 331 GLU A O 1
ATOM 2650 N N . VAL A 1 332 ? -25.963 -5.132 28.238 1.00 74.81 332 VAL A N 1
ATOM 2651 C CA . VAL A 1 332 ? -26.606 -3.809 28.310 1.00 74.81 332 VAL A CA 1
ATOM 2652 C C . VAL A 1 332 ? -27.961 -3.816 27.590 1.00 74.81 332 VAL A C 1
ATOM 2654 O O . VAL A 1 332 ? -28.944 -3.279 28.103 1.00 74.81 332 VAL A O 1
ATOM 2657 N N . ASN A 1 333 ? -28.079 -4.519 26.461 1.00 82.19 333 ASN A N 1
ATOM 2658 C CA . ASN A 1 333 ? -29.357 -4.707 25.772 1.00 82.19 333 ASN A CA 1
ATOM 2659 C C . ASN A 1 333 ? -30.363 -5.495 26.630 1.00 82.19 333 ASN A C 1
ATOM 2661 O O . ASN A 1 333 ? -31.568 -5.242 26.581 1.00 82.19 333 ASN A O 1
ATOM 2665 N N . GLY A 1 334 ? -29.882 -6.435 27.446 1.00 85.44 334 GLY A N 1
ATOM 2666 C CA . GLY A 1 334 ? -30.680 -7.121 28.459 1.00 85.44 334 GLY A CA 1
ATOM 2667 C C . GLY A 1 334 ? -31.257 -6.158 29.499 1.00 85.44 334 GLY A C 1
ATOM 2668 O O . GLY A 1 334 ? -32.451 -6.232 29.793 1.00 85.44 334 GLY A O 1
ATOM 2669 N N . VAL A 1 335 ? -30.444 -5.219 29.998 1.00 79.81 335 VAL A N 1
ATOM 2670 C CA . VAL A 1 335 ? -30.890 -4.150 30.914 1.00 79.81 335 VAL A CA 1
ATOM 2671 C C . VAL A 1 335 ? -31.971 -3.298 30.254 1.00 79.81 335 VAL A C 1
ATOM 2673 O O . VAL A 1 335 ? -33.053 -3.131 30.816 1.00 79.81 335 VAL A O 1
ATOM 2676 N N . TYR A 1 336 ? -31.728 -2.845 29.022 1.00 80.88 336 TYR A N 1
ATOM 2677 C CA . TYR A 1 336 ? -32.681 -2.030 28.269 1.00 80.88 336 TYR A CA 1
ATOM 2678 C C . TYR A 1 336 ? -34.029 -2.738 28.059 1.00 80.88 336 TYR A C 1
ATOM 2680 O O . TYR A 1 336 ? -35.089 -2.143 28.249 1.00 80.88 336 TYR A O 1
ATOM 2688 N N . LYS A 1 337 ? -34.019 -4.037 27.729 1.00 86.81 337 LYS A N 1
ATOM 2689 C CA . LYS A 1 337 ? -35.251 -4.835 27.600 1.00 86.81 337 LYS A CA 1
ATOM 2690 C C . LYS A 1 337 ? -36.038 -4.922 28.908 1.00 86.81 337 LYS A C 1
ATOM 2692 O O . LYS A 1 337 ? -37.267 -4.945 28.860 1.00 86.81 337 LYS A O 1
ATOM 2697 N N . GLN A 1 338 ? -35.364 -4.993 30.058 1.00 85.25 338 GLN A N 1
ATOM 2698 C CA . GLN A 1 338 ? -36.048 -4.992 31.353 1.00 85.25 338 GLN A CA 1
ATOM 2699 C C . GLN A 1 338 ? -36.668 -3.631 31.669 1.00 85.25 338 GLN A C 1
ATOM 2701 O O . GLN A 1 338 ? -37.826 -3.589 32.068 1.00 85.25 338 GLN A O 1
ATOM 2706 N N . VAL A 1 339 ? -35.943 -2.539 31.420 1.00 83.56 339 VAL A N 1
ATOM 2707 C CA . VAL A 1 339 ? -36.456 -1.166 31.573 1.00 83.56 339 VAL A CA 1
ATOM 2708 C C . VAL A 1 339 ? -37.698 -0.959 30.705 1.00 83.56 339 VAL A C 1
ATOM 2710 O O . VAL A 1 339 ? -38.755 -0.614 31.226 1.00 83.56 339 VAL A O 1
ATOM 2713 N N . LYS A 1 340 ? -37.618 -1.318 29.417 1.00 85.56 340 LYS A N 1
ATOM 2714 C CA . LYS A 1 340 ? -38.744 -1.228 28.477 1.00 85.56 340 LYS A CA 1
ATOM 2715 C C . LYS A 1 340 ? -39.967 -2.027 28.931 1.00 85.56 340 LYS A C 1
ATOM 2717 O O . LYS A 1 340 ? -41.101 -1.610 28.728 1.00 85.56 340 LYS A O 1
ATOM 2722 N N . LYS A 1 341 ? -39.764 -3.179 29.575 1.00 90.00 341 LYS A N 1
ATOM 2723 C CA . LYS A 1 341 ? -40.871 -3.971 30.126 1.00 90.00 341 LYS A CA 1
ATOM 2724 C C . LYS A 1 341 ? -41.637 -3.197 31.203 1.00 90.00 341 LYS A C 1
ATOM 2726 O O . LYS A 1 341 ? -42.839 -3.412 31.340 1.00 90.00 341 LYS A O 1
ATOM 2731 N N . PHE A 1 342 ? -40.974 -2.341 31.979 1.00 87.31 342 PHE A N 1
ATOM 2732 C CA . PHE A 1 342 ? -41.657 -1.480 32.944 1.00 87.31 342 PHE A CA 1
ATOM 2733 C C . PHE A 1 342 ? -42.420 -0.354 32.247 1.00 87.31 342 PHE A C 1
ATOM 2735 O O . PHE A 1 342 ? -43.552 -0.101 32.644 1.00 87.31 342 PHE A O 1
ATOM 2742 N N . ASP A 1 343 ? -41.886 0.212 31.161 1.00 86.06 343 ASP A N 1
ATOM 2743 C CA . ASP A 1 343 ? -42.611 1.181 30.316 1.00 86.06 343 ASP A CA 1
ATOM 2744 C C . ASP A 1 343 ? -43.888 0.577 29.742 1.00 86.06 343 ASP A C 1
ATOM 2746 O O . ASP A 1 343 ? -44.963 1.162 29.836 1.00 86.06 343 ASP A O 1
ATOM 2750 N N . ASP A 1 344 ? -43.791 -0.643 29.209 1.00 89.62 344 ASP A N 1
ATOM 2751 C CA . ASP A 1 344 ? -44.939 -1.361 28.662 1.00 89.62 344 ASP A CA 1
ATOM 2752 C C . ASP A 1 344 ? -45.992 -1.640 29.753 1.00 89.62 344 ASP A C 1
ATOM 2754 O O . ASP A 1 344 ? -47.191 -1.602 29.482 1.00 89.62 344 ASP A O 1
ATOM 2758 N N . LEU A 1 345 ? -45.571 -1.922 30.995 1.00 87.19 345 LEU A N 1
ATOM 2759 C CA . LEU A 1 345 ? -46.487 -2.115 32.126 1.00 87.19 345 LEU A CA 1
ATOM 2760 C C . LEU A 1 345 ? -47.138 -0.802 32.577 1.00 87.19 345 LEU A C 1
ATOM 2762 O O . LEU A 1 345 ? -48.326 -0.821 32.902 1.00 87.19 345 LEU A O 1
ATOM 2766 N N . LEU A 1 346 ? -46.387 0.300 32.582 1.00 86.38 346 LEU A N 1
ATOM 2767 C CA . LEU A 1 346 ? -46.883 1.639 32.894 1.00 86.38 346 LEU A CA 1
ATOM 2768 C C . LEU A 1 346 ? -47.915 2.092 31.853 1.00 86.38 346 LEU A C 1
ATOM 2770 O O . LEU A 1 346 ? -49.029 2.460 32.208 1.00 86.38 346 LEU A O 1
ATOM 2774 N N . ALA A 1 347 ? -47.599 1.953 30.562 1.00 89.44 347 ALA A N 1
ATOM 2775 C CA . ALA A 1 347 ? -48.501 2.290 29.458 1.00 89.44 347 ALA A CA 1
ATOM 2776 C C . ALA A 1 347 ? -49.791 1.447 29.453 1.00 89.44 347 ALA A C 1
ATOM 2778 O O . ALA A 1 347 ? -50.830 1.894 28.975 1.00 89.44 347 ALA A O 1
ATOM 2779 N N . GLN A 1 348 ? -49.737 0.225 29.993 1.00 91.62 348 GLN A N 1
ATOM 2780 C CA . GLN A 1 348 ? -50.903 -0.648 30.178 1.00 91.62 348 GLN A CA 1
ATOM 2781 C C . GLN A 1 348 ? -51.703 -0.342 31.456 1.00 91.62 348 GLN A C 1
ATOM 2783 O O . GLN A 1 348 ? -52.648 -1.074 31.746 1.00 91.62 348 GLN A O 1
ATOM 2788 N N . GLY A 1 349 ? -51.303 0.653 32.257 1.00 90.38 349 GLY A N 1
ATOM 2789 C CA . GLY A 1 349 ? -51.914 0.958 33.555 1.00 90.38 349 GLY A CA 1
ATOM 2790 C C . GLY A 1 349 ? -51.736 -0.150 34.598 1.00 90.38 349 GLY A C 1
ATOM 2791 O O . GLY A 1 349 ? -52.460 -0.202 35.582 1.00 90.38 349 GLY A O 1
ATOM 2792 N N . LYS A 1 350 ? -50.800 -1.087 34.392 1.00 87.31 350 LYS A N 1
ATOM 2793 C CA . LYS A 1 350 ? -50.589 -2.228 35.303 1.00 87.31 350 LYS A CA 1
ATOM 2794 C C . LYS A 1 350 ? -49.728 -1.877 36.511 1.00 87.31 350 LYS A C 1
ATOM 2796 O O . LYS A 1 350 ? -49.678 -2.661 37.458 1.00 87.31 350 LYS A O 1
ATOM 2801 N N . ILE A 1 351 ? -48.997 -0.773 36.430 1.00 81.44 351 ILE A N 1
ATOM 2802 C CA . ILE A 1 351 ? -48.209 -0.173 37.504 1.00 81.44 351 ILE A CA 1
ATOM 2803 C C . ILE A 1 351 ? -48.316 1.346 37.365 1.00 81.44 351 ILE A C 1
ATOM 2805 O O . ILE A 1 351 ? -48.458 1.848 36.252 1.00 81.44 351 ILE A O 1
ATOM 2809 N N . GLN A 1 352 ? -48.229 2.062 38.479 1.00 81.31 352 GLN A N 1
ATOM 2810 C CA . GLN A 1 352 ? -48.127 3.522 38.485 1.00 81.31 352 GLN A CA 1
ATOM 2811 C C . GLN A 1 352 ? -46.716 4.004 38.131 1.00 81.31 352 GLN A C 1
ATOM 2813 O O . GLN A 1 352 ? -45.746 3.248 38.234 1.00 81.31 352 GLN A O 1
ATOM 2818 N N . GLU A 1 353 ? -46.615 5.278 37.756 1.00 83.75 353 GLU A N 1
ATOM 2819 C CA . GLU A 1 353 ? -45.378 5.948 37.337 1.00 83.75 353 GLU A CA 1
ATOM 28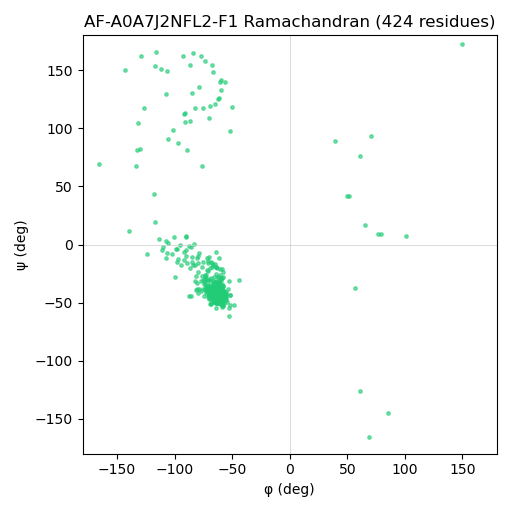20 C C . GLU A 1 353 ? -44.258 5.781 38.371 1.00 83.75 353 GLU A C 1
ATOM 2822 O O . GLU A 1 353 ? -43.241 5.160 38.063 1.00 83.75 353 GLU A O 1
ATOM 2827 N N . GLY A 1 354 ? -44.502 6.148 39.635 1.00 75.94 354 GLY A N 1
ATOM 2828 C CA . GLY A 1 354 ? -43.507 6.008 40.707 1.00 75.94 354 GLY A CA 1
ATOM 2829 C C . GLY A 1 354 ? -43.034 4.566 40.952 1.00 75.94 354 GLY A C 1
ATOM 2830 O O . GLY A 1 354 ? -41.879 4.329 41.308 1.00 75.94 354 GLY A O 1
ATOM 2831 N N . HIS A 1 355 ? -43.884 3.559 40.711 1.00 77.94 355 HIS A N 1
ATOM 2832 C CA . HIS A 1 355 ? -43.468 2.155 40.788 1.00 77.94 355 HIS A CA 1
ATOM 2833 C C . HIS A 1 355 ? -42.582 1.747 39.608 1.00 77.94 355 HIS A C 1
ATOM 2835 O O . HIS A 1 355 ? -41.610 1.011 39.797 1.00 77.94 355 HIS A O 1
ATOM 2841 N N . ALA A 1 356 ? -42.924 2.185 38.394 1.00 78.69 356 ALA A N 1
ATOM 2842 C CA . ALA A 1 356 ? -42.122 1.927 37.204 1.00 78.69 356 ALA A CA 1
ATOM 2843 C C . ALA A 1 356 ? -40.730 2.540 37.363 1.00 78.69 356 ALA A C 1
ATOM 2845 O O . ALA A 1 356 ? -39.733 1.856 37.149 1.00 78.69 356 ALA A O 1
ATOM 2846 N N . GLU A 1 357 ? -40.673 3.783 37.827 1.00 75.31 357 GLU A N 1
ATOM 2847 C CA . GLU A 1 357 ? -39.451 4.498 38.165 1.00 75.31 357 GLU A CA 1
ATOM 2848 C C . GLU A 1 357 ? -38.585 3.680 39.131 1.00 75.31 357 GLU A C 1
ATOM 2850 O O . GLU A 1 357 ? -37.488 3.253 38.762 1.00 75.31 357 GLU A O 1
ATOM 2855 N N . VAL A 1 358 ? -39.075 3.354 40.333 1.00 73.56 358 VAL A N 1
ATOM 2856 C CA . VAL A 1 358 ? -38.298 2.582 41.325 1.00 73.56 358 VAL A CA 1
ATOM 2857 C C . VAL A 1 358 ? -37.762 1.267 40.748 1.00 73.56 358 VAL A C 1
ATOM 2859 O O . VAL A 1 358 ? -36.625 0.890 41.035 1.00 73.56 358 VAL A O 1
ATOM 2862 N N . LEU A 1 359 ? -38.536 0.577 39.905 1.00 77.69 359 LEU A N 1
ATOM 2863 C CA . LEU A 1 359 ? -38.099 -0.656 39.245 1.00 77.69 359 LEU A CA 1
ATOM 2864 C C . LEU A 1 359 ? -36.995 -0.419 38.207 1.00 77.69 359 LEU A C 1
ATOM 2866 O O . LEU A 1 359 ? -36.034 -1.192 38.168 1.00 77.69 359 LEU A O 1
ATOM 2870 N N . LYS A 1 360 ? -37.090 0.646 37.400 1.00 80.62 360 LYS A N 1
ATOM 2871 C CA . LYS A 1 360 ? -36.020 1.064 36.479 1.00 80.62 360 LYS A CA 1
ATOM 2872 C C . LYS A 1 360 ? -34.748 1.387 37.262 1.00 80.62 360 LYS A C 1
ATOM 2874 O O . LYS A 1 360 ? -33.693 0.826 36.974 1.00 80.62 360 LYS A O 1
ATOM 2879 N N . GLY A 1 361 ? -34.868 2.209 38.305 1.00 74.31 361 GLY A N 1
ATOM 2880 C CA . GLY A 1 361 ? -33.777 2.562 39.211 1.00 74.31 361 GLY A CA 1
ATOM 2881 C C . GLY A 1 361 ? -33.116 1.351 39.855 1.00 74.31 361 GLY A C 1
ATOM 2882 O O . GLY A 1 361 ? -31.892 1.247 39.867 1.00 74.31 361 GLY A O 1
ATOM 2883 N N . ALA A 1 362 ? -33.921 0.397 40.330 1.00 74.56 362 ALA A N 1
ATOM 2884 C CA . ALA A 1 362 ? -33.428 -0.861 40.869 1.00 74.56 362 ALA A CA 1
ATOM 2885 C C . ALA A 1 362 ? -32.598 -1.601 39.819 1.00 74.56 362 ALA A C 1
ATOM 2887 O O . ALA A 1 362 ? -31.439 -1.886 40.111 1.00 74.56 362 ALA A O 1
ATOM 2888 N N . VAL A 1 363 ? -33.148 -1.824 38.609 1.00 79.56 363 VAL A N 1
ATOM 2889 C CA . VAL A 1 363 ? -32.469 -2.460 37.459 1.00 79.56 363 VAL A CA 1
ATOM 2890 C C . VAL A 1 363 ? -31.123 -1.793 37.144 1.00 79.56 363 VAL A C 1
ATOM 2892 O O . VAL A 1 363 ? -30.120 -2.490 36.958 1.00 79.56 363 VAL A O 1
ATOM 2895 N N . PHE A 1 364 ? -31.071 -0.462 37.159 1.00 71.00 364 PHE A N 1
ATOM 2896 C CA . PHE A 1 364 ? -29.836 0.287 36.937 1.00 71.00 364 PHE A CA 1
ATOM 2897 C C . PHE A 1 364 ? -28.831 0.138 38.075 1.00 71.00 364 PHE A C 1
ATOM 2899 O O . PHE A 1 364 ? -27.663 -0.129 37.807 1.00 71.00 364 PHE A O 1
ATOM 2906 N N . LEU A 1 365 ? -29.258 0.252 39.333 1.00 69.50 365 LEU A N 1
ATOM 2907 C CA . LEU A 1 365 ? -28.367 0.145 40.489 1.00 69.50 365 LEU A CA 1
ATOM 2908 C C . LEU A 1 365 ? -27.721 -1.235 40.586 1.00 69.50 365 LEU A C 1
ATOM 2910 O O . LEU A 1 365 ? -26.513 -1.324 40.796 1.00 69.50 365 LEU A O 1
ATOM 2914 N N . GLY A 1 366 ? -28.481 -2.315 40.388 1.00 75.12 366 GLY A N 1
ATOM 2915 C CA . GLY A 1 366 ? -27.893 -3.656 40.449 1.00 75.12 366 GLY A CA 1
ATOM 2916 C C . GLY A 1 366 ? -26.886 -3.914 39.339 1.00 75.12 366 GLY A C 1
ATOM 2917 O O . GLY A 1 366 ? -25.840 -4.504 39.597 1.00 75.12 366 GLY A O 1
ATOM 2918 N N . LYS A 1 367 ? -27.144 -3.417 38.124 1.00 70.75 367 LYS A N 1
ATOM 2919 C CA . LYS A 1 367 ? -26.205 -3.557 37.003 1.00 70.75 367 LYS A CA 1
ATOM 2920 C C . LYS A 1 367 ? -25.008 -2.622 37.119 1.00 70.75 367 LYS A C 1
ATOM 2922 O O . LYS A 1 367 ? -23.892 -3.044 36.842 1.00 70.75 367 LYS A O 1
ATOM 2927 N N . GLY A 1 368 ? -25.210 -1.396 37.593 1.00 62.41 368 GLY A N 1
ATOM 2928 C CA . GLY A 1 368 ? -24.135 -0.461 37.916 1.00 62.41 368 GLY A CA 1
ATOM 2929 C C . GLY A 1 368 ? -23.191 -1.022 38.981 1.00 62.41 368 GLY A C 1
ATOM 2930 O O . GLY A 1 368 ? -21.976 -0.954 38.813 1.00 62.41 368 GLY A O 1
ATOM 2931 N N . LEU A 1 369 ? -23.733 -1.660 40.027 1.00 58.25 369 LEU A N 1
ATOM 2932 C CA . LEU A 1 369 ? -22.953 -2.369 41.050 1.00 58.25 369 LEU A CA 1
ATOM 2933 C C . LEU A 1 369 ? -22.220 -3.593 40.483 1.00 58.25 369 LEU A C 1
ATOM 2935 O O . LEU A 1 369 ? -21.056 -3.815 40.812 1.00 58.25 369 LEU A O 1
ATOM 2939 N N . GLU A 1 370 ? -22.858 -4.373 39.609 1.00 65.62 370 GLU A N 1
ATOM 2940 C CA . GLU A 1 370 ? -22.223 -5.511 38.929 1.00 65.62 370 GLU A CA 1
ATOM 2941 C C . GLU A 1 370 ? -21.053 -5.059 38.036 1.00 65.62 370 GLU A C 1
ATOM 2943 O O . GLU A 1 370 ? -19.968 -5.631 38.113 1.00 65.62 370 GLU A O 1
ATOM 2948 N N . TYR A 1 371 ? -21.212 -3.979 37.263 1.00 58.38 371 TYR A N 1
ATOM 2949 C CA . TYR A 1 371 ? -20.131 -3.428 36.437 1.00 58.38 371 TYR A CA 1
ATOM 2950 C C . TYR A 1 371 ? -19.010 -2.800 37.269 1.00 58.38 371 TYR A C 1
ATOM 2952 O O . TYR A 1 371 ? -17.836 -3.054 36.999 1.00 58.38 371 TYR A O 1
ATOM 2960 N N . ALA A 1 372 ? -19.342 -2.034 38.312 1.00 46.38 372 ALA A N 1
ATOM 2961 C CA . ALA A 1 372 ? -18.349 -1.451 39.214 1.00 46.38 372 ALA A CA 1
ATOM 2962 C C . ALA A 1 372 ? -17.514 -2.529 39.927 1.00 46.38 372 ALA A C 1
ATOM 2964 O O . ALA A 1 372 ? -16.320 -2.340 40.141 1.00 46.38 372 ALA A O 1
ATOM 2965 N N . THR A 1 373 ? -18.117 -3.675 40.256 1.00 46.03 373 THR A N 1
ATOM 2966 C CA . THR A 1 373 ? -17.415 -4.798 40.899 1.00 46.03 373 THR A CA 1
ATOM 2967 C C . THR A 1 373 ? -16.653 -5.683 39.910 1.00 46.03 373 THR A C 1
ATOM 2969 O O . THR A 1 373 ? -15.590 -6.185 40.262 1.00 46.03 373 THR A O 1
ATOM 2972 N N . ALA A 1 374 ? -17.122 -5.834 38.666 1.00 48.03 374 ALA A N 1
ATOM 2973 C CA . ALA A 1 374 ? -16.430 -6.602 37.626 1.00 48.03 374 ALA A CA 1
ATOM 2974 C C . ALA A 1 374 ? -15.183 -5.895 37.060 1.00 48.03 374 ALA A C 1
ATOM 2976 O O . ALA A 1 374 ? -14.267 -6.565 36.584 1.00 48.03 374 ALA A O 1
ATOM 2977 N N . TYR A 1 375 ? -15.132 -4.559 37.116 1.00 39.03 375 TYR A N 1
ATOM 2978 C CA . TYR A 1 375 ? -14.006 -3.770 36.599 1.00 39.03 375 TYR A CA 1
ATOM 2979 C C . TYR A 1 375 ? -12.843 -3.625 37.602 1.00 39.03 375 TYR A C 1
ATOM 2981 O O . TYR A 1 375 ? -11.733 -3.269 37.214 1.00 39.03 375 TYR A O 1
ATOM 2989 N N . VAL A 1 376 ? -13.062 -3.932 38.890 1.00 30.42 376 VAL A N 1
ATOM 2990 C CA . VAL A 1 376 ? -12.018 -3.934 39.930 1.00 30.42 376 VAL A CA 1
ATOM 2991 C C . VAL A 1 376 ? -11.416 -5.348 40.038 1.00 30.42 376 VAL A C 1
ATOM 2993 O O . VAL A 1 376 ? -12.094 -6.254 40.525 1.00 30.42 376 VAL A O 1
ATOM 2996 N N . PRO A 1 377 ? -10.140 -5.578 39.656 1.00 34.12 377 PRO A N 1
ATOM 2997 C CA . PRO A 1 377 ? -9.560 -6.926 39.507 1.00 34.12 377 PRO A CA 1
ATOM 2998 C C . PRO A 1 377 ? -9.521 -7.794 40.779 1.00 34.12 377 PRO A C 1
ATOM 3000 O O . PRO A 1 377 ? -9.239 -8.987 40.702 1.00 34.12 377 PRO A O 1
ATOM 3003 N N . VAL A 1 378 ? -9.773 -7.212 41.954 1.00 26.75 378 VAL A N 1
ATOM 3004 C CA . VAL A 1 378 ? -9.577 -7.848 43.268 1.00 26.75 378 VAL A CA 1
ATOM 3005 C C . VAL A 1 378 ? -10.817 -8.623 43.755 1.00 26.75 378 VAL A C 1
ATOM 3007 O O . VAL A 1 378 ? -10.687 -9.483 44.621 1.00 26.75 378 VAL A O 1
ATOM 3010 N N . PHE A 1 379 ? -12.004 -8.413 43.170 1.00 26.75 379 PHE A N 1
ATOM 3011 C CA . PHE A 1 379 ? -13.264 -9.039 43.623 1.00 26.75 379 PHE A CA 1
ATOM 3012 C C . PHE A 1 379 ? -13.916 -9.953 42.569 1.00 26.75 379 PHE A C 1
ATOM 3014 O O . PHE A 1 379 ? -15.126 -9.928 42.343 1.00 26.75 379 PHE A O 1
ATOM 3021 N N . GLY A 1 380 ? -13.099 -10.775 41.908 1.00 29.69 380 GLY A N 1
ATOM 3022 C CA . GLY A 1 380 ? -13.501 -11.605 40.771 1.00 29.69 380 GLY A CA 1
ATOM 3023 C C . GLY A 1 380 ? -14.677 -12.576 40.999 1.00 29.69 380 GLY A C 1
ATOM 3024 O O . GLY A 1 380 ? -14.746 -13.293 41.993 1.00 29.69 380 GLY A O 1
ATOM 3025 N N . SER A 1 381 ? -15.536 -12.656 39.974 1.00 36.00 381 SER A N 1
ATOM 3026 C CA . SER A 1 381 ? -16.490 -13.713 39.554 1.00 36.00 381 SER A CA 1
ATOM 3027 C C . SER A 1 381 ? -17.575 -14.229 40.517 1.00 36.00 381 SER A C 1
ATOM 3029 O O . SER A 1 381 ? -18.700 -14.483 40.081 1.00 36.00 381 SER A O 1
ATOM 3031 N N . THR A 1 382 ? -17.299 -14.371 41.813 1.00 30.56 382 THR A N 1
ATOM 3032 C CA . THR A 1 382 ? -18.252 -14.954 42.772 1.00 30.56 382 THR A CA 1
ATOM 3033 C C . THR A 1 382 ? -19.277 -13.914 43.230 1.00 30.56 382 THR A C 1
ATOM 3035 O O . THR A 1 382 ? -20.466 -14.213 43.313 1.00 30.56 382 THR A O 1
ATOM 3038 N N . ALA A 1 383 ? -18.845 -12.664 43.437 1.00 31.05 383 ALA A N 1
ATOM 3039 C CA . ALA A 1 383 ? -19.734 -11.563 43.811 1.00 31.05 383 ALA A CA 1
ATOM 3040 C C . ALA A 1 383 ? -20.693 -11.161 42.672 1.00 31.05 383 ALA A C 1
ATOM 3042 O O . ALA A 1 383 ? -21.861 -10.892 42.938 1.00 31.05 383 ALA A O 1
ATOM 3043 N N . SER A 1 384 ? -20.238 -11.190 41.410 1.00 38.97 384 SER A N 1
ATOM 3044 C CA . SER A 1 384 ? -21.065 -10.832 40.242 1.00 38.97 384 SER A CA 1
ATOM 3045 C C . SER A 1 384 ? -22.144 -11.874 39.923 1.00 38.97 384 SER A C 1
ATOM 3047 O O . SER A 1 384 ? -23.213 -11.542 39.425 1.00 38.97 384 SER A O 1
ATOM 3049 N N . THR A 1 385 ? -21.884 -13.154 40.204 1.00 44.34 385 THR A N 1
ATOM 3050 C CA . THR A 1 385 ? -22.846 -14.232 39.914 1.00 44.34 385 THR A CA 1
ATOM 3051 C C . THR A 1 385 ? -23.942 -14.292 40.981 1.00 44.34 385 THR A C 1
ATOM 3053 O O . THR A 1 385 ? -25.123 -14.380 40.648 1.00 44.34 385 THR A O 1
ATOM 3056 N N . ILE A 1 386 ? -23.566 -14.147 42.260 1.00 36.69 386 ILE A N 1
ATOM 3057 C CA . ILE A 1 386 ? -24.518 -14.071 43.381 1.00 36.69 386 ILE A CA 1
ATOM 3058 C C . ILE A 1 386 ? -25.380 -12.805 43.276 1.00 36.69 386 ILE A C 1
ATOM 3060 O O . ILE A 1 386 ? -26.579 -12.861 43.562 1.00 36.69 386 ILE A O 1
ATOM 3064 N N . SER A 1 387 ? -24.814 -11.676 42.829 1.00 53.75 387 SER A N 1
ATOM 3065 C CA . SER A 1 387 ? -25.589 -10.449 42.636 1.00 53.75 387 SER A CA 1
ATOM 3066 C C . SER A 1 387 ? -26.615 -10.596 41.514 1.00 53.75 387 SER A C 1
ATOM 3068 O O . SER A 1 387 ? -27.757 -10.207 41.721 1.00 53.75 387 SER A O 1
ATOM 3070 N N . LYS A 1 388 ? -26.275 -11.220 40.378 1.00 57.44 388 LYS A N 1
ATOM 3071 C CA . LYS A 1 388 ? -27.184 -11.352 39.228 1.00 57.44 388 LYS A CA 1
ATOM 3072 C C . LYS A 1 388 ? -28.446 -12.170 39.532 1.00 57.44 388 LYS A C 1
ATOM 3074 O O . LYS A 1 388 ? -29.548 -11.691 39.266 1.00 57.44 388 LYS A O 1
ATOM 3079 N N . GLU A 1 389 ? -28.313 -13.364 40.114 1.00 57.88 389 GLU A N 1
ATOM 3080 C CA . GLU A 1 389 ? -29.472 -14.217 40.445 1.00 57.88 389 GLU A CA 1
ATOM 3081 C C . GLU A 1 389 ? -30.336 -13.606 41.554 1.00 57.88 389 GLU A C 1
ATOM 3083 O O . GLU A 1 389 ? -31.562 -13.538 41.437 1.00 57.88 389 GLU A O 1
ATOM 3088 N N . THR A 1 390 ? -29.701 -13.089 42.609 1.00 58.22 390 THR A N 1
ATOM 3089 C CA . THR A 1 390 ? -30.411 -12.425 43.712 1.00 58.22 390 THR A CA 1
ATOM 3090 C C . THR A 1 390 ? -31.162 -11.196 43.207 1.00 58.22 390 THR A C 1
ATOM 3092 O O . THR A 1 390 ? -32.296 -10.936 43.604 1.00 58.22 390 THR A O 1
ATOM 3095 N N . PHE A 1 391 ? -30.559 -10.456 42.284 1.00 62.56 391 PHE A N 1
ATOM 3096 C CA . PHE A 1 391 ? -31.144 -9.255 41.728 1.00 62.56 391 PHE A CA 1
ATOM 3097 C C . PHE A 1 391 ? -32.337 -9.528 40.815 1.00 62.56 391 PHE A C 1
ATOM 3099 O O . PHE A 1 391 ? -33.360 -8.862 40.951 1.00 62.56 391 PHE A O 1
ATOM 3106 N N . GLU A 1 392 ? -32.269 -10.532 39.937 1.00 67.38 392 GLU A N 1
ATOM 3107 C CA . GLU A 1 392 ? -33.422 -10.929 39.118 1.00 67.38 392 GLU A CA 1
ATOM 3108 C C . GLU A 1 392 ? -34.617 -11.344 39.989 1.00 67.38 392 GLU A C 1
ATOM 3110 O O . GLU A 1 392 ? -35.760 -10.970 39.703 1.00 67.38 392 GLU A O 1
ATOM 3115 N N . VAL A 1 393 ? -34.360 -12.057 41.090 1.00 65.25 393 VAL A N 1
ATOM 3116 C CA . VAL A 1 393 ? -35.388 -12.425 42.072 1.00 65.25 393 VAL A CA 1
ATOM 3117 C C . VAL A 1 393 ? -35.968 -11.185 42.758 1.00 65.25 393 VAL A C 1
ATOM 3119 O O . VAL A 1 393 ? -37.191 -11.060 42.850 1.00 65.25 393 VAL A O 1
ATOM 3122 N N . VAL A 1 394 ? -35.123 -10.245 43.188 1.00 61.12 394 VAL A N 1
ATOM 3123 C CA . VAL A 1 394 ? -35.555 -8.991 43.829 1.00 61.12 394 VAL A CA 1
ATOM 3124 C C . VAL A 1 394 ? -36.381 -8.134 42.872 1.00 61.12 394 VAL A C 1
ATOM 3126 O O . VAL A 1 394 ? -37.460 -7.681 43.249 1.00 61.12 394 VAL A O 1
ATOM 3129 N N . VAL A 1 395 ? -35.946 -7.965 41.623 1.00 67.62 395 VAL A N 1
ATOM 3130 C CA . VAL A 1 395 ? -36.683 -7.214 40.595 1.00 67.62 395 VAL A CA 1
ATOM 3131 C C . VAL A 1 395 ? -38.029 -7.876 40.302 1.00 67.62 395 VAL A C 1
ATOM 3133 O O . VAL A 1 395 ? -39.053 -7.193 40.213 1.00 67.62 395 VAL A O 1
ATOM 3136 N N . LYS A 1 396 ? -38.075 -9.211 40.203 1.00 72.06 396 LYS A N 1
ATOM 3137 C CA . LYS A 1 396 ? -39.323 -9.962 40.003 1.00 72.06 396 LYS A CA 1
ATOM 3138 C C . LYS A 1 396 ? -40.296 -9.760 41.165 1.00 72.06 396 LYS A C 1
ATOM 3140 O O . LYS A 1 396 ? -41.472 -9.482 40.921 1.00 72.06 396 LYS A O 1
ATOM 3145 N N . LEU A 1 397 ? -39.812 -9.859 42.403 1.00 62.91 397 LEU A N 1
ATOM 3146 C CA . LEU A 1 397 ? -40.617 -9.664 43.609 1.00 62.91 397 LEU A CA 1
ATOM 3147 C C . LEU A 1 397 ? -41.110 -8.215 43.730 1.00 62.91 397 LEU A C 1
ATOM 3149 O O . LEU A 1 397 ? -42.288 -7.981 43.992 1.00 62.91 397 LEU A O 1
ATOM 3153 N N . ALA A 1 398 ? -40.234 -7.241 43.478 1.00 65.06 398 ALA A N 1
ATOM 3154 C CA . ALA A 1 398 ? -40.581 -5.825 43.469 1.00 65.06 398 ALA A CA 1
ATOM 3155 C C . ALA A 1 398 ? -41.636 -5.515 42.396 1.00 65.06 398 ALA A C 1
ATOM 3157 O O . ALA A 1 398 ? -42.598 -4.806 42.671 1.00 65.06 398 ALA A O 1
ATOM 3158 N N . THR A 1 399 ? -41.525 -6.118 41.207 1.00 68.38 399 THR A N 1
ATOM 3159 C CA . THR A 1 399 ? -42.518 -5.970 40.128 1.00 68.38 399 THR A CA 1
ATOM 3160 C C . THR A 1 399 ? -43.882 -6.527 40.535 1.00 68.38 399 THR A C 1
ATOM 3162 O O . THR A 1 399 ? -44.914 -5.932 40.230 1.00 68.38 399 THR A O 1
ATOM 3165 N N . GLN A 1 400 ? -43.912 -7.685 41.202 1.00 71.06 400 GLN A N 1
ATOM 3166 C CA . GLN A 1 400 ? -45.159 -8.270 41.702 1.00 71.06 400 GLN A CA 1
ATOM 3167 C C . GLN A 1 400 ? -45.796 -7.389 42.780 1.00 71.06 400 GLN A C 1
ATOM 3169 O O . GLN A 1 400 ? -46.994 -7.122 42.710 1.00 71.06 400 GLN A O 1
ATOM 3174 N N . ARG A 1 401 ? -44.991 -6.870 43.716 1.00 64.56 401 ARG A N 1
ATOM 3175 C CA . ARG A 1 401 ? -45.460 -5.921 44.732 1.00 64.56 401 ARG A CA 1
ATOM 3176 C C . ARG A 1 401 ? -45.994 -4.630 44.123 1.00 64.56 401 ARG A C 1
ATOM 3178 O O . ARG A 1 401 ? -47.092 -4.235 44.481 1.00 64.56 401 ARG A O 1
ATOM 3185 N N . ALA A 1 402 ? -45.283 -4.031 43.171 1.00 67.44 402 ALA A N 1
ATOM 3186 C CA . ALA A 1 402 ? -45.721 -2.826 42.466 1.00 67.44 402 ALA A CA 1
ATOM 3187 C C . ALA A 1 402 ? -47.105 -3.000 41.821 1.00 67.44 402 ALA A C 1
ATOM 3189 O O . ALA A 1 402 ? -48.002 -2.193 42.048 1.00 67.44 402 ALA A O 1
ATOM 3190 N N . LYS A 1 403 ? -47.309 -4.097 41.076 1.00 71.56 403 LYS A N 1
ATOM 3191 C CA . LYS A 1 403 ? -48.611 -4.419 40.463 1.00 71.56 403 LYS A CA 1
ATOM 3192 C C . LYS A 1 403 ? -49.722 -4.558 41.497 1.00 71.56 403 LYS A C 1
ATOM 3194 O O . LYS A 1 403 ? -50.841 -4.114 41.264 1.00 71.56 403 LYS A O 1
ATOM 3199 N N . ARG A 1 404 ? -49.423 -5.198 42.629 1.00 70.44 404 ARG A N 1
ATOM 3200 C CA . ARG A 1 404 ? -50.383 -5.379 43.718 1.00 70.44 404 ARG A CA 1
ATOM 3201 C C . ARG A 1 404 ? -50.730 -4.051 44.390 1.00 70.44 404 ARG A C 1
ATOM 3203 O O . ARG A 1 404 ? -51.908 -3.804 44.611 1.00 70.44 404 ARG A O 1
ATOM 3210 N N . SER A 1 405 ? -49.738 -3.218 44.702 1.00 65.44 405 SER A N 1
ATOM 3211 C CA . SER A 1 405 ? -49.953 -1.904 45.317 1.00 65.44 405 SER A CA 1
ATOM 3212 C C . SER A 1 405 ? -50.801 -1.003 44.427 1.00 65.44 405 SER A C 1
ATOM 3214 O O . SER A 1 405 ? -51.774 -0.441 44.910 1.00 65.44 405 SER A O 1
ATOM 3216 N N . THR A 1 406 ? -50.511 -0.956 43.121 1.00 73.56 406 THR A N 1
ATOM 3217 C CA . THR A 1 406 ? -51.323 -0.192 42.162 1.00 73.56 406 THR A CA 1
ATOM 3218 C C . THR A 1 406 ? -52.775 -0.675 42.133 1.00 73.56 406 THR A C 1
ATOM 3220 O O . THR A 1 406 ? -53.676 0.136 42.290 1.00 73.56 406 THR A O 1
ATOM 3223 N N . ARG A 1 407 ? -53.016 -1.993 42.062 1.00 71.62 407 ARG A N 1
ATOM 3224 C CA . ARG A 1 407 ? -54.385 -2.538 42.136 1.00 71.62 407 ARG A CA 1
ATOM 3225 C C . ARG A 1 407 ? -55.101 -2.187 43.444 1.00 71.62 407 ARG A C 1
ATOM 3227 O O . ARG A 1 407 ? -56.297 -1.929 43.434 1.00 71.62 407 ARG A O 1
ATOM 3234 N N . LEU A 1 408 ? -54.390 -2.208 44.573 1.00 66.12 408 LEU A N 1
ATOM 3235 C CA . LEU A 1 408 ? -54.958 -1.839 45.872 1.00 66.12 408 LEU A CA 1
ATOM 3236 C C . LEU A 1 408 ? -55.352 -0.359 45.921 1.00 66.12 408 LEU A C 1
ATOM 3238 O O . LEU A 1 408 ? -56.414 -0.044 46.447 1.00 66.12 408 LEU A O 1
ATOM 3242 N N . GLU A 1 409 ? -54.532 0.536 45.373 1.00 68.88 409 GLU A N 1
ATOM 3243 C CA . GLU A 1 409 ? -54.868 1.960 45.257 1.00 68.88 409 GLU A CA 1
ATOM 3244 C C . GLU A 1 409 ? -56.074 2.199 44.357 1.00 68.88 409 GLU A C 1
ATOM 3246 O O . GLU A 1 409 ? -56.975 2.932 44.761 1.00 68.88 409 GLU A O 1
ATOM 3251 N N . ASP A 1 410 ? -56.154 1.524 43.209 1.00 73.06 410 ASP A N 1
ATOM 3252 C CA . ASP A 1 410 ? -57.324 1.606 42.329 1.00 73.06 410 ASP A CA 1
ATOM 3253 C C . ASP A 1 410 ? -58.606 1.203 43.084 1.00 73.06 410 ASP A C 1
ATOM 3255 O O . ASP A 1 410 ? -59.629 1.879 42.988 1.00 73.06 410 ASP A O 1
ATOM 3259 N N . CYS A 1 411 ? -58.529 0.171 43.931 1.00 71.56 411 CYS A N 1
ATOM 3260 C CA . CYS A 1 411 ? -59.628 -0.254 44.800 1.00 71.56 411 CYS A CA 1
ATOM 3261 C C . CYS A 1 411 ? -59.964 0.735 45.928 1.00 71.56 411 CYS A C 1
ATOM 3263 O O . CYS A 1 411 ? -61.110 0.783 46.373 1.00 71.56 411 CYS A O 1
ATOM 3265 N N . PHE A 1 412 ? -58.997 1.513 46.423 1.00 65.25 412 PHE A N 1
ATOM 3266 C CA . PHE A 1 412 ? -59.274 2.575 47.395 1.00 65.25 412 PHE A CA 1
ATOM 3267 C C . PHE A 1 412 ? -59.956 3.781 46.744 1.00 65.25 412 PHE A C 1
ATOM 3269 O O . PHE A 1 412 ? -60.785 4.427 47.386 1.00 65.25 412 PHE A O 1
ATOM 3276 N N . VAL A 1 413 ? -59.617 4.079 45.489 1.00 74.62 413 VAL A N 1
ATOM 3277 C CA . VAL A 1 413 ? -60.194 5.192 44.724 1.00 74.62 413 VAL A CA 1
ATOM 3278 C C . VAL A 1 413 ? -61.594 4.849 44.204 1.00 74.62 413 VAL A C 1
ATOM 3280 O O . VAL A 1 413 ? -62.485 5.695 44.278 1.00 74.62 413 VAL A O 1
ATOM 3283 N N . ASP A 1 414 ? -61.814 3.617 43.737 1.00 74.00 414 ASP A N 1
ATOM 3284 C CA . ASP A 1 414 ? -63.117 3.121 43.279 1.00 74.00 414 ASP A CA 1
ATOM 3285 C C . ASP A 1 414 ? -63.448 1.737 43.876 1.00 74.00 414 ASP A C 1
ATOM 3287 O O . ASP A 1 414 ? -63.293 0.694 43.227 1.00 74.00 414 ASP A O 1
ATOM 3291 N N . PRO A 1 415 ? -63.951 1.697 45.122 1.00 73.50 415 PRO A N 1
ATOM 3292 C CA . PRO A 1 415 ? -64.266 0.438 45.789 1.00 73.50 415 PRO A CA 1
ATOM 3293 C C . PRO A 1 415 ? -65.435 -0.323 45.147 1.00 73.50 415 PRO A C 1
ATOM 3295 O O . PRO A 1 415 ? -65.607 -1.507 45.430 1.00 73.50 415 PRO A O 1
ATOM 3298 N N . ALA A 1 416 ? -66.242 0.319 44.293 1.00 71.06 416 ALA A N 1
ATOM 3299 C CA . ALA A 1 416 ? -67.402 -0.310 43.665 1.00 71.06 416 ALA A CA 1
ATOM 3300 C C . ALA A 1 416 ? -67.034 -1.189 42.457 1.00 71.06 416 ALA A C 1
ATOM 3302 O O . ALA A 1 416 ? -67.779 -2.116 42.144 1.00 71.06 416 ALA A O 1
ATOM 3303 N N . ASN A 1 417 ? -65.891 -0.933 41.812 1.00 76.81 417 ASN A N 1
ATOM 3304 C CA . ASN A 1 417 ? -65.417 -1.668 40.631 1.00 76.81 417 ASN A CA 1
ATOM 3305 C C . ASN A 1 417 ? -64.088 -2.412 40.871 1.00 76.81 417 ASN A C 1
ATOM 3307 O O . ASN A 1 417 ? -63.388 -2.768 39.924 1.00 76.81 417 ASN A O 1
ATOM 3311 N N . CYS A 1 418 ? -63.733 -2.652 42.134 1.00 73.88 418 CYS A N 1
ATOM 3312 C CA . CYS A 1 418 ? -62.499 -3.330 42.518 1.00 73.88 418 CYS A CA 1
ATOM 3313 C C . CYS A 1 418 ? -62.512 -4.823 42.131 1.00 73.88 418 CYS A C 1
ATOM 3315 O O . CYS A 1 418 ? -63.319 -5.602 42.641 1.00 73.88 418 CYS A O 1
ATOM 3317 N N . ASP A 1 419 ? -61.572 -5.231 41.274 1.00 74.00 419 ASP A N 1
ATOM 3318 C CA . ASP A 1 419 ? -61.286 -6.638 40.983 1.00 74.00 419 ASP A CA 1
ATOM 3319 C C . ASP A 1 419 ? -60.285 -7.196 42.010 1.00 74.00 419 ASP A C 1
ATOM 3321 O O . ASP A 1 419 ? -59.091 -6.876 41.998 1.00 74.00 419 ASP A O 1
ATOM 3325 N N . LEU A 1 420 ? -60.785 -8.026 42.929 1.00 71.62 420 LEU A N 1
ATOM 3326 C CA . LEU A 1 420 ? -59.982 -8.654 43.980 1.00 71.62 420 LEU A CA 1
ATOM 3327 C C . LEU A 1 420 ? -59.187 -9.872 43.475 1.00 71.62 420 LEU A C 1
ATOM 3329 O O . LEU A 1 420 ? -58.302 -10.359 44.195 1.00 71.62 420 LEU A O 1
ATOM 3333 N N . ASP A 1 421 ? -59.442 -10.356 42.253 1.00 67.88 421 ASP A N 1
ATOM 3334 C CA . ASP A 1 421 ? -58.768 -11.535 41.720 1.00 67.88 421 ASP A CA 1
ATOM 3335 C C . ASP A 1 421 ? -57.286 -11.233 41.416 1.00 67.88 421 ASP A C 1
ATOM 3337 O O . ASP A 1 421 ? -56.877 -10.506 40.502 1.00 67.88 421 ASP A O 1
ATOM 3341 N N . GLY A 1 422 ? -56.419 -11.820 42.247 1.00 58.72 422 GLY A N 1
ATOM 3342 C CA . GLY A 1 422 ? -54.965 -11.660 42.181 1.00 58.72 422 GLY A CA 1
ATOM 3343 C C . GLY A 1 422 ? -54.365 -10.681 43.195 1.00 58.72 422 GLY A C 1
ATOM 3344 O O . GLY A 1 422 ? -53.161 -10.431 43.128 1.00 58.72 422 GLY A O 1
ATOM 3345 N N . ILE A 1 423 ? -55.145 -10.160 44.150 1.00 57.34 423 ILE A N 1
ATOM 3346 C CA . ILE A 1 423 ? -54.612 -9.497 45.351 1.00 57.34 423 ILE A CA 1
ATOM 3347 C C . ILE A 1 423 ? -54.404 -10.565 46.437 1.00 57.34 423 ILE A C 1
ATOM 3349 O O . ILE A 1 423 ? -55.233 -10.774 47.318 1.00 57.34 423 ILE A O 1
ATOM 3353 N N . THR A 1 424 ? -53.289 -11.293 46.365 1.00 56.59 424 THR A N 1
ATOM 3354 C CA . THR A 1 424 ? -52.899 -12.276 47.391 1.00 56.59 424 THR A CA 1
ATOM 3355 C C . THR A 1 424 ? -52.124 -11.613 48.525 1.00 56.59 424 THR A C 1
ATOM 3357 O O . THR A 1 424 ? -51.483 -10.587 48.324 1.00 56.59 424 THR A O 1
ATOM 3360 N N . ALA A 1 425 ? -52.140 -12.196 49.731 1.00 44.16 425 ALA A N 1
ATOM 3361 C CA . ALA A 1 425 ? -51.398 -11.668 50.886 1.00 44.16 425 ALA A CA 1
ATOM 3362 C C . ALA A 1 425 ? -49.872 -11.600 50.662 1.00 44.16 425 ALA A C 1
ATOM 3364 O O . ALA A 1 425 ? -49.197 -10.794 51.310 1.00 44.16 425 ALA A O 1
ATOM 3365 N N . TYR A 1 426 ? -49.361 -12.378 49.704 1.00 38.09 426 TYR A N 1
ATOM 3366 C CA . TYR A 1 426 ? -47.962 -12.440 49.289 1.00 38.09 426 TYR A CA 1
ATOM 3367 C C . TYR A 1 426 ? -47.786 -11.826 47.909 1.00 38.09 426 TYR A C 1
ATOM 3369 O O . TYR A 1 426 ? -48.491 -12.291 46.983 1.00 38.09 426 TYR A O 1
#

Foldseek 3Di:
DDDDPPVVVVVVVVVVVVVVVVPPPDPPPPDDPQPPPPQSQVVLLVVCLVVLHLVSLVVQPVPPPPDDPVSLQSSCVSLLSSCQVPVDLVSLVVRPDDPSHPHHSLNSLLNNCLSVLPLLSLLVDDDPSSVVSLVRNQAVDALVSLVVLVVVLVVLVVVCVVVVPDPVSVVVSVSSQVSSLSSLVSHDPVRNVVNLVVLLCVLCVPPPDPVLVVQLVVVLVVVCVVPDPDTSSVSSVSSNLSSVLSVLLVVLVVLLVVLLVLLVVLLVCLVPPPDDPVSVVSNVVSCVVSLVVLVVSLVVLVVSLVVDDCPDPSNVVSVVSSVVSVVSSVVVVVLVVQLVVLVVCCVVLLFDPSLSSVLNSLSSVLVSVLVVQPVPPPNDDPVNVVSVVVSVVVSVVSSLVRSLVSLVVVCVVPVPPRDCVSNDPD

Secondary structure (DSSP, 8-state):
----SHHHHHHHHHHHHHHHSSSSSSSSSSS-TTTT-SSHHHHHHHHHHHHT-HHHHTTTTTT-SS--HHHHHHHHHHHHHHHHHH--THHHHT----TT-S--HHHHHHHHHHHHT-GGGGGGS-HHHHHHHHHHHGGG--HHHHHHHHHHHHHHHHHHHH-TT-HHHHHHHHHHHHHHHHHHHHS-HHHHHHHHHHHHHHHHTT---HHHHHHHHHHHHHHHHHH-S--HHHHHHHHHHHHHHHHHHHHHHHHHHHHHHHHHHHHHHHHHHT--HHHHHHHHHHHHHHHHHHHHHHHHHHHHHTTS-TTSHHHHHHHHHHHHHHHHHHHHHHHHHHHHHHHHHHHTTSS-HHHHHHHHHHHHHHHHHHHHHHSSTTS-SHHHHHHHHHHHHHHHHHHHHHHHHHHHHHHHH-TTS---TT----

Mean predicted aligned error: 12.51 Å

Radius of gyration: 39.31 Å; Cα contacts (8 Å, |Δi|>4): 340; chains: 1; bounding box: 94×90×102 Å